Protein AF-0000000082834461 (afdb_homodimer)

Foldseek 3Di:
DFEFEQWLGAFDPVLVVLLPDDDDQPDLVLLVLQVVLFVLLCVLLQHDPVFKTKFKAWDALLLQLLLCLQQQAFAQAEAEQECQFDVSVSSQVSQVVQRYHYDYDYAYPFGEDDLVSLLVVCVVDVSHQEYEYEQADLQQQFGYPVQSSLVSCVVSNHAYEYECAQPRLAHDHNVVSRVRYAWYKYALRGQLQFHGGMIIIIGTLVSLCVRPPRNPDPSSRRSVSSVQVPDVSRGGPDDGSSSRSSSSSVSSVVSVVCDRHNQNVQLQQLQVLLQVLCLVQQWHWSYDPVRHGSFKTKTAFDPDPLTAQVLLQVQLVVLPYHFDSDHRDPGDITMTGSHHDDGNVVSNSSSVSSSVSCVVSVHRNPNPPPPPDPPDDD/DFEFEQWLGAFDPVLVVLLPDDDDQPDLVLLVLQVVLFVLLCVLLQHDPVFKTKFKAWDAQLLQLLLCLQQQAFAQAEAEQECQFDVSVSSQVSQVVQRYHYDYDYAYPFGEDDLVSLLVVCVVDVSHQEYEYEQADLQQQFGYPVQSSLVSCVVSNHAYEYECAQPRLAHDHNVVSRVRYAWYKYALRGQLQFHGGMIIIIGTLVSLCVRPPRNPDPSSRRSVSSVQVPDVSRGGPDDGSSSRSSSSSVSSVVSVVCDRHNSNVQLQQLQVLLQVLCLVQQWHWSYDPVRHHSFKTKTAFDPDPLTAQVLLQVQLVVVPYHFDSDHRDPGDITMTGSHHDDGNVVSNSSSVSSSVSCVVSVHRNPNPPPPPDPPDDD

Solvent-accessible surface area (backbone atoms only — not comparable to full-atom values): 37519 Å² total; per-residue (Å²): 120,44,39,23,28,74,53,46,19,28,50,48,69,72,27,31,56,42,26,45,54,78,57,56,68,69,34,69,70,43,21,52,50,50,50,49,41,33,52,49,53,29,54,64,37,41,40,47,76,89,51,31,46,47,41,80,40,60,11,30,51,66,45,36,49,36,18,51,44,24,17,67,39,50,77,63,32,34,27,37,32,52,35,45,37,64,62,33,50,49,50,39,47,34,34,41,36,50,46,28,41,54,40,72,40,91,51,38,58,90,46,66,76,52,59,66,59,53,49,51,53,46,69,75,35,74,70,42,48,31,36,43,43,62,31,40,36,75,58,44,10,33,51,42,67,50,70,60,46,43,51,52,35,36,77,70,73,22,38,27,38,36,43,22,38,64,26,43,54,36,56,93,57,51,47,68,79,34,84,27,51,44,31,39,24,27,35,31,13,19,53,43,28,14,46,47,26,40,10,28,34,42,28,28,49,68,55,33,62,73,24,60,88,35,31,59,29,62,80,42,19,51,34,58,52,54,56,49,58,71,42,85,88,41,51,72,91,57,81,50,25,44,32,42,53,48,11,30,43,48,17,49,53,54,42,65,73,60,33,45,69,52,45,33,48,43,19,37,44,16,31,52,47,38,56,52,40,40,42,72,51,44,41,47,63,65,49,60,77,92,53,51,35,43,46,21,50,22,26,43,54,70,95,47,94,62,61,45,63,60,61,44,36,50,43,24,39,78,69,38,35,42,45,53,69,62,60,74,50,95,58,66,34,42,51,38,24,28,44,37,70,70,44,42,67,60,31,49,53,48,40,52,40,48,51,52,24,33,47,74,51,68,47,72,56,63,69,74,74,75,74,74,71,78,77,80,83,128,119,44,40,24,26,72,53,46,21,28,48,48,71,72,29,29,55,42,27,45,52,80,58,55,68,70,34,68,69,45,22,53,50,51,50,48,42,32,51,50,52,28,54,65,38,43,40,48,78,89,52,32,46,48,43,79,41,60,11,30,52,67,46,35,49,36,16,51,45,24,17,67,40,50,77,64,31,33,27,38,32,51,34,45,38,63,62,32,49,49,50,40,47,33,33,39,36,48,46,29,40,57,39,74,42,90,52,38,58,89,46,64,76,52,60,65,58,52,49,49,53,46,70,74,33,76,70,42,50,32,36,44,43,64,30,39,36,74,59,45,10,33,52,44,67,50,70,61,46,41,51,51,36,36,77,71,73,22,38,28,38,35,44,22,39,62,26,42,53,38,56,93,59,52,47,68,79,33,84,28,50,44,31,41,24,28,35,32,12,20,54,44,28,15,48,48,25,40,10,28,35,42,29,29,48,69,55,34,63,72,23,60,89,35,33,56,30,62,81,42,20,51,34,59,54,52,56,48,57,70,42,86,89,41,51,72,90,58,82,51,25,45,30,41,52,49,10,31,44,47,18,49,52,54,41,65,71,58,32,44,69,53,46,33,49,43,20,37,45,16,30,51,45,36,56,53,39,40,43,73,52,43,42,47,62,64,48,58,76,93,52,50,34,42,46,20,50,22,27,43,53,71,94,48,93,61,63,46,66,61,61,43,35,52,44,24,40,77,68,38,34,41,46,53,71,62,59,74,50,94,59,66,34,42,51,38,22,28,44,37,69,71,44,41,68,60,31,51,52,48,41,51,38,48,50,52,25,33,46,75,52,68,46,71,55,63,70,74,75,74,74,73,69,77,82,78,86,126

Nearest PDB structures (foldseek):
  7e7g-assembly1_A-2  TM=9.766E-01  e=2.585E-41  Pseudomonas aeruginosa PAO1
  1m32-assembly3_E  TM=9.658E-01  e=1.694E-37  Salmonella enterica subsp. enterica serovar Typhimurium
  6pd2-assembly2_B  TM=9.359E-01  e=1.615E-32  Treponema denticola ATCC 35405
  2z9u-assembly1_A  TM=9.082E-01  e=2.128E-28  Mesorhizobium loti
  1vjo-assembly1_A-2  TM=8.820E-01  e=8.054E-26  Nostoc sp. PCC 7120 = FACHB-418

Organism: NCBI:txid1287738

Secondary structure (DSSP, 8-state):
-EE-SSSS----HHHHHTTSS---TTSHHHHHHHHHHHHHHHHHTT--TTTEEEEEEES-HHHHHHHHHHHHSPTT-EEEEEE-SHHHHHHHHHHHHTT-EEEEEE--TTS---HHHHHHHHHH-TTEEEEEEESEETTTTEE--HHHHHHHHHHTT-EEEEE-TTTTTTS---GGG-TTEEEEEEETTSTT---SSEEEEEEEHHHHHHTTT-SS-STT-HHHHHHHHTSTT---SS---HHHHHHHHHHHHHHHHH-HHHHHHHHHHHHHHHHHHHHHTT--BSS-GGGB-SSEEEEEPP--TT--HHHHHHHHHHTTEE--S---SSS-EEEEE--SS--HHHHHHHHHHHHHHHHHTT----------------/-EE-SSSS----HHHHHTTSS---TTSHHHHHHHHHHHHHHHHHTT--TTTEEEEEEES-HHHHHHHHHHHHSPTT-EEEEEE-SHHHHHHHHHHHHTT-EEEEEE--TTS---HHHHHHHHHH-TTEEEEEEESEETTTTEE--HHHHHHHHHHTT-EEEEE-TTTTTTS---GGG-TTEEEEEEETTSTT---SSEEEEEEEHHHHHHTTT-SS-STT-HHHHHHHHTSTT---SS---HHHHHHHHHHHHHHHHH-HHHHHHHHHHHHHHHHHHHHHTT--BSS-GGGB-SSEEEEEPP--TT--HHHHHHHHHHTTEE--S---SSS-EEEEE--SS--HHHHHHHHHHHHHHHHHTT----------------

pLDDT: mean 95.26, std 11.63, range [19.14, 98.94]

Sequence (756 aa):
MLLLIPGPVTTDARVKAAMAQDYAPWDNEFRALYRQVCADVLRVAEADADTHVALALPGCGHFAVEAAIRTLVPSGGRLLVPSTGAYAGRLQKLAAEAGRVAVPLYVGARDRVDPQAVAQALEQDPSLTHVALVYSETGSGICHDVPELARIAHALGRRVIVDAVSAFGALPLDMRALPAVDAVVLTANKCLEGLPGAAFVVGRRDSLEAARGNAGSWSLDLADIYQHTLAPNAGPRFTPPAPTLAALAVALELYHHEGREARLARYTANMRTLYDGVAGLGLRPYLPPALQGPIVVNVHAPDAPTWNLQLFVDALKQRGFVLSNFTNTELPTFRVGCIGAFGPDQMRLAVDAMGGALQDLGITGEPHVQGFPPPLIAMLLLIPGPVTTDARVKAAMAQDYAPWDNEFRALYRQVCADVLRVAEADADTHVALALPGCGHFAVEAAIRTLVPSGGRLLVPSTGAYAGRLQKLAAEAGRVAVPLYVGARDRVDPQAVAQALEQDPSLTHVALVYSETGSGICHDVPELARIAHALGRRVIVDAVSAFGALPLDMRALPAVDAVVLTANKCLEGLPGAAFVVGRRDSLEAARGNAGSWSLDLADIYQHTLAPNAGPRFTPPAPTLAALAVALELYHHEGREARLARYTANMRTLYDGVAGLGLRPYLPPALQGPIVVNVHAPDAPTWNLQLFVDALKQRGFVLSNFTNTELPTFRVGCIGAFGPDQMRLAVDAMGGALQDLGITGEPHVQGFPPPLIA

Structure (mmCIF, N/CA/C/O backbone):
data_AF-0000000082834461-model_v1
#
loop_
_entity.id
_entity.type
_entity.pdbx_description
1 polymer '2-aminoethylphosphonate--pyruvate transaminase'
#
loop_
_atom_site.group_PDB
_atom_site.id
_atom_site.type_symbol
_atom_site.label_atom_id
_atom_site.label_alt_id
_atom_site.label_comp_id
_atom_site.label_asym_id
_atom_site.label_entity_id
_atom_site.label_seq_id
_atom_site.pdbx_PDB_ins_code
_atom_site.Cartn_x
_atom_site.Cartn_y
_atom_site.Cartn_z
_atom_site.occupancy
_atom_site.B_iso_or_equiv
_atom_site.auth_seq_id
_atom_site.auth_comp_id
_atom_site.auth_asym_id
_atom_site.auth_atom_id
_atom_site.pdbx_PDB_model_num
ATOM 1 N N . MET A 1 1 ? 9.922 -3.121 -24.078 1 92.31 1 MET A N 1
ATOM 2 C CA . MET A 1 1 ? 10.242 -4.32 -23.297 1 92.31 1 MET A CA 1
ATOM 3 C C . MET A 1 1 ? 8.969 -5.02 -22.844 1 92.31 1 MET A C 1
ATOM 5 O O . MET A 1 1 ? 8 -4.367 -22.453 1 92.31 1 MET A O 1
ATOM 9 N N . LEU A 1 2 ? 8.906 -6.359 -23.031 1 97.31 2 LEU A N 1
ATOM 10 C CA . LEU A 1 2 ? 7.77 -7.145 -22.562 1 97.31 2 LEU A CA 1
ATOM 11 C C . LEU A 1 2 ? 8.109 -7.883 -21.266 1 97.31 2 LEU A C 1
ATOM 13 O O . LEU A 1 2 ? 9.156 -8.523 -21.172 1 97.31 2 LEU A O 1
ATOM 17 N N . LEU A 1 3 ? 7.266 -7.691 -20.312 1 98.19 3 LEU A N 1
ATOM 18 C CA . LEU A 1 3 ? 7.441 -8.406 -19.047 1 98.19 3 LEU A CA 1
ATOM 19 C C . LEU A 1 3 ? 6.879 -9.82 -19.141 1 98.19 3 LEU A C 1
ATOM 21 O O . LEU A 1 3 ? 5.684 -10 -19.391 1 98.19 3 LEU A O 1
ATOM 25 N N . LEU A 1 4 ? 7.734 -10.789 -18.969 1 98.06 4 LEU A N 1
ATOM 26 C CA . LEU A 1 4 ? 7.324 -12.188 -18.922 1 98.06 4 LEU A CA 1
ATOM 27 C C . LEU A 1 4 ? 7.465 -12.758 -17.516 1 98.06 4 LEU A C 1
ATOM 29 O O . LEU A 1 4 ? 8.062 -13.82 -17.328 1 98.06 4 LEU A O 1
ATOM 33 N N . ILE A 1 5 ? 6.996 -12.047 -16.547 1 96.56 5 ILE A N 1
ATOM 34 C CA . ILE A 1 5 ? 6.941 -12.453 -15.156 1 96.56 5 ILE A CA 1
ATOM 35 C C . ILE A 1 5 ? 5.484 -12.609 -14.719 1 96.56 5 ILE A C 1
ATOM 37 O O . ILE A 1 5 ? 4.578 -12.062 -15.352 1 96.56 5 ILE A O 1
ATOM 41 N N . PRO A 1 6 ? 5.172 -13.352 -13.68 1 93.69 6 PRO A N 1
ATOM 42 C CA . PRO A 1 6 ? 3.787 -13.633 -13.297 1 93.69 6 PRO A CA 1
ATOM 43 C C . PRO A 1 6 ? 3.062 -12.398 -12.766 1 93.69 6 PRO A C 1
ATOM 45 O O . PRO A 1 6 ? 1.887 -12.477 -12.398 1 93.69 6 PRO A O 1
ATOM 48 N N . GLY A 1 7 ? 3.691 -11.273 -12.656 1 93.81 7 GLY A N 1
ATOM 49 C CA . GLY A 1 7 ? 3.143 -10.016 -12.188 1 93.81 7 GLY A CA 1
ATOM 50 C C . GLY A 1 7 ? 4.145 -9.188 -11.398 1 93.81 7 GLY A C 1
ATOM 51 O O . GLY A 1 7 ? 4.863 -9.711 -10.547 1 93.81 7 GLY A O 1
ATOM 52 N N . PRO A 1 8 ? 4.227 -7.934 -11.68 1 97.31 8 PRO A N 1
ATOM 53 C CA . PRO A 1 8 ? 3.428 -7.109 -12.594 1 97.31 8 PRO A CA 1
ATOM 54 C C . PRO A 1 8 ? 3.627 -7.488 -14.055 1 97.31 8 PRO A C 1
ATOM 56 O O . PRO A 1 8 ? 4.688 -8 -14.43 1 97.31 8 PRO A O 1
ATOM 59 N N . VAL A 1 9 ? 2.584 -7.234 -14.82 1 98.44 9 VAL A N 1
ATOM 60 C CA . VAL A 1 9 ? 2.6 -7.711 -16.203 1 98.44 9 VAL A CA 1
ATOM 61 C C . VAL A 1 9 ? 2.754 -6.527 -17.156 1 98.44 9 VAL A C 1
ATOM 63 O O . VAL A 1 9 ? 2.666 -5.371 -16.734 1 98.44 9 VAL A O 1
ATOM 66 N N . THR A 1 10 ? 3.041 -6.84 -18.438 1 98.5 10 THR A N 1
ATOM 67 C CA . THR A 1 10 ? 2.924 -5.828 -19.484 1 98.5 10 THR A CA 1
ATOM 68 C C . THR A 1 10 ? 1.482 -5.34 -19.609 1 98.5 10 THR A C 1
ATOM 70 O O . THR A 1 10 ? 0.555 -6.148 -19.703 1 98.5 10 THR A O 1
ATOM 73 N N . THR A 1 11 ? 1.322 -4.055 -19.562 1 98.62 11 THR A N 1
ATOM 74 C CA . THR A 1 11 ? -0.028 -3.51 -19.625 1 98.62 11 THR A CA 1
ATOM 75 C C . THR A 1 11 ? -0.223 -2.705 -20.922 1 98.62 11 THR A C 1
ATOM 77 O O . THR A 1 11 ? 0.745 -2.4 -21.609 1 98.62 11 THR A O 1
ATOM 80 N N . ASP A 1 12 ? -1.467 -2.457 -21.266 1 98.69 12 ASP A N 1
ATOM 81 C CA . ASP A 1 12 ? -1.834 -1.625 -22.406 1 98.69 12 ASP A CA 1
ATOM 82 C C . ASP A 1 12 ? -1.331 -0.194 -22.219 1 98.69 12 ASP A C 1
ATOM 84 O O . ASP A 1 12 ? -1.284 0.316 -21.094 1 98.69 12 ASP A O 1
ATOM 88 N N . ALA A 1 13 ? -1 0.455 -23.328 1 98.19 13 ALA A N 1
ATOM 89 C CA . ALA A 1 13 ? -0.486 1.821 -23.281 1 98.19 13 ALA A CA 1
ATOM 90 C C . ALA A 1 13 ? -1.485 2.762 -22.609 1 98.19 13 ALA A C 1
ATOM 92 O O . ALA A 1 13 ? -1.094 3.707 -21.922 1 98.19 13 ALA A O 1
ATOM 93 N N . ARG A 1 14 ? -2.783 2.539 -22.844 1 98.44 14 ARG A N 1
ATOM 94 C CA . ARG A 1 14 ? -3.83 3.371 -22.25 1 98.44 14 ARG A CA 1
ATOM 95 C C . ARG A 1 14 ? -3.83 3.26 -20.734 1 98.44 14 ARG A C 1
ATOM 97 O O . ARG A 1 14 ? -4.145 4.227 -20.031 1 98.44 14 ARG A O 1
ATOM 104 N N . VAL A 1 15 ? -3.531 2.053 -20.172 1 98.81 15 VAL A N 1
ATOM 105 C CA . VAL A 1 15 ? -3.465 1.809 -18.734 1 98.81 15 VAL A CA 1
ATOM 106 C C . VAL A 1 15 ? -2.303 2.594 -18.125 1 98.81 15 VAL A C 1
ATOM 108 O O . VAL A 1 15 ? -2.473 3.293 -17.125 1 98.81 15 VAL A O 1
ATOM 111 N N . LYS A 1 16 ? -1.076 2.584 -18.75 1 97.94 16 LYS A N 1
ATOM 112 C CA . LYS A 1 16 ? 0.106 3.303 -18.281 1 97.94 16 LYS A CA 1
ATOM 113 C C . LYS A 1 16 ? -0.124 4.812 -18.312 1 97.94 16 LYS A C 1
ATOM 115 O O . LYS A 1 16 ? 0.303 5.52 -17.391 1 97.94 16 LYS A O 1
ATOM 120 N N . ALA A 1 17 ? -0.798 5.227 -19.328 1 97.69 17 ALA A N 1
ATOM 121 C CA . ALA A 1 17 ? -1.022 6.66 -19.5 1 97.69 17 ALA A CA 1
ATOM 122 C C . ALA A 1 17 ? -1.852 7.227 -18.344 1 97.69 17 ALA A C 1
ATOM 124 O O . ALA A 1 17 ? -1.666 8.375 -17.953 1 97.69 17 ALA A O 1
ATOM 125 N N . ALA A 1 18 ? -2.697 6.406 -17.766 1 97.88 18 ALA A N 1
ATOM 126 C CA . ALA A 1 18 ? -3.58 6.844 -16.688 1 97.88 18 ALA A CA 1
ATOM 127 C C . ALA A 1 18 ? -2.791 7.125 -15.414 1 97.88 18 ALA A C 1
ATOM 129 O O . ALA A 1 18 ? -3.279 7.812 -14.516 1 97.88 18 ALA A O 1
ATOM 130 N N . MET A 1 19 ? -1.578 6.598 -15.328 1 97.38 19 MET A N 1
ATOM 131 C CA . MET A 1 19 ? -0.77 6.773 -14.125 1 97.38 19 MET A CA 1
ATOM 132 C C . MET A 1 19 ? -0.125 8.156 -14.094 1 97.38 19 MET A C 1
ATOM 134 O O . MET A 1 19 ? 0.286 8.633 -13.039 1 97.38 19 MET A O 1
ATOM 138 N N . ALA A 1 20 ? 0.044 8.758 -15.289 1 95.69 20 ALA A N 1
ATOM 139 C CA . ALA A 1 20 ? 0.859 9.969 -15.398 1 95.69 20 ALA A CA 1
ATOM 140 C C . ALA A 1 20 ? 0.032 11.219 -15.109 1 95.69 20 ALA A C 1
ATOM 142 O O . ALA A 1 20 ? 0.047 12.172 -15.891 1 95.69 20 ALA A O 1
ATOM 143 N N . GLN A 1 21 ? -0.708 11.227 -14.016 1 94.44 21 GLN A N 1
ATOM 144 C CA . GLN A 1 21 ? -1.555 12.344 -13.602 1 94.44 21 GLN A CA 1
ATOM 145 C C . GLN A 1 21 ? -1.544 12.5 -12.078 1 94.44 21 GLN A C 1
ATOM 147 O O . GLN A 1 21 ? -1.292 11.539 -11.352 1 94.44 21 GLN A O 1
ATOM 152 N N . ASP A 1 22 ? -1.76 13.789 -11.641 1 95.62 22 ASP A N 1
ATOM 153 C CA . ASP A 1 22 ? -2.004 14.047 -10.219 1 95.62 22 ASP A CA 1
ATOM 154 C C . ASP A 1 22 ? -3.49 13.93 -9.891 1 95.62 22 ASP A C 1
ATOM 156 O O . ASP A 1 22 ? -4.316 14.656 -10.445 1 95.62 22 ASP A O 1
ATOM 160 N N . TYR A 1 23 ? -3.799 12.984 -9.031 1 96.38 23 TYR A N 1
ATOM 161 C CA . TYR A 1 23 ? -5.191 12.773 -8.648 1 96.38 23 TYR A CA 1
ATOM 162 C C . TYR A 1 23 ? -5.445 13.258 -7.223 1 96.38 23 TYR A C 1
ATOM 164 O O . TYR A 1 23 ? -4.602 13.078 -6.344 1 96.38 23 TYR A O 1
ATOM 172 N N . ALA A 1 24 ? -6.559 13.898 -7.004 1 95.56 24 ALA A N 1
ATOM 173 C CA . ALA A 1 24 ? -7.055 14.227 -5.672 1 95.56 24 ALA A CA 1
ATOM 174 C C . ALA A 1 24 ? -8.047 13.18 -5.18 1 95.56 24 ALA A C 1
ATOM 176 O O . ALA A 1 24 ? -9.211 13.172 -5.598 1 95.56 24 ALA A O 1
ATOM 177 N N . PRO A 1 25 ? -7.609 12.383 -4.215 1 94 25 PRO A N 1
ATOM 178 C CA . PRO A 1 25 ? -8.438 11.234 -3.83 1 94 25 PRO A CA 1
ATOM 179 C C . PRO A 1 25 ? -9.781 11.648 -3.23 1 94 25 PRO A C 1
ATOM 181 O O . PRO A 1 25 ? -10.727 10.867 -3.229 1 94 25 PRO A O 1
ATOM 184 N N . TRP A 1 26 ? -9.914 12.875 -2.779 1 91.44 26 TRP A N 1
ATOM 185 C CA . TRP A 1 26 ? -11.117 13.289 -2.066 1 91.44 26 TRP A CA 1
ATOM 186 C C . TRP A 1 26 ? -12.031 14.109 -2.973 1 91.44 26 TRP A C 1
ATOM 188 O O . TRP A 1 26 ? -13.109 14.539 -2.551 1 91.44 26 TRP A O 1
ATOM 198 N N . ASP A 1 27 ? -11.562 14.305 -4.16 1 93.44 27 ASP A N 1
ATOM 199 C CA . ASP A 1 27 ? -12.406 14.914 -5.176 1 93.44 27 ASP A CA 1
ATOM 200 C C . ASP A 1 27 ? -13.578 14.008 -5.543 1 93.44 27 ASP A C 1
ATOM 202 O O . ASP A 1 27 ? -13.422 12.781 -5.605 1 93.44 27 ASP A O 1
ATOM 206 N N . ASN A 1 28 ? -14.734 14.594 -5.828 1 94.94 28 ASN A N 1
ATOM 207 C CA . ASN A 1 28 ? -15.93 13.82 -6.113 1 94.94 28 ASN A CA 1
ATOM 208 C C . ASN A 1 28 ? -15.75 12.953 -7.363 1 94.94 28 ASN A C 1
ATOM 210 O O . ASN A 1 28 ? -16.266 11.836 -7.43 1 94.94 28 ASN A O 1
ATOM 214 N N . GLU A 1 29 ? -15.086 13.508 -8.312 1 94.56 29 GLU A N 1
ATOM 215 C CA . GLU A 1 29 ? -14.859 12.727 -9.531 1 94.56 29 GLU A CA 1
ATOM 216 C C . GLU A 1 29 ? -14.008 11.492 -9.242 1 94.56 29 GLU A C 1
ATOM 218 O O . GLU A 1 29 ? -14.281 10.414 -9.773 1 94.56 29 GLU A O 1
ATOM 223 N N . PHE A 1 30 ? -13.023 11.641 -8.445 1 96.38 30 PHE A N 1
ATOM 224 C CA . PHE A 1 30 ? -12.195 10.484 -8.133 1 96.38 30 PHE A CA 1
ATOM 225 C C . PHE A 1 30 ? -12.969 9.492 -7.262 1 96.38 30 PHE A C 1
ATOM 227 O O . PHE A 1 30 ? -12.828 8.281 -7.426 1 96.38 30 PHE A O 1
ATOM 234 N N . ARG A 1 31 ? -13.711 10.008 -6.355 1 96.31 31 ARG A N 1
ATOM 235 C CA . ARG A 1 31 ? -14.523 9.117 -5.535 1 96.31 31 ARG A CA 1
ATOM 236 C C . ARG A 1 31 ? -15.445 8.266 -6.398 1 96.31 31 ARG A C 1
ATOM 238 O O . ARG A 1 31 ? -15.633 7.082 -6.129 1 96.31 31 ARG A O 1
ATOM 245 N N . ALA A 1 32 ? -16.047 8.93 -7.395 1 96.62 32 ALA A N 1
ATOM 246 C CA . ALA A 1 32 ? -16.906 8.195 -8.32 1 96.62 32 ALA A CA 1
ATOM 247 C C . ALA A 1 32 ? -16.125 7.121 -9.07 1 96.62 32 ALA A C 1
ATOM 249 O O . ALA A 1 32 ? -16.609 6.004 -9.258 1 96.62 32 ALA A O 1
ATOM 250 N N . LEU A 1 33 ? -14.938 7.453 -9.484 1 97.56 33 LEU A N 1
ATOM 251 C CA . LEU A 1 33 ? -14.062 6.504 -10.156 1 97.56 33 LEU A CA 1
ATOM 252 C C . LEU A 1 33 ? -13.734 5.328 -9.242 1 97.56 33 LEU A C 1
ATOM 254 O O . LEU A 1 33 ? -13.781 4.172 -9.672 1 97.56 33 LEU A O 1
ATOM 258 N N . TYR A 1 34 ? -13.422 5.633 -8.039 1 98 34 TYR A N 1
ATOM 259 C CA . TYR A 1 34 ? -13.109 4.625 -7.031 1 98 34 TYR A CA 1
ATOM 260 C C . TYR A 1 34 ? -14.266 3.65 -6.859 1 98 34 TYR A C 1
ATOM 262 O O . TYR A 1 34 ? -14.062 2.434 -6.848 1 98 34 TYR A O 1
ATOM 270 N N . ARG A 1 35 ? -15.398 4.145 -6.715 1 97.19 35 ARG A N 1
ATOM 271 C CA . ARG A 1 35 ? -16.578 3.309 -6.543 1 97.19 35 ARG A CA 1
ATOM 272 C C . ARG A 1 35 ? -16.828 2.447 -7.777 1 97.19 35 ARG A C 1
ATOM 274 O O . ARG A 1 35 ? -17.25 1.29 -7.66 1 97.19 35 ARG A O 1
ATOM 281 N N . GLN A 1 36 ? -16.625 3.049 -8.906 1 97.56 36 GLN A N 1
ATOM 282 C CA . GLN A 1 36 ? -16.766 2.297 -10.148 1 97.56 36 GLN A CA 1
ATOM 283 C C . GLN A 1 36 ? -15.773 1.14 -10.211 1 97.56 36 GLN A C 1
ATOM 285 O O . GLN A 1 36 ? -16.109 0.043 -10.656 1 97.56 36 GLN A O 1
ATOM 290 N N . VAL A 1 37 ? -14.555 1.411 -9.789 1 98.69 37 VAL A N 1
ATOM 291 C CA . VAL A 1 37 ? -13.539 0.364 -9.75 1 98.69 37 VAL A CA 1
ATOM 292 C C . VAL A 1 37 ? -14.008 -0.774 -8.844 1 98.69 37 VAL A C 1
ATOM 294 O O . VAL A 1 37 ? -13.922 -1.946 -9.219 1 98.69 37 VAL A O 1
ATOM 297 N N . CYS A 1 38 ? -14.469 -0.459 -7.652 1 98.56 38 CYS A N 1
ATOM 298 C CA . CYS A 1 38 ? -14.953 -1.474 -6.723 1 98.56 38 CYS A CA 1
ATOM 299 C C . CYS A 1 38 ? -16.109 -2.256 -7.324 1 98.56 38 CYS A C 1
ATOM 301 O O . CYS A 1 38 ? -16.172 -3.48 -7.207 1 98.56 38 CYS A O 1
ATOM 303 N N . ALA A 1 39 ? -17.031 -1.572 -8 1 98.19 39 ALA A N 1
ATOM 304 C CA . ALA A 1 39 ? -18.172 -2.227 -8.648 1 98.19 39 ALA A CA 1
ATOM 305 C C . ALA A 1 39 ? -17.703 -3.174 -9.75 1 98.19 39 ALA A C 1
ATOM 307 O O . ALA A 1 39 ? -18.25 -4.266 -9.914 1 98.19 39 ALA A O 1
ATOM 308 N N . ASP A 1 40 ? -16.766 -2.725 -10.5 1 98.81 40 ASP A N 1
ATOM 309 C CA . ASP A 1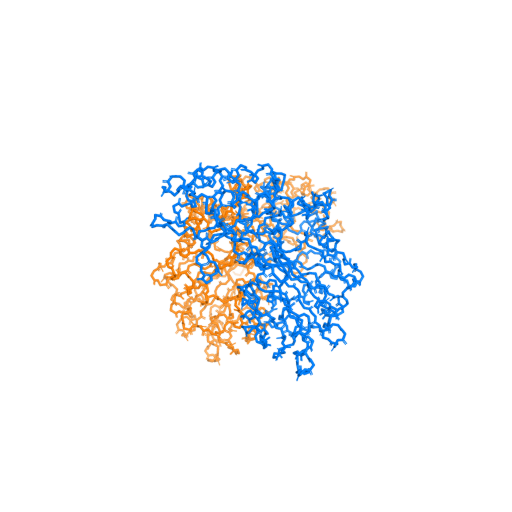 40 ? -16.234 -3.547 -11.586 1 98.81 40 ASP A CA 1
ATOM 310 C C . ASP A 1 40 ? -15.531 -4.789 -11.039 1 98.81 40 ASP A C 1
ATOM 312 O O . ASP A 1 40 ? -15.633 -5.871 -11.617 1 98.81 40 ASP A O 1
ATOM 316 N N . VAL A 1 41 ? -14.812 -4.633 -9.953 1 98.88 41 VAL A N 1
ATOM 317 C CA . VAL A 1 41 ? -14.156 -5.77 -9.312 1 98.88 41 VAL A CA 1
ATOM 318 C C . VAL A 1 41 ? -15.211 -6.785 -8.859 1 98.88 41 VAL A C 1
ATOM 320 O O . VAL A 1 41 ? -15.016 -7.992 -9.023 1 98.88 41 VAL A O 1
ATOM 323 N N . LEU A 1 42 ? -16.312 -6.348 -8.32 1 98.69 42 LEU A N 1
ATOM 324 C CA . LEU A 1 42 ? -17.406 -7.227 -7.926 1 98.69 42 LEU A CA 1
ATOM 325 C C . LEU A 1 42 ? -17.938 -7.996 -9.125 1 98.69 42 LEU A C 1
ATOM 327 O O . LEU A 1 42 ? -18.25 -9.188 -9.023 1 98.69 42 LEU A O 1
ATOM 331 N N . ARG A 1 43 ? -18.031 -7.277 -10.219 1 98.56 43 ARG A N 1
ATOM 332 C CA . ARG A 1 43 ? -18.531 -7.895 -11.445 1 98.56 43 ARG A CA 1
ATOM 333 C C . ARG A 1 43 ? -17.578 -8.984 -11.93 1 98.56 43 ARG A C 1
ATOM 335 O O . ARG A 1 43 ? -18.031 -10.055 -12.359 1 98.56 43 ARG A O 1
ATOM 342 N N . VAL A 1 44 ? -16.312 -8.711 -11.875 1 98.88 44 VAL A N 1
ATOM 343 C CA . VAL A 1 44 ? -15.328 -9.695 -12.289 1 98.88 44 VAL A CA 1
ATOM 344 C C . VAL A 1 44 ? -15.43 -10.938 -11.398 1 98.88 44 VAL A C 1
ATOM 346 O O . VAL A 1 44 ? -15.273 -12.062 -11.875 1 98.88 44 VAL A O 1
ATOM 349 N N . ALA A 1 45 ? -15.719 -10.742 -10.086 1 98.75 45 ALA A N 1
ATOM 350 C CA . ALA A 1 45 ? -15.836 -11.828 -9.125 1 98.75 45 ALA A CA 1
ATOM 351 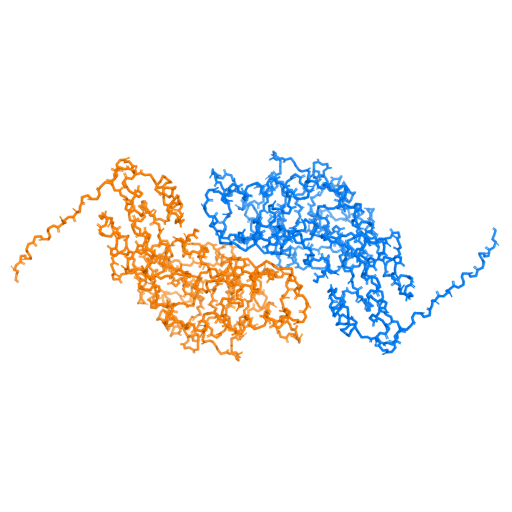C C . ALA A 1 45 ? -17.156 -12.578 -9.297 1 98.75 45 ALA A C 1
ATOM 353 O O . ALA A 1 45 ? -17.391 -13.586 -8.617 1 98.75 45 ALA A O 1
ATOM 354 N N . GLU A 1 46 ? -18.016 -12.055 -10.195 1 98.38 46 GLU A N 1
ATOM 355 C CA . GLU A 1 46 ? -19.359 -12.586 -10.359 1 98.38 46 GLU A CA 1
ATOM 356 C C . GLU A 1 46 ? -20.062 -12.711 -9.008 1 98.38 46 GLU A C 1
ATOM 358 O O . GLU A 1 46 ? -20.656 -13.75 -8.703 1 98.38 46 GLU A O 1
ATOM 363 N N . ALA A 1 47 ? -19.906 -11.641 -8.25 1 98.38 47 ALA A N 1
ATOM 364 C CA . ALA A 1 47 ? -20.516 -11.531 -6.926 1 98.38 47 ALA A CA 1
ATOM 365 C C . ALA A 1 47 ? -21.75 -10.641 -6.957 1 98.38 47 ALA A C 1
ATOM 367 O O . ALA A 1 47 ? -21.906 -9.805 -7.852 1 98.38 47 ALA A O 1
ATOM 368 N N . ASP A 1 48 ? -22.641 -10.898 -6.043 1 97.38 48 ASP A N 1
ATOM 369 C CA . ASP A 1 48 ? -23.859 -10.109 -5.902 1 97.38 48 ASP A CA 1
ATOM 370 C C . ASP A 1 48 ? -23.641 -8.898 -4.992 1 97.38 48 ASP A C 1
ATOM 372 O O . ASP A 1 48 ? -23.25 -9.055 -3.836 1 97.38 48 ASP A O 1
ATOM 376 N N . ALA A 1 49 ? -23.969 -7.734 -5.52 1 96.44 49 ALA A N 1
ATOM 377 C CA . ALA A 1 49 ? -23.719 -6.496 -4.789 1 96.44 49 ALA A CA 1
ATOM 378 C C . ALA A 1 49 ? -24.547 -6.438 -3.51 1 96.44 49 ALA A C 1
ATOM 380 O O . ALA A 1 49 ? -24.219 -5.68 -2.59 1 96.44 49 ALA A O 1
ATOM 381 N N . ASP A 1 50 ? -25.578 -7.211 -3.371 1 97.38 50 ASP A N 1
ATOM 382 C CA . ASP A 1 50 ? -26.406 -7.234 -2.174 1 97.38 50 ASP A CA 1
ATOM 383 C C . ASP A 1 50 ? -25.75 -8.047 -1.062 1 97.38 50 ASP A C 1
ATOM 385 O O . ASP A 1 50 ? -26.016 -7.824 0.121 1 97.38 50 ASP A O 1
ATOM 389 N N . THR A 1 51 ? -24.906 -8.969 -1.462 1 98.25 51 THR A N 1
ATOM 390 C CA . THR A 1 51 ? -24.375 -9.883 -0.455 1 98.25 51 THR A CA 1
ATOM 391 C C . THR A 1 51 ? -22.859 -9.734 -0.351 1 98.25 51 THR A C 1
ATOM 393 O O . THR A 1 51 ? -22.25 -10.219 0.606 1 98.25 51 THR A O 1
ATOM 396 N N . HIS A 1 52 ? -22.297 -9.117 -1.393 1 98.75 52 HIS A N 1
ATOM 397 C CA . HIS A 1 52 ? -20.844 -9 -1.431 1 98.75 52 HIS A CA 1
ATOM 398 C C . HIS A 1 52 ? -20.406 -7.543 -1.598 1 98.75 52 HIS A C 1
ATOM 400 O O . HIS A 1 52 ? -21.219 -6.699 -1.998 1 98.75 52 HIS A O 1
ATOM 406 N N . VAL A 1 53 ? -19.172 -7.273 -1.239 1 98.75 53 VAL A N 1
ATOM 407 C CA . VAL A 1 53 ? -18.578 -5.953 -1.385 1 98.75 53 VAL A CA 1
ATOM 408 C C . VAL A 1 53 ? -17.109 -6.086 -1.772 1 98.75 53 VAL A C 1
ATOM 410 O O . VAL A 1 53 ? -16.422 -7.016 -1.332 1 98.75 53 VAL A O 1
ATOM 413 N N . ALA A 1 54 ? -16.656 -5.273 -2.666 1 98.81 54 ALA A N 1
ATOM 414 C CA . ALA A 1 54 ? -15.234 -5.176 -2.99 1 98.81 54 ALA A CA 1
ATOM 415 C C . ALA A 1 54 ? -14.547 -4.133 -2.119 1 98.81 54 ALA A C 1
ATOM 417 O O . ALA A 1 54 ? -14.961 -2.971 -2.086 1 98.81 54 ALA A O 1
ATOM 418 N N . LEU A 1 55 ? -13.57 -4.539 -1.42 1 98.81 55 LEU A N 1
ATOM 419 C CA . LEU A 1 55 ? -12.828 -3.688 -0.501 1 98.81 55 LEU A CA 1
ATOM 420 C C . LEU A 1 55 ? -11.414 -3.43 -1.022 1 98.81 55 LEU A C 1
ATOM 422 O O . LEU A 1 55 ? -10.625 -4.367 -1.183 1 98.81 55 LEU A O 1
ATOM 426 N N . ALA A 1 56 ? -11.102 -2.174 -1.277 1 98.44 56 ALA A N 1
ATOM 427 C CA . ALA A 1 56 ? -9.766 -1.8 -1.731 1 98.44 56 ALA A CA 1
ATOM 428 C C . ALA A 1 56 ? -8.812 -1.629 -0.551 1 98.44 56 ALA A C 1
ATOM 430 O O . ALA A 1 56 ? -9.195 -1.087 0.489 1 98.44 56 ALA A O 1
ATOM 431 N N . LEU A 1 57 ? -7.648 -2.074 -0.669 1 97.81 57 LEU A N 1
ATOM 432 C CA . LEU A 1 57 ? -6.578 -1.968 0.316 1 97.81 57 LEU A CA 1
ATOM 433 C C . LEU A 1 57 ? -5.266 -1.569 -0.349 1 97.81 57 LEU A C 1
ATOM 435 O O . LEU A 1 57 ? -4.777 -2.271 -1.237 1 97.81 57 LEU A O 1
ATOM 439 N N . PRO A 1 58 ? -4.727 -0.346 0.017 1 96.75 58 PRO A N 1
ATOM 440 C CA . PRO A 1 58 ? -3.396 -0.061 -0.523 1 96.75 58 PRO A CA 1
ATOM 441 C C . PRO A 1 58 ? -2.365 -1.119 -0.139 1 96.75 58 PRO A C 1
ATOM 443 O O . PRO A 1 58 ? -2.436 -1.688 0.953 1 96.75 58 PRO A O 1
ATOM 446 N N . GLY A 1 59 ? -1.437 -1.337 -1.015 1 96.94 59 GLY A N 1
ATOM 447 C CA . GLY A 1 59 ? -0.433 -2.355 -0.751 1 96.94 59 GLY A CA 1
ATOM 448 C C . GLY A 1 59 ? -0.387 -3.438 -1.813 1 96.94 59 GLY A C 1
ATOM 449 O O . GLY A 1 59 ? -0.463 -3.145 -3.008 1 96.94 59 GLY A O 1
ATOM 450 N N . CYS A 1 60 ? -0.138 -4.691 -1.335 1 98.12 60 CYS A N 1
ATOM 451 C CA . CYS A 1 60 ? 0.051 -5.812 -2.244 1 98.12 60 CYS A CA 1
ATOM 452 C C . CYS A 1 60 ? -0.784 -7.012 -1.811 1 98.12 60 CYS A C 1
ATOM 454 O O . CYS A 1 60 ? -1.571 -6.918 -0.868 1 98.12 60 CYS A O 1
ATOM 456 N N . GLY A 1 61 ? -0.632 -8.07 -2.545 1 98.44 61 GLY A N 1
ATOM 457 C CA . GLY A 1 61 ? -1.421 -9.266 -2.285 1 98.44 61 GLY A CA 1
ATOM 458 C C . GLY A 1 61 ? -1.219 -9.82 -0.888 1 98.44 61 GLY A C 1
ATOM 459 O O . GLY A 1 61 ? -2.174 -10.258 -0.244 1 98.44 61 GLY A O 1
ATOM 460 N N . HIS A 1 62 ? 0.007 -9.828 -0.361 1 98.62 62 HIS A N 1
ATOM 461 C CA . HIS A 1 62 ? 0.292 -10.344 0.974 1 98.62 62 HIS A CA 1
ATOM 462 C C . HIS A 1 62 ? -0.451 -9.547 2.041 1 98.62 62 HIS A C 1
ATOM 464 O O . HIS A 1 62 ? -0.945 -10.117 3.016 1 98.62 62 HIS A O 1
ATOM 470 N N . PHE A 1 63 ? -0.537 -8.219 1.83 1 98.75 63 PHE A N 1
ATOM 471 C CA . PHE A 1 63 ? -1.291 -7.387 2.762 1 98.75 63 PHE A CA 1
ATOM 472 C C . PHE A 1 63 ? -2.764 -7.777 2.766 1 98.75 63 PHE A C 1
ATOM 474 O O . PHE A 1 63 ? -3.379 -7.895 3.828 1 98.75 63 PHE A O 1
ATOM 481 N N . ALA A 1 64 ? -3.301 -8 1.598 1 98.88 64 ALA A N 1
ATOM 482 C CA . ALA A 1 64 ? -4.719 -8.328 1.479 1 98.88 64 ALA A CA 1
ATOM 483 C C . ALA A 1 64 ? -5.008 -9.719 2.039 1 98.88 64 ALA A C 1
ATOM 485 O O . ALA A 1 64 ? -6.059 -9.953 2.635 1 98.88 64 ALA A O 1
ATOM 486 N N . VAL A 1 65 ? -4.105 -10.68 1.82 1 98.94 65 VAL A N 1
ATOM 487 C CA . VAL A 1 65 ? -4.262 -12.016 2.383 1 98.94 65 VAL A CA 1
ATOM 488 C C . VAL A 1 65 ? -4.277 -11.938 3.908 1 98.94 65 VAL A C 1
ATOM 490 O O . VAL A 1 65 ? -5.152 -12.516 4.555 1 98.94 65 VAL A O 1
ATOM 493 N N . GLU A 1 66 ? -3.342 -11.242 4.438 1 98.94 66 GLU A N 1
ATOM 494 C CA . GLU A 1 66 ? -3.318 -11.102 5.891 1 98.94 66 GLU A CA 1
ATOM 495 C C . GLU A 1 66 ? -4.578 -10.406 6.398 1 98.94 66 GLU A C 1
ATOM 497 O O . GLU A 1 66 ? -5.137 -10.797 7.426 1 98.94 66 GLU A O 1
ATOM 502 N N . ALA A 1 67 ? -4.996 -9.336 5.699 1 98.94 67 ALA A N 1
ATOM 503 C CA . ALA A 1 67 ? -6.203 -8.609 6.094 1 98.94 67 ALA A CA 1
ATOM 504 C C . ALA A 1 67 ? -7.41 -9.547 6.137 1 98.94 67 ALA A C 1
ATOM 506 O O . ALA A 1 67 ? -8.219 -9.484 7.066 1 98.94 67 ALA A O 1
ATOM 507 N N . ALA A 1 68 ? -7.52 -10.398 5.113 1 98.94 68 ALA A N 1
ATOM 508 C CA . ALA A 1 68 ? -8.633 -11.344 5.066 1 98.94 68 ALA A CA 1
ATOM 509 C C . ALA A 1 68 ? -8.586 -12.305 6.246 1 98.94 68 ALA A C 1
ATOM 511 O O . ALA A 1 68 ? -9.602 -12.547 6.902 1 98.94 68 ALA A O 1
ATOM 512 N N . ILE A 1 69 ? -7.418 -12.797 6.547 1 98.88 69 ILE A N 1
ATOM 513 C CA . ILE A 1 69 ? -7.266 -13.789 7.613 1 98.88 69 ILE A CA 1
ATOM 514 C C . ILE A 1 69 ? -7.527 -13.125 8.969 1 98.88 69 ILE A C 1
ATOM 516 O O . ILE A 1 69 ? -8.312 -13.633 9.766 1 98.88 69 ILE A O 1
ATOM 520 N N . ARG A 1 70 ? -6.914 -11.953 9.211 1 98.19 70 ARG A N 1
ATOM 521 C CA . ARG A 1 70 ? -7.031 -11.281 10.5 1 98.19 70 ARG A CA 1
ATOM 522 C C . ARG A 1 70 ? -8.469 -10.844 10.766 1 98.19 70 ARG A C 1
ATOM 524 O O . ARG A 1 70 ? -8.906 -10.805 11.914 1 98.19 70 ARG A O 1
ATOM 531 N N . THR A 1 71 ? -9.148 -10.492 9.75 1 98.88 71 THR A N 1
ATOM 532 C CA . THR A 1 71 ? -10.5 -9.984 9.914 1 98.88 71 THR A CA 1
ATOM 533 C C . THR A 1 71 ? -11.492 -11.133 10.07 1 98.88 71 THR A C 1
ATOM 535 O O . THR A 1 71 ? -12.336 -11.117 10.977 1 98.88 71 THR A O 1
ATOM 538 N N . LEU A 1 72 ? -11.359 -12.188 9.234 1 98.94 72 LEU A N 1
ATOM 539 C CA . LEU A 1 72 ? -12.453 -13.141 9.078 1 98.94 72 LEU A CA 1
ATOM 540 C C . LEU A 1 72 ? -12.234 -14.367 9.961 1 98.94 72 LEU A C 1
ATOM 542 O O . LEU A 1 72 ? -13.172 -15.125 10.227 1 98.94 72 LEU A O 1
ATOM 546 N N . VAL A 1 73 ? -11 -14.664 10.328 1 98.81 73 VAL A N 1
ATOM 547 C CA . VAL A 1 73 ? -10.688 -15.766 11.227 1 98.81 73 VAL A CA 1
ATOM 548 C C . VAL A 1 73 ? -10.484 -15.234 12.641 1 98.81 73 VAL A C 1
ATOM 550 O O . VAL A 1 73 ? -9.68 -14.328 12.859 1 98.81 73 VAL A O 1
ATOM 553 N N . PRO A 1 74 ? -11.188 -15.766 13.625 1 98.12 74 PRO A N 1
ATOM 554 C CA . PRO A 1 74 ? -11.023 -15.281 14.992 1 98.12 74 PRO A CA 1
ATOM 555 C C . PRO A 1 74 ? -9.602 -15.453 15.516 1 98.12 74 PRO A C 1
ATOM 557 O O . PRO A 1 74 ? -8.875 -16.328 15.047 1 98.12 74 PRO A O 1
ATOM 560 N N . SER A 1 75 ? -9.258 -14.578 16.484 1 96.94 75 SER A N 1
ATOM 561 C CA . SER A 1 75 ? -7.961 -14.727 17.125 1 96.94 75 SER A CA 1
ATOM 562 C C . SER A 1 75 ? -7.777 -16.141 17.672 1 96.94 75 SER A C 1
ATOM 564 O O . SER A 1 75 ? -8.68 -16.688 18.312 1 96.94 75 SER A O 1
ATOM 566 N N . GLY A 1 76 ? -6.641 -16.719 17.328 1 97.81 76 GLY A N 1
ATOM 567 C CA . GLY A 1 76 ? -6.379 -18.078 17.766 1 97.81 76 GLY A CA 1
ATOM 568 C C . GLY A 1 76 ? -7.121 -19.125 16.938 1 97.81 76 GLY A C 1
ATOM 569 O O . GLY A 1 76 ? -6.938 -20.328 17.141 1 97.81 76 GLY A O 1
ATOM 570 N N . GLY A 1 77 ? -7.914 -18.656 15.984 1 98.38 77 GLY A N 1
ATOM 571 C CA . GLY A 1 77 ? -8.672 -19.578 15.156 1 98.38 77 GLY A CA 1
ATOM 572 C C . GLY A 1 77 ? -7.793 -20.469 14.289 1 98.38 77 GLY A C 1
ATOM 573 O O . GLY A 1 77 ? -6.652 -20.109 13.984 1 98.38 77 GLY A O 1
ATOM 574 N N . ARG A 1 78 ? -8.352 -21.656 13.977 1 98.69 78 ARG A N 1
ATOM 575 C CA . ARG A 1 78 ? -7.602 -22.656 13.227 1 98.69 78 ARG A CA 1
ATOM 576 C C . ARG A 1 78 ? -8.125 -22.766 11.797 1 98.69 78 ARG A C 1
ATOM 578 O O . ARG A 1 78 ? -9.336 -22.828 11.578 1 98.69 78 ARG A O 1
ATOM 585 N N . LEU A 1 79 ? -7.219 -22.703 10.859 1 98.69 79 LEU A N 1
ATOM 586 C CA . LEU A 1 79 ? -7.617 -22.859 9.469 1 98.69 79 LEU A CA 1
ATOM 587 C C . LEU A 1 79 ? -6.73 -23.875 8.758 1 98.69 79 LEU A C 1
ATOM 589 O O . LEU A 1 79 ? -5.531 -23.953 9.031 1 98.69 79 LEU A O 1
ATOM 593 N N . LEU A 1 80 ? -7.355 -24.719 7.898 1 98.94 80 LEU A N 1
ATOM 594 C CA . LEU A 1 80 ? -6.637 -25.625 7.02 1 98.94 80 LEU A CA 1
ATOM 595 C C . LEU A 1 80 ? -6.039 -24.891 5.828 1 98.94 80 LEU A C 1
ATOM 597 O O . LEU A 1 80 ? -6.742 -24.141 5.141 1 98.94 80 LEU A O 1
ATOM 601 N N . VAL A 1 81 ? -4.762 -25 5.629 1 98.88 81 VAL A N 1
ATOM 602 C CA . VAL A 1 81 ? -4.074 -24.406 4.492 1 98.88 81 VAL A CA 1
ATOM 603 C C . VAL A 1 81 ? -3.238 -25.469 3.773 1 98.88 81 VAL A C 1
ATOM 605 O O . VAL A 1 81 ? -2.082 -25.688 4.129 1 98.88 81 VAL A O 1
ATOM 608 N N . PRO A 1 82 ? -3.785 -26.062 2.703 1 98.81 82 PRO A N 1
ATOM 609 C CA . PRO A 1 82 ? -3.008 -27.047 1.958 1 98.81 82 PRO A CA 1
ATOM 610 C C . PRO A 1 82 ? -1.653 -26.516 1.499 1 98.81 82 PRO A C 1
ATOM 612 O O . PRO A 1 82 ? -1.558 -25.375 1.049 1 98.81 82 PRO A O 1
ATOM 615 N N . SER A 1 83 ? -0.557 -27.312 1.676 1 98.5 83 SER A N 1
ATOM 616 C CA . SER A 1 83 ? 0.8 -26.938 1.281 1 98.5 83 SER A CA 1
ATOM 617 C C . SER A 1 83 ? 1.045 -27.234 -0.194 1 98.5 83 SER A C 1
ATOM 619 O O . SER A 1 83 ? 1.63 -28.266 -0.538 1 98.5 83 SER A O 1
ATOM 621 N N . THR A 1 84 ? 0.711 -26.25 -0.988 1 97.69 84 THR A N 1
ATOM 622 C CA . THR A 1 84 ? 0.685 -26.484 -2.428 1 97.69 84 THR A CA 1
ATOM 623 C C . THR A 1 84 ? 1.902 -25.859 -3.1 1 97.69 84 THR A C 1
ATOM 625 O O . THR A 1 84 ? 2.166 -26.109 -4.277 1 97.69 84 THR A O 1
ATOM 628 N N . GLY A 1 85 ? 2.621 -25.062 -2.404 1 95.88 85 GLY A N 1
ATOM 629 C CA . GLY A 1 85 ? 3.77 -24.359 -2.959 1 95.88 85 GLY A CA 1
ATOM 630 C C . GLY A 1 85 ? 4.207 -23.172 -2.129 1 95.88 85 GLY A C 1
ATOM 631 O O . GLY A 1 85 ? 3.887 -23.078 -0.942 1 95.88 85 GLY A O 1
ATOM 632 N N . ALA A 1 86 ? 4.996 -22.328 -2.711 1 94.5 86 ALA A N 1
ATOM 633 C CA . ALA A 1 86 ? 5.609 -21.188 -2.021 1 94.5 86 ALA A CA 1
ATOM 634 C C . ALA A 1 86 ? 4.547 -20.234 -1.483 1 94.5 86 ALA A C 1
ATOM 636 O O . ALA A 1 86 ? 4.68 -19.703 -0.378 1 94.5 86 ALA A O 1
ATOM 637 N N . TYR A 1 87 ? 3.514 -19.969 -2.23 1 96.75 87 TYR A N 1
ATOM 638 C CA . TYR A 1 87 ? 2.518 -18.984 -1.808 1 96.75 87 TYR A CA 1
ATOM 639 C C . TYR A 1 87 ? 1.617 -19.562 -0.72 1 96.75 87 TYR A C 1
ATOM 641 O O . TYR A 1 87 ? 1.161 -18.844 0.166 1 96.75 87 TYR A O 1
ATOM 649 N N . ALA A 1 88 ? 1.387 -20.875 -0.774 1 98.12 88 ALA A N 1
ATOM 650 C CA . ALA A 1 88 ? 0.715 -21.516 0.355 1 98.12 88 ALA A CA 1
ATOM 651 C C . ALA A 1 88 ? 1.541 -21.375 1.632 1 98.12 88 ALA A C 1
ATOM 653 O O . ALA A 1 88 ? 0.992 -21.156 2.713 1 98.12 88 ALA A O 1
ATOM 654 N N . GLY A 1 89 ? 2.854 -21.594 1.465 1 97.69 89 GLY A N 1
ATOM 655 C CA . GLY A 1 89 ? 3.732 -21.391 2.605 1 97.69 89 GLY A CA 1
ATOM 656 C C . GLY A 1 89 ? 3.67 -19.984 3.158 1 97.69 89 GLY A C 1
ATOM 657 O O . GLY A 1 89 ? 3.646 -19.781 4.375 1 97.69 89 GLY A O 1
ATOM 658 N N . ARG A 1 90 ? 3.664 -19.031 2.311 1 97.81 90 ARG A N 1
ATOM 659 C CA . ARG A 1 90 ? 3.566 -17.625 2.734 1 97.81 90 ARG A CA 1
ATOM 660 C C . ARG A 1 90 ? 2.219 -17.344 3.391 1 97.81 90 ARG A C 1
ATOM 662 O O . ARG A 1 90 ? 2.139 -16.594 4.355 1 97.81 90 ARG A O 1
ATOM 669 N N . LEU A 1 91 ? 1.197 -17.922 2.828 1 98.75 91 LEU A N 1
ATOM 670 C CA . LEU A 1 91 ? -0.131 -17.812 3.42 1 98.75 91 LEU A CA 1
ATOM 671 C C . LEU A 1 91 ? -0.141 -18.375 4.84 1 98.75 91 LEU A C 1
ATOM 673 O O . LEU A 1 91 ? -0.699 -17.75 5.75 1 98.75 91 LEU A O 1
ATOM 677 N N . GLN A 1 92 ? 0.476 -19.5 5.059 1 98.81 92 GLN A N 1
ATOM 678 C CA . GLN A 1 92 ? 0.597 -20.094 6.387 1 98.81 92 GLN A CA 1
ATOM 679 C C . GLN A 1 92 ? 1.364 -19.172 7.332 1 98.81 92 GLN A C 1
ATOM 681 O O . GLN A 1 92 ? 0.976 -19 8.484 1 98.81 92 GLN A O 1
ATOM 686 N N . LYS A 1 93 ? 2.391 -18.562 6.824 1 98.62 93 LYS A N 1
ATOM 687 C CA . LYS A 1 93 ? 3.184 -17.641 7.633 1 98.62 93 LYS A CA 1
ATOM 688 C C . LYS A 1 93 ? 2.375 -16.406 8.008 1 98.62 93 LYS A C 1
ATOM 690 O O . LYS A 1 93 ? 2.41 -15.961 9.164 1 98.62 93 LYS A O 1
ATOM 695 N N . LEU A 1 94 ? 1.698 -15.852 7.059 1 98.81 94 LEU A N 1
ATOM 696 C CA . LEU A 1 94 ? 0.855 -14.688 7.316 1 98.81 94 LEU A CA 1
ATOM 697 C C . LEU A 1 94 ? -0.174 -14.992 8.398 1 98.81 94 LEU A C 1
ATOM 699 O O . LEU A 1 94 ? -0.394 -14.18 9.297 1 98.81 94 LEU A O 1
ATOM 703 N N . ALA A 1 95 ? -0.775 -16.156 8.312 1 98.81 95 ALA A N 1
ATOM 704 C CA . ALA A 1 95 ? -1.757 -16.562 9.312 1 98.81 95 ALA A CA 1
ATOM 705 C C . ALA A 1 95 ? -1.116 -16.672 10.695 1 98.81 95 ALA A C 1
ATOM 707 O O . ALA A 1 95 ? -1.638 -16.141 11.68 1 98.81 95 ALA A O 1
ATOM 708 N N . ALA A 1 96 ? 0.016 -17.328 10.727 1 98.62 96 ALA A N 1
ATOM 709 C CA . ALA A 1 96 ? 0.694 -17.562 12 1 98.62 96 ALA A CA 1
ATOM 710 C C . ALA A 1 96 ? 1.116 -16.25 12.648 1 98.62 96 ALA A C 1
ATOM 712 O O . ALA A 1 96 ? 0.904 -16.031 13.844 1 98.62 96 ALA A O 1
ATOM 713 N N . GLU A 1 97 ? 1.69 -15.367 11.883 1 97.94 97 GLU A N 1
ATOM 714 C CA . GLU A 1 97 ? 2.154 -14.078 12.391 1 97.94 97 GLU A CA 1
ATOM 715 C C . GLU A 1 97 ? 0.982 -13.203 12.828 1 97.94 97 GLU A C 1
ATOM 717 O O . GLU A 1 97 ? 1.139 -12.328 13.68 1 97.94 97 GLU A O 1
ATOM 722 N N . ALA A 1 98 ? -0.161 -13.445 12.25 1 97.88 98 ALA A N 1
ATOM 723 C CA . ALA A 1 98 ? -1.365 -12.703 12.617 1 97.88 98 ALA A CA 1
ATOM 724 C C . ALA A 1 98 ? -2.043 -13.32 13.836 1 97.88 98 ALA A C 1
ATOM 726 O O . ALA A 1 98 ? -3.121 -12.883 14.242 1 97.88 98 ALA A O 1
ATOM 727 N N . GLY A 1 99 ? -1.472 -14.344 14.383 1 97.94 99 GLY A N 1
ATOM 728 C CA . GLY A 1 99 ? -1.986 -14.93 15.609 1 97.94 99 GLY A CA 1
ATOM 729 C C . GLY A 1 99 ? -3.047 -15.984 15.367 1 97.94 99 GLY A C 1
ATOM 730 O O . GLY A 1 99 ? -3.914 -16.219 16.203 1 97.94 99 GLY A O 1
ATOM 731 N N . ARG A 1 100 ? -3.109 -16.531 14.164 1 98.69 100 ARG A N 1
ATOM 732 C CA . ARG A 1 100 ? -3.961 -17.672 13.852 1 98.69 100 ARG A CA 1
ATOM 733 C C . ARG A 1 100 ? -3.139 -18.953 13.711 1 98.69 100 ARG A C 1
ATOM 735 O O . ARG A 1 100 ? -1.906 -18.906 13.703 1 98.69 100 ARG A O 1
ATOM 742 N N . VAL A 1 101 ? -3.893 -20.047 13.688 1 98.75 101 VAL A N 1
ATOM 743 C CA . VAL A 1 101 ? -3.203 -21.328 13.594 1 98.75 101 VAL A CA 1
ATOM 744 C C . VAL A 1 101 ? -3.443 -21.953 12.219 1 98.75 101 VAL A C 1
ATOM 746 O O . VAL A 1 101 ? -4.523 -22.484 11.953 1 98.75 101 VAL A O 1
ATOM 749 N N . ALA A 1 102 ? -2.443 -21.938 11.383 1 98.69 102 ALA A N 1
ATOM 750 C CA . ALA A 1 102 ? -2.523 -22.578 10.078 1 98.69 102 ALA A CA 1
ATOM 751 C C . ALA A 1 102 ? -2.117 -24.047 10.156 1 98.69 102 ALA A C 1
ATOM 753 O O . ALA A 1 102 ? -0.988 -24.359 10.539 1 98.69 102 ALA A O 1
ATOM 754 N N . VAL A 1 103 ? -3.018 -24.906 9.828 1 98.75 103 VAL A N 1
ATOM 755 C CA . VAL A 1 103 ? -2.756 -26.344 9.812 1 98.75 103 VAL A CA 1
ATOM 756 C C . VAL A 1 103 ? -2.5 -26.797 8.383 1 98.75 103 VAL A C 1
ATOM 758 O O . VAL A 1 103 ? -3.367 -26.672 7.512 1 98.75 103 VAL A O 1
ATOM 761 N N . PRO A 1 104 ? -1.319 -27.344 8.141 1 98.44 104 PRO A N 1
ATOM 762 C CA . PRO A 1 104 ? -1.002 -27.75 6.77 1 98.44 104 PRO A CA 1
ATOM 763 C C . PRO A 1 104 ? -1.64 -29.078 6.387 1 98.44 104 PRO A C 1
ATOM 765 O O . PRO A 1 104 ? -1.961 -29.891 7.262 1 98.44 104 PRO A O 1
ATOM 768 N N . LEU A 1 105 ? -1.962 -29.281 5.168 1 98.44 105 LEU A N 1
ATOM 769 C CA . LEU A 1 105 ? -2.236 -30.531 4.465 1 98.44 105 LEU A CA 1
ATOM 770 C C . LEU A 1 105 ? -1.225 -30.75 3.344 1 98.44 105 LEU A C 1
ATOM 772 O O . LEU A 1 105 ? -1.23 -30.031 2.342 1 98.44 105 LEU A O 1
ATOM 776 N N . TYR A 1 106 ? -0.324 -31.672 3.475 1 96.75 106 TYR A N 1
ATOM 777 C CA . TYR A 1 106 ? 0.758 -31.859 2.514 1 96.75 106 TYR A CA 1
ATOM 778 C C . TYR A 1 106 ? 0.215 -32.25 1.147 1 96.75 106 TYR A C 1
ATOM 780 O O . TYR A 1 106 ? -0.543 -33.219 1.034 1 96.75 106 TYR A O 1
ATOM 788 N N . VAL A 1 107 ? 0.619 -31.578 0.137 1 97.38 107 VAL A N 1
ATOM 789 C CA . VAL A 1 107 ? 0.219 -31.828 -1.245 1 97.38 107 VAL A CA 1
ATOM 790 C C . VAL A 1 107 ? 1.456 -31.891 -2.139 1 97.38 107 VAL A C 1
ATOM 792 O O . VAL A 1 107 ? 1.683 -32.875 -2.826 1 97.38 107 VAL A O 1
ATOM 795 N N . GLY A 1 108 ? 2.32 -30.969 -2.012 1 94.69 108 GLY A N 1
ATOM 796 C CA . GLY A 1 108 ? 3.482 -30.797 -2.869 1 94.69 108 GLY A CA 1
ATOM 797 C C . GLY A 1 108 ? 3.271 -29.781 -3.969 1 94.69 108 GLY A C 1
ATOM 798 O O . GLY A 1 108 ? 2.143 -29.344 -4.211 1 94.69 1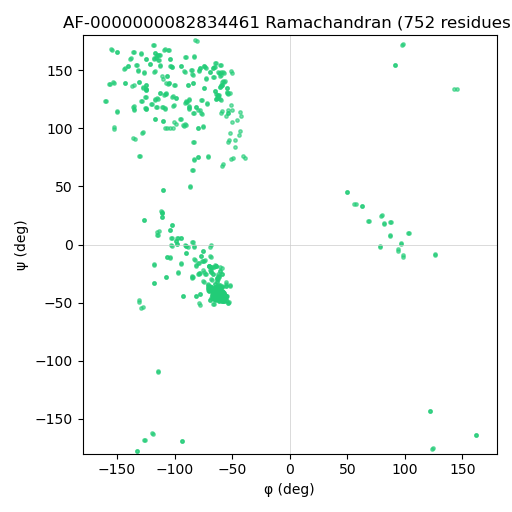08 GLY A O 1
ATOM 799 N N . ALA A 1 109 ? 4.379 -29.438 -4.719 1 94.12 109 ALA A N 1
ATOM 800 C CA . ALA A 1 109 ? 4.352 -28.359 -5.703 1 94.12 109 ALA A CA 1
ATOM 801 C C . ALA A 1 109 ? 3.945 -28.891 -7.078 1 94.12 109 ALA A C 1
ATOM 803 O O . ALA A 1 109 ? 3.631 -28.109 -7.98 1 94.12 109 ALA A O 1
ATOM 804 N N . ARG A 1 110 ? 3.816 -30.203 -7.266 1 95.31 110 ARG A N 1
ATOM 805 C CA . ARG A 1 110 ? 3.537 -30.781 -8.578 1 95.31 110 ARG A CA 1
ATOM 806 C C . ARG A 1 110 ? 2.318 -31.688 -8.523 1 95.31 110 ARG A C 1
ATOM 808 O O . ARG A 1 110 ? 2.199 -32.625 -9.32 1 95.31 110 ARG A O 1
ATOM 815 N N . ASP A 1 111 ? 1.534 -31.469 -7.527 1 96.88 111 ASP A N 1
ATOM 816 C CA . ASP A 1 111 ? 0.296 -32.219 -7.387 1 96.88 111 ASP A CA 1
ATOM 817 C C . ASP A 1 111 ? -0.887 -31.312 -7.105 1 96.88 111 ASP A C 1
ATOM 819 O O . ASP A 1 111 ? -0.731 -30.266 -6.453 1 96.88 111 ASP A O 1
ATOM 823 N N . ARG A 1 112 ? -2.01 -31.719 -7.547 1 98 112 ARG A N 1
ATOM 824 C CA . ARG A 1 112 ? -3.221 -30.969 -7.215 1 98 112 ARG A CA 1
ATOM 825 C C . ARG A 1 112 ? -3.766 -31.406 -5.855 1 98 112 ARG A C 1
ATOM 827 O O . ARG A 1 112 ? -3.617 -32.562 -5.457 1 98 112 ARG A O 1
ATOM 834 N N . VAL A 1 113 ? -4.395 -30.516 -5.18 1 98.5 113 VAL A N 1
ATOM 835 C CA . VAL A 1 113 ? -5.047 -30.828 -3.912 1 98.5 113 VAL A CA 1
ATOM 836 C C . VAL A 1 113 ? -6.148 -31.859 -4.141 1 98.5 113 VAL A C 1
ATOM 838 O O . VAL A 1 113 ? -7 -31.688 -5.016 1 98.5 113 VAL A O 1
ATOM 841 N N . ASP A 1 114 ? -6.094 -32.906 -3.422 1 97.81 114 ASP A N 1
ATOM 842 C CA . ASP A 1 114 ? -7.145 -33.938 -3.471 1 97.81 114 ASP A CA 1
ATOM 843 C C . ASP A 1 114 ? -8.359 -33.5 -2.645 1 97.81 114 ASP A C 1
ATOM 845 O O . ASP A 1 114 ? -8.266 -33.406 -1.419 1 97.81 114 ASP A O 1
ATOM 849 N N . PRO A 1 115 ? -9.453 -33.312 -3.324 1 97.69 115 PRO A N 1
ATOM 850 C CA . PRO A 1 115 ? -10.648 -32.906 -2.58 1 97.69 115 PRO A CA 1
ATOM 851 C C . PRO A 1 115 ? -10.992 -33.875 -1.437 1 97.69 115 PRO A C 1
ATOM 853 O O . PRO A 1 115 ? -11.438 -33.438 -0.375 1 97.69 115 PRO A O 1
ATOM 856 N N . GLN A 1 116 ? -10.773 -35.125 -1.626 1 97.38 116 GLN A N 1
ATOM 857 C CA . GLN A 1 116 ? -11.078 -36.094 -0.589 1 97.38 116 GLN A CA 1
ATOM 858 C C . GLN A 1 116 ? -10.148 -35.938 0.611 1 97.38 116 GLN A C 1
ATOM 860 O O . GLN A 1 116 ? -10.562 -36.156 1.755 1 97.38 116 GLN A O 1
ATOM 865 N N . ALA A 1 117 ? -8.914 -35.625 0.35 1 98.38 117 ALA A N 1
ATOM 866 C CA . ALA A 1 117 ? -7.969 -35.406 1.44 1 98.38 117 ALA A CA 1
ATOM 867 C C . ALA A 1 117 ? -8.391 -34.188 2.271 1 98.38 117 ALA A C 1
ATOM 869 O O . ALA A 1 117 ? -8.25 -34.188 3.498 1 98.38 117 ALA A O 1
ATOM 870 N N . VAL A 1 118 ? -8.906 -33.188 1.643 1 98.62 118 VAL A N 1
ATOM 871 C CA . VAL A 1 118 ? -9.406 -31.984 2.332 1 98.62 118 VAL A CA 1
ATOM 872 C C . VAL A 1 118 ? -10.609 -32.375 3.195 1 98.62 118 VAL A C 1
ATOM 874 O O . VAL A 1 118 ? -10.68 -31.984 4.367 1 98.62 118 VAL A O 1
ATOM 877 N N . ALA A 1 119 ? -11.508 -33.125 2.627 1 98.56 119 ALA A N 1
ATOM 878 C CA . ALA A 1 119 ? -12.695 -33.562 3.367 1 98.56 119 ALA A CA 1
ATOM 879 C C . ALA A 1 119 ? -12.305 -34.344 4.613 1 98.56 119 ALA A C 1
ATOM 881 O O . ALA A 1 119 ? -12.828 -34.094 5.703 1 98.56 119 ALA A O 1
ATOM 882 N N . GLN A 1 120 ? -11.406 -35.25 4.402 1 98.56 120 GLN A N 1
ATOM 883 C CA . GLN A 1 120 ? -10.969 -36.125 5.5 1 98.56 120 GLN A CA 1
ATOM 884 C C . GLN A 1 120 ? -10.32 -35.281 6.609 1 98.56 120 GLN A C 1
ATOM 886 O O . GLN A 1 120 ? -10.586 -35.531 7.793 1 98.56 120 GLN A O 1
ATOM 891 N N . ALA A 1 121 ? -9.492 -34.344 6.215 1 98.62 121 ALA A N 1
ATOM 892 C CA . ALA A 1 121 ? -8.82 -33.5 7.195 1 98.62 121 ALA A CA 1
ATOM 893 C C . ALA A 1 121 ? -9.836 -32.688 8.008 1 98.62 121 ALA A C 1
ATOM 895 O O . ALA A 1 121 ? -9.703 -32.562 9.234 1 98.62 121 ALA A O 1
ATOM 896 N N . LEU A 1 122 ? -10.844 -32.156 7.367 1 98.62 122 LEU A N 1
ATOM 897 C CA . LEU A 1 122 ? -11.852 -31.344 8.023 1 98.62 122 LEU A CA 1
ATOM 898 C C . LEU A 1 122 ? -12.75 -32.188 8.922 1 98.62 122 LEU A C 1
ATOM 900 O O . LEU A 1 122 ? -13.156 -31.75 10 1 98.62 122 LEU A O 1
ATOM 904 N N . GLU A 1 123 ? -13.047 -33.406 8.508 1 98.38 123 GLU A N 1
ATOM 905 C CA . GLU A 1 123 ? -13.867 -34.312 9.312 1 98.38 123 GLU A CA 1
ATOM 906 C C . GLU A 1 123 ? -13.133 -34.75 10.57 1 98.38 123 GLU A C 1
ATOM 908 O O . GLU A 1 123 ? -13.734 -34.875 11.633 1 98.38 123 GLU A O 1
ATOM 913 N N . GLN A 1 124 ? -11.883 -34.969 10.438 1 98.25 124 GLN A N 1
ATOM 914 C CA . GLN A 1 124 ? -11.062 -35.5 11.523 1 98.25 124 GLN A CA 1
ATOM 915 C C . GLN A 1 124 ? -10.805 -34.406 12.586 1 98.25 124 GLN A C 1
ATOM 917 O O . GLN A 1 124 ? -10.562 -34.75 13.75 1 98.25 124 GLN A O 1
ATOM 922 N N . ASP A 1 125 ? -10.891 -33.156 12.227 1 98.38 125 ASP A N 1
ATOM 923 C CA . ASP A 1 125 ? -10.586 -32.062 13.156 1 98.38 125 ASP A CA 1
ATOM 924 C C . ASP A 1 125 ? -11.656 -30.969 13.094 1 98.38 125 ASP A C 1
ATOM 926 O O . ASP A 1 125 ? -11.484 -29.969 12.398 1 98.38 125 ASP A O 1
ATOM 930 N N . PRO A 1 126 ? -12.625 -31.078 13.883 1 97.12 126 PRO A N 1
ATOM 931 C CA . PRO A 1 126 ? -13.734 -30.125 13.844 1 97.12 126 PRO A CA 1
ATOM 932 C C . PRO A 1 126 ? -13.336 -28.719 14.305 1 97.12 126 PRO A C 1
ATOM 934 O O . PRO A 1 126 ? -14.102 -27.766 14.148 1 97.12 126 PRO A O 1
ATOM 937 N N . SER A 1 127 ? -12.148 -28.594 14.875 1 98.12 127 SER A N 1
ATOM 938 C CA . SER A 1 127 ? -11.703 -27.281 15.312 1 98.12 127 SER A CA 1
ATOM 939 C C . SER A 1 127 ? -11.266 -26.422 14.125 1 98.12 127 SER A C 1
ATOM 941 O O . SER A 1 127 ? -11.109 -25.203 14.258 1 98.12 127 SER A O 1
ATOM 943 N N . LEU A 1 128 ? -11.078 -27.031 12.992 1 98.69 128 LEU A N 1
ATOM 944 C CA . LEU A 1 128 ? -10.812 -26.297 11.758 1 98.69 128 LEU A CA 1
ATOM 945 C C . LEU A 1 128 ? -12.094 -25.656 11.227 1 98.69 128 LEU A C 1
ATOM 947 O O . LEU A 1 128 ? -12.898 -26.312 10.57 1 98.69 128 LEU A O 1
ATOM 951 N N . THR A 1 129 ? -12.211 -24.375 11.469 1 98.38 129 THR A N 1
ATOM 952 C CA . THR A 1 129 ? -13.438 -23.688 11.102 1 98.38 129 THR A CA 1
ATOM 953 C C . THR A 1 129 ? -13.305 -23.047 9.727 1 98.38 129 THR A C 1
ATOM 955 O O . THR A 1 129 ? -14.305 -22.641 9.125 1 98.38 129 THR A O 1
ATOM 958 N N . HIS A 1 130 ? -12.094 -22.906 9.258 1 98.88 130 HIS A N 1
ATOM 959 C CA . HIS A 1 130 ? -11.812 -22.219 8.008 1 98.88 130 HIS A CA 1
ATOM 960 C C . HIS A 1 130 ? -10.852 -23.031 7.141 1 98.88 130 HIS A C 1
ATOM 962 O O . HIS A 1 130 ? -10.125 -23.891 7.645 1 98.88 130 HIS A O 1
ATOM 968 N N . VAL A 1 131 ? -10.922 -22.812 5.836 1 98.88 131 VAL A N 1
ATOM 969 C CA . VAL A 1 131 ? -9.969 -23.297 4.836 1 98.88 131 VAL A CA 1
ATOM 970 C C . VAL A 1 131 ? -9.453 -22.125 4.008 1 98.88 131 VAL A C 1
ATOM 972 O O . VAL A 1 131 ? -10.242 -21.281 3.551 1 98.88 131 VAL A O 1
ATOM 975 N N . ALA A 1 132 ? -8.164 -21.969 3.912 1 98.94 132 ALA A N 1
ATOM 976 C CA . ALA A 1 132 ? -7.574 -20.984 3.01 1 98.94 132 ALA A CA 1
ATOM 977 C C . ALA A 1 132 ? -6.902 -21.672 1.821 1 98.94 132 ALA A C 1
ATOM 979 O O . ALA A 1 132 ? -6.113 -22.609 1.997 1 98.94 132 ALA A O 1
ATOM 980 N N . LEU A 1 133 ? -7.215 -21.234 0.619 1 98.88 133 LEU A N 1
ATOM 981 C CA . LEU A 1 133 ? -6.805 -21.922 -0.601 1 98.88 133 LEU A CA 1
ATOM 982 C C . LEU A 1 133 ? -6.051 -20.969 -1.532 1 98.88 133 LEU A C 1
ATOM 984 O O . LEU A 1 133 ? -6.465 -19.828 -1.731 1 98.88 133 LEU A O 1
ATOM 988 N N . VAL A 1 134 ? -4.945 -21.422 -2.041 1 98.81 134 VAL A N 1
ATOM 989 C CA . VAL A 1 134 ? -4.262 -20.75 -3.137 1 98.81 134 VAL A CA 1
ATOM 990 C C . VAL A 1 134 ? -4.777 -21.266 -4.473 1 98.81 134 VAL A C 1
ATOM 992 O O . VAL A 1 134 ? -4.715 -22.469 -4.742 1 98.81 134 VAL A O 1
ATOM 995 N N . TYR A 1 135 ? -5.266 -20.375 -5.293 1 98.88 135 TYR A N 1
ATOM 996 C CA . TYR A 1 135 ? -5.891 -20.781 -6.547 1 98.88 135 TYR A CA 1
ATOM 997 C C . TYR A 1 135 ? -4.836 -21.141 -7.59 1 98.88 135 TYR A C 1
ATOM 999 O O . TYR A 1 135 ? -4.965 -22.141 -8.297 1 98.88 135 TYR A O 1
ATOM 1007 N N . SER A 1 136 ? -3.834 -20.375 -7.664 1 98.5 136 SER A N 1
ATOM 1008 C CA . SER A 1 136 ? -2.744 -20.516 -8.617 1 98.5 136 SER A CA 1
ATOM 1009 C C . SER A 1 136 ? -1.389 -20.328 -7.949 1 98.5 136 SER A C 1
ATOM 1011 O O . SER A 1 136 ? -1.134 -19.281 -7.344 1 98.5 136 SER A O 1
ATOM 1013 N N . GLU A 1 137 ? -0.543 -21.328 -7.973 1 97.38 137 GLU A N 1
ATOM 1014 C CA . GLU A 1 137 ? 0.84 -21.25 -7.516 1 97.38 137 GLU A CA 1
ATOM 1015 C C . GLU A 1 137 ? 1.777 -20.859 -8.656 1 97.38 137 GLU A C 1
ATOM 1017 O O . GLU A 1 137 ? 2.191 -21.719 -9.445 1 97.38 137 GLU A O 1
ATOM 1022 N N . THR A 1 138 ? 2.209 -19.625 -8.656 1 96.19 138 THR A N 1
ATOM 1023 C CA . THR A 1 138 ? 3.021 -19.156 -9.773 1 96.19 138 THR A CA 1
ATOM 1024 C C . THR A 1 138 ? 4.449 -19.672 -9.664 1 96.19 138 THR A C 1
ATOM 1026 O O . THR A 1 138 ? 5.223 -19.594 -10.617 1 96.19 138 THR A O 1
ATOM 1029 N N . GLY A 1 139 ? 4.805 -20.266 -8.523 1 94.19 139 GLY A N 1
ATOM 1030 C CA . GLY A 1 139 ? 6.109 -20.891 -8.391 1 94.19 139 GLY A CA 1
ATOM 1031 C C . GLY A 1 139 ? 6.258 -22.141 -9.219 1 94.19 139 GLY A C 1
ATOM 1032 O O . GLY A 1 139 ? 7.336 -22.406 -9.766 1 94.19 139 GLY A O 1
ATOM 1033 N N . SER A 1 140 ? 5.176 -22.906 -9.328 1 95.56 140 SER A N 1
ATOM 1034 C CA . SER A 1 140 ? 5.219 -24.141 -10.102 1 95.56 140 SER A CA 1
ATOM 1035 C C . SER A 1 140 ? 4.453 -24 -11.414 1 95.56 140 SER A C 1
ATOM 1037 O O . SER A 1 140 ? 4.77 -24.672 -12.398 1 95.56 140 SER A O 1
ATOM 1039 N N . GLY A 1 141 ? 3.492 -23.156 -11.414 1 96.94 141 GLY A N 1
ATOM 1040 C CA . GLY A 1 141 ? 2.607 -23.016 -12.555 1 96.94 141 GLY A CA 1
ATOM 1041 C C . GLY A 1 141 ? 1.319 -23.797 -12.422 1 96.94 141 GLY A C 1
ATOM 1042 O O . GLY A 1 141 ? 0.473 -23.781 -13.312 1 96.94 141 GLY A O 1
ATOM 1043 N N . ILE A 1 142 ? 1.137 -24.484 -11.32 1 97.81 142 ILE A N 1
ATOM 1044 C CA . ILE A 1 142 ? -0.022 -25.359 -11.141 1 97.81 142 ILE A CA 1
ATOM 1045 C C . ILE A 1 142 ? -1.213 -24.531 -10.656 1 97.81 142 ILE A C 1
ATOM 1047 O O . ILE A 1 142 ? -1.041 -23.531 -9.953 1 97.81 142 ILE A O 1
ATOM 1051 N N . CYS A 1 143 ? -2.424 -24.859 -11.039 1 98.31 143 CYS A N 1
ATOM 1052 C CA . CYS A 1 143 ? -3.682 -24.312 -10.539 1 98.31 143 CYS A CA 1
ATOM 1053 C C . CYS A 1 143 ? -4.52 -25.406 -9.883 1 98.31 143 CYS A C 1
ATOM 1055 O O . CYS A 1 143 ? -4.406 -26.578 -10.227 1 98.31 143 CYS A O 1
ATOM 1057 N N . HIS A 1 144 ? -5.273 -25.031 -8.914 1 98.62 144 HIS A N 1
ATOM 1058 C CA . HIS A 1 144 ? -6.105 -25.969 -8.172 1 98.62 144 HIS A CA 1
ATOM 1059 C C . HIS A 1 144 ? -7.586 -25.719 -8.422 1 98.62 144 HIS A C 1
ATOM 1061 O O . HIS A 1 144 ? -7.969 -24.609 -8.828 1 98.62 144 HIS A O 1
ATOM 1067 N N . ASP A 1 145 ? -8.383 -26.766 -8.266 1 98.12 145 ASP A N 1
ATOM 1068 C CA . ASP A 1 145 ? -9.828 -26.641 -8.438 1 98.12 145 ASP A CA 1
ATOM 1069 C C . ASP A 1 145 ? -10.477 -26.031 -7.199 1 98.12 145 ASP A C 1
ATOM 1071 O O . ASP A 1 145 ? -11.227 -26.703 -6.492 1 98.12 145 ASP A O 1
ATOM 1075 N N . VAL A 1 146 ? -10.328 -24.766 -7.012 1 98.44 146 VAL A N 1
ATOM 1076 C CA . VAL A 1 146 ? -10.719 -24.031 -5.805 1 98.44 146 VAL A CA 1
ATOM 1077 C C . VAL A 1 146 ? -12.234 -24.062 -5.648 1 98.44 146 VAL A C 1
ATOM 1079 O O . VAL A 1 146 ? -12.75 -24.281 -4.547 1 98.44 146 VAL A O 1
ATOM 1082 N N . PRO A 1 147 ? -13.055 -23.922 -6.754 1 98.44 147 PRO A N 1
ATOM 1083 C CA . PRO A 1 147 ? -14.508 -24.031 -6.582 1 98.44 147 PRO A CA 1
ATOM 1084 C C . PRO A 1 147 ? -14.93 -25.375 -6 1 98.44 147 PRO A C 1
ATOM 1086 O O . PRO A 1 147 ? -15.773 -25.438 -5.098 1 98.44 147 PRO A O 1
ATOM 1089 N N . GLU A 1 148 ? -14.289 -26.422 -6.48 1 98.31 148 GLU A N 1
ATOM 1090 C CA . GLU A 1 148 ? -14.625 -27.75 -5.957 1 98.31 148 GLU A CA 1
ATOM 1091 C C . GLU A 1 148 ? -14.227 -27.875 -4.488 1 98.31 148 GLU A C 1
ATOM 1093 O O . GLU A 1 148 ? -14.992 -28.391 -3.676 1 98.31 148 GLU A O 1
ATOM 1098 N N . LEU A 1 149 ? -13.062 -27.438 -4.156 1 98.75 149 LEU A N 1
ATOM 1099 C CA . LEU A 1 149 ? -12.594 -27.484 -2.777 1 98.75 149 LEU A CA 1
ATOM 1100 C C . LEU A 1 149 ? -13.492 -26.656 -1.866 1 98.75 149 LEU A C 1
ATOM 1102 O O . LEU A 1 149 ? -13.766 -27.047 -0.729 1 98.75 149 LEU A O 1
ATOM 1106 N N . ALA A 1 150 ? -13.953 -25.484 -2.338 1 98.75 150 ALA A N 1
ATOM 1107 C CA . ALA A 1 150 ? -14.859 -24.625 -1.575 1 98.75 150 ALA A CA 1
ATOM 1108 C C . ALA A 1 150 ? -16.188 -25.312 -1.332 1 98.75 150 ALA A C 1
ATOM 1110 O O . ALA A 1 150 ? -16.797 -25.172 -0.261 1 98.75 150 ALA A O 1
ATOM 1111 N N . ARG A 1 151 ? -16.688 -26.078 -2.314 1 98.38 151 ARG A N 1
ATOM 1112 C CA . ARG A 1 151 ? -17.938 -26.828 -2.158 1 98.38 151 ARG A CA 1
ATOM 1113 C C . ARG A 1 151 ? -17.797 -27.906 -1.098 1 98.38 151 ARG A C 1
ATOM 1115 O O . ARG A 1 151 ? -18.734 -28.141 -0.318 1 98.38 151 ARG A O 1
ATOM 1122 N N . ILE A 1 152 ? -16.641 -28.531 -1.099 1 98.19 152 ILE A N 1
ATOM 1123 C CA . ILE A 1 152 ? -16.375 -29.562 -0.098 1 98.19 152 ILE A CA 1
ATOM 1124 C C . ILE A 1 152 ? -16.375 -28.938 1.295 1 98.19 152 ILE A C 1
ATOM 1126 O O . ILE A 1 152 ? -16.984 -29.469 2.225 1 98.19 152 ILE A O 1
ATOM 1130 N N . ALA A 1 153 ? -15.68 -27.812 1.442 1 98.5 153 ALA A N 1
ATOM 1131 C CA . ALA A 1 153 ? -15.664 -27.094 2.717 1 98.5 153 ALA A CA 1
ATOM 1132 C C . ALA A 1 153 ? -17.078 -26.703 3.141 1 98.5 153 ALA A C 1
ATOM 1134 O O . ALA A 1 153 ? -17.438 -26.828 4.312 1 98.5 153 ALA A O 1
ATOM 1135 N N . HIS A 1 154 ? -17.859 -26.266 2.188 1 98.56 154 HIS A N 1
ATOM 1136 C CA . HIS A 1 154 ? -19.234 -25.859 2.449 1 98.56 154 HIS A CA 1
ATOM 1137 C C . HIS A 1 154 ? -20.062 -27 3.008 1 98.56 154 HIS A C 1
ATOM 1139 O O . HIS A 1 154 ? -20.797 -26.828 3.975 1 98.56 154 HIS A O 1
ATOM 1145 N N . ALA A 1 155 ? -19.922 -28.109 2.348 1 98.19 155 ALA A N 1
ATOM 1146 C CA . ALA A 1 155 ? -20.672 -29.297 2.746 1 98.19 155 ALA A CA 1
ATOM 1147 C C . ALA A 1 155 ? -20.359 -29.688 4.188 1 98.19 155 ALA A C 1
ATOM 1149 O O . ALA A 1 155 ? -21.203 -30.281 4.871 1 98.19 155 ALA A O 1
ATOM 1150 N N . LEU A 1 156 ? -19.234 -29.328 4.656 1 98.56 156 LEU A N 1
ATOM 1151 C CA . LEU A 1 156 ? -18.797 -29.688 6 1 98.56 156 LEU A CA 1
ATOM 1152 C C . LEU A 1 156 ? -18.938 -28.516 6.961 1 98.56 156 LEU A C 1
ATOM 1154 O O . LEU A 1 156 ? -18.453 -28.562 8.094 1 98.56 156 LEU A O 1
ATOM 1158 N N . GLY A 1 157 ? -19.516 -27.406 6.527 1 98.44 157 GLY A N 1
ATOM 1159 C CA . GLY A 1 157 ? -19.859 -26.266 7.367 1 98.44 157 GLY A CA 1
ATOM 1160 C C . GLY A 1 157 ? -18.672 -25.375 7.668 1 98.44 157 GLY A C 1
ATOM 1161 O O . GLY A 1 157 ? -18.625 -24.719 8.719 1 98.44 157 GLY A O 1
ATOM 1162 N N . ARG A 1 158 ? -17.641 -25.375 6.809 1 98.81 158 ARG A N 1
ATOM 1163 C CA . ARG A 1 158 ? -16.453 -24.547 7.016 1 98.81 158 ARG A CA 1
ATOM 1164 C C . ARG A 1 158 ? -16.469 -23.328 6.109 1 98.81 158 ARG A C 1
ATOM 1166 O O . ARG A 1 158 ? -17.109 -23.344 5.059 1 98.81 158 ARG A O 1
ATOM 1173 N N . ARG A 1 159 ? -15.82 -22.281 6.512 1 98.88 159 ARG A N 1
ATOM 1174 C CA . ARG A 1 159 ? -15.703 -21.047 5.727 1 98.88 159 ARG A CA 1
ATOM 1175 C C . ARG A 1 159 ? -14.406 -21.047 4.914 1 98.88 159 ARG A C 1
ATOM 1177 O O . ARG A 1 159 ? -13.438 -21.719 5.281 1 98.88 159 ARG A O 1
ATOM 1184 N N . VAL A 1 160 ? -14.406 -20.328 3.803 1 98.94 160 VAL A N 1
ATOM 1185 C CA . VAL A 1 160 ? -13.281 -20.422 2.873 1 98.94 160 VAL A CA 1
ATOM 1186 C C . VAL A 1 160 ? -12.742 -19.031 2.559 1 98.94 160 VAL A C 1
ATOM 1188 O O . VAL A 1 160 ? -13.516 -18.094 2.375 1 98.94 160 VAL A O 1
ATOM 1191 N N . ILE A 1 161 ? -11.477 -18.859 2.568 1 98.94 161 ILE A N 1
ATOM 1192 C CA . ILE A 1 161 ? -10.742 -17.719 2.049 1 98.94 161 ILE A CA 1
ATOM 1193 C C . ILE A 1 161 ? -9.914 -18.125 0.84 1 98.94 161 ILE A C 1
ATOM 1195 O O . ILE A 1 161 ? -9.172 -19.109 0.898 1 98.94 161 ILE A O 1
ATOM 1199 N N . VAL A 1 162 ? -9.992 -17.406 -0.251 1 98.94 162 VAL A N 1
ATOM 1200 C CA . VAL A 1 162 ? -9.32 -17.781 -1.489 1 98.94 162 VAL A CA 1
ATOM 1201 C C . VAL A 1 162 ? -8.266 -16.734 -1.845 1 98.94 162 VAL A C 1
ATOM 1203 O O . VAL A 1 162 ? -8.594 -15.562 -2.018 1 98.94 162 VAL A O 1
ATOM 1206 N N . ASP A 1 163 ? -7.035 -17.156 -1.89 1 98.94 163 ASP A N 1
ATOM 1207 C CA . ASP A 1 163 ? -6 -16.359 -2.535 1 98.94 163 ASP A CA 1
ATOM 1208 C C . ASP A 1 163 ? -6.047 -16.531 -4.055 1 98.94 163 ASP A C 1
ATOM 1210 O O . ASP A 1 163 ? -5.508 -17.5 -4.594 1 98.94 163 ASP A O 1
ATOM 1214 N N . ALA A 1 164 ? -6.645 -15.57 -4.727 1 98.94 164 ALA A N 1
ATOM 1215 C CA . ALA A 1 164 ? -6.785 -15.594 -6.18 1 98.94 164 ALA A CA 1
ATOM 1216 C C . ALA A 1 164 ? -5.93 -14.508 -6.828 1 98.94 164 ALA A C 1
ATOM 1218 O O . ALA A 1 164 ? -6.25 -14.023 -7.918 1 98.94 164 ALA A O 1
ATOM 1219 N N . VAL A 1 165 ? -4.859 -14.133 -6.246 1 98.81 165 VAL A N 1
ATOM 1220 C CA . VAL A 1 165 ? -4.016 -13.023 -6.668 1 98.81 165 VAL A CA 1
ATOM 1221 C C . VAL A 1 165 ? -3.576 -13.227 -8.117 1 98.81 165 VAL A C 1
ATOM 1223 O O . VAL A 1 165 ? -3.662 -12.305 -8.93 1 98.81 165 VAL A O 1
ATOM 1226 N N . SER A 1 166 ? -3.152 -14.43 -8.477 1 98.5 166 SER A N 1
ATOM 1227 C CA . SER A 1 166 ? -2.668 -14.68 -9.828 1 98.5 166 SER A CA 1
ATOM 1228 C C . SER A 1 166 ? -3.703 -15.43 -10.656 1 98.5 166 SER A C 1
ATOM 1230 O O . SER A 1 166 ? -3.385 -15.969 -11.719 1 98.5 166 SER A O 1
ATOM 1232 N N . ALA A 1 167 ? -4.961 -15.539 -10.172 1 98.75 167 ALA A N 1
ATOM 1233 C CA . ALA A 1 167 ? -6.016 -16.281 -10.859 1 98.75 167 ALA A CA 1
ATOM 1234 C C . ALA A 1 167 ? -7.172 -15.367 -11.242 1 98.75 167 ALA A C 1
ATOM 1236 O O . ALA A 1 167 ? -7.844 -15.594 -12.25 1 98.75 167 ALA A O 1
ATOM 1237 N N . PHE A 1 168 ? -7.434 -14.352 -10.43 1 98.88 168 PHE A N 1
ATOM 1238 C CA . PHE A 1 168 ? -8.609 -13.492 -10.531 1 98.88 168 PHE A CA 1
ATOM 1239 C C . PHE A 1 168 ? -8.617 -12.75 -11.867 1 98.88 168 PHE A C 1
ATOM 1241 O O . PHE A 1 168 ? -7.648 -12.07 -12.211 1 98.88 168 PHE A O 1
ATOM 1248 N N . GLY A 1 169 ? -9.672 -12.836 -12.547 1 98.62 169 GLY A N 1
ATOM 1249 C CA . GLY A 1 169 ? -9.812 -12.172 -13.828 1 98.62 169 GLY A CA 1
ATOM 1250 C C . GLY A 1 169 ? -9.555 -13.094 -15.008 1 98.62 169 GLY A C 1
ATOM 1251 O O . GLY A 1 169 ? -9.82 -12.734 -16.156 1 98.62 169 GLY A O 1
ATOM 1252 N N . ALA A 1 170 ? -9.047 -14.328 -14.734 1 98.75 170 ALA A N 1
ATOM 1253 C CA . ALA A 1 170 ? -8.805 -15.273 -15.82 1 98.75 170 ALA A CA 1
ATOM 1254 C C . ALA A 1 170 ? -9.438 -16.625 -15.523 1 98.75 170 ALA A C 1
ATOM 1256 O O . ALA A 1 170 ? -10.227 -17.141 -16.312 1 98.75 170 ALA A O 1
ATOM 1257 N N . LEU A 1 171 ? -9.148 -17.266 -14.375 1 98.62 171 LEU A N 1
ATOM 1258 C CA . LEU A 1 171 ? -9.68 -18.578 -14.023 1 98.62 171 LEU A CA 1
ATOM 1259 C C . LEU A 1 171 ? -11.117 -18.469 -13.531 1 98.62 171 LEU A C 1
ATOM 1261 O O . LEU A 1 171 ? -11.523 -17.438 -12.992 1 98.62 171 LEU A O 1
ATOM 1265 N N . PRO A 1 172 ? -11.875 -19.5 -13.719 1 97.88 172 PRO A N 1
ATOM 1266 C CA . PRO A 1 172 ? -13.289 -19.453 -13.312 1 97.88 172 PRO A CA 1
ATOM 1267 C C . PRO A 1 172 ? -13.461 -19.297 -11.805 1 97.88 172 PRO A C 1
ATOM 1269 O O . PRO A 1 172 ? -12.914 -20.078 -11.031 1 97.88 172 PRO A O 1
ATOM 1272 N N . LEU A 1 173 ? -14.172 -18.312 -11.398 1 97.56 173 LEU A N 1
ATOM 1273 C CA . LEU A 1 173 ? -14.523 -18.031 -10.016 1 97.56 173 LEU A CA 1
ATOM 1274 C C . LEU A 1 173 ? -15.844 -17.266 -9.93 1 97.56 173 LEU A C 1
ATOM 1276 O O . LEU A 1 173 ? -15.891 -16.062 -10.203 1 97.56 173 LEU A O 1
ATOM 1280 N N . ASP A 1 174 ? -16.891 -17.906 -9.656 1 98.31 174 ASP A N 1
ATOM 1281 C CA . ASP A 1 174 ? -18.234 -17.344 -9.469 1 98.31 174 ASP A CA 1
ATOM 1282 C C . ASP A 1 174 ? -18.625 -17.344 -8 1 98.31 174 ASP A C 1
ATOM 1284 O O . ASP A 1 174 ? -19.125 -18.359 -7.492 1 98.31 174 ASP A O 1
ATOM 1288 N N . MET A 1 175 ? -18.5 -16.219 -7.359 1 98.38 175 MET A N 1
ATOM 1289 C CA . MET A 1 175 ? -18.703 -16.156 -5.914 1 98.38 175 MET A CA 1
ATOM 1290 C C . MET A 1 175 ? -20.172 -16.406 -5.562 1 98.38 175 MET A C 1
ATOM 1292 O O . MET A 1 175 ? -20.484 -16.828 -4.449 1 98.38 175 MET A O 1
ATOM 1296 N N . ARG A 1 176 ? -21.125 -16.156 -6.52 1 98.12 176 ARG A N 1
ATOM 1297 C CA . ARG A 1 176 ? -22.531 -16.406 -6.266 1 98.12 176 ARG A CA 1
ATOM 1298 C C . ARG A 1 176 ? -22.781 -17.906 -6.027 1 98.12 176 ARG A C 1
ATOM 1300 O O . ARG A 1 176 ? -23.688 -18.266 -5.277 1 98.12 176 ARG A O 1
ATOM 1307 N N . ALA A 1 177 ? -21.938 -18.688 -6.633 1 98 177 ALA A N 1
ATOM 1308 C CA . ALA A 1 177 ? -22.125 -20.125 -6.586 1 98 177 ALA A CA 1
ATOM 1309 C C . ALA A 1 177 ? -21.312 -20.75 -5.449 1 98 177 ALA A C 1
ATOM 1311 O O . ALA A 1 177 ? -21.297 -21.969 -5.281 1 98 177 ALA A O 1
ATOM 1312 N N . LEU A 1 178 ? -20.656 -19.953 -4.609 1 98.56 178 LEU A N 1
ATOM 1313 C CA . LEU A 1 178 ? -19.766 -20.453 -3.564 1 98.56 178 LEU A CA 1
ATOM 1314 C C . LEU A 1 178 ? -20.094 -19.812 -2.221 1 98.56 178 LEU A C 1
ATOM 1316 O O . LEU A 1 178 ? -19.328 -18.969 -1.723 1 98.56 178 LEU A O 1
ATOM 1320 N N . PRO A 1 179 ? -21.125 -20.234 -1.594 1 97.75 179 PRO A N 1
ATOM 1321 C CA . PRO A 1 179 ? -21.625 -19.578 -0.389 1 97.75 179 PRO A CA 1
ATOM 1322 C C . PRO A 1 179 ? -20.656 -19.672 0.786 1 97.75 179 PRO A C 1
ATOM 1324 O O . PRO A 1 179 ? -20.719 -18.875 1.722 1 97.75 179 PRO A O 1
ATOM 1327 N N . ALA A 1 180 ? -19.734 -20.641 0.692 1 98.25 180 ALA A N 1
ATOM 1328 C CA . ALA A 1 180 ? -18.797 -20.797 1.8 1 98.25 180 ALA A CA 1
ATOM 1329 C C . ALA A 1 180 ? -17.656 -19.797 1.698 1 98.25 180 ALA A C 1
ATOM 1331 O O . ALA A 1 180 ? -16.922 -19.594 2.666 1 98.25 180 ALA A O 1
ATOM 1332 N N . VAL A 1 181 ? -17.438 -19.219 0.538 1 98.88 181 VAL A N 1
ATOM 1333 C CA . VAL A 1 181 ? -16.312 -18.312 0.334 1 98.88 181 VAL A CA 1
ATOM 1334 C C . VAL A 1 181 ? -16.609 -16.953 0.966 1 98.88 181 VAL A C 1
ATOM 1336 O O . VAL A 1 181 ? -17.453 -16.203 0.47 1 98.88 181 VAL A O 1
ATOM 1339 N N . ASP A 1 182 ? -15.844 -16.656 2.018 1 98.88 182 ASP A N 1
ATOM 1340 C CA . ASP A 1 182 ? -16 -15.391 2.74 1 98.88 182 ASP A CA 1
ATOM 1341 C C . ASP A 1 182 ? -15.211 -14.273 2.076 1 98.88 182 ASP A C 1
ATOM 1343 O O . ASP A 1 182 ? -15.562 -13.094 2.205 1 98.88 182 ASP A O 1
ATOM 1347 N N . ALA A 1 183 ? -14.148 -14.656 1.391 1 98.88 183 ALA A N 1
ATOM 1348 C CA . ALA A 1 183 ? -13.273 -13.633 0.824 1 98.88 183 ALA A CA 1
ATOM 1349 C C . ALA A 1 183 ? -12.477 -14.18 -0.356 1 98.88 183 ALA A C 1
ATOM 1351 O O . ALA A 1 183 ? -12.023 -15.328 -0.327 1 98.88 183 ALA A O 1
ATOM 1352 N N . VAL A 1 184 ? -12.359 -13.43 -1.356 1 98.94 184 VAL A N 1
ATOM 1353 C CA . VAL A 1 184 ? -11.445 -13.633 -2.475 1 98.94 184 VAL A CA 1
ATOM 1354 C C . VAL A 1 184 ? -10.445 -12.484 -2.541 1 98.94 184 VAL A C 1
ATOM 1356 O O . VAL A 1 184 ? -10.836 -11.312 -2.6 1 98.94 184 VAL A O 1
ATOM 1359 N N . VAL A 1 185 ? -9.188 -12.836 -2.518 1 98.94 185 VAL A N 1
ATOM 1360 C CA . VAL A 1 185 ? -8.117 -11.836 -2.525 1 98.94 185 VAL A CA 1
ATOM 1361 C C . VAL A 1 185 ? -7.555 -11.695 -3.938 1 98.94 185 VAL A C 1
ATOM 1363 O O . VAL A 1 185 ? -7.332 -12.688 -4.629 1 98.94 185 VAL A O 1
ATOM 1366 N N . LEU A 1 186 ? -7.316 -10.484 -4.355 1 98.88 186 LEU A N 1
ATOM 1367 C CA . LEU A 1 186 ? -6.77 -10.219 -5.68 1 98.88 186 LEU A CA 1
ATOM 1368 C C . LEU A 1 186 ? -5.934 -8.938 -5.68 1 98.88 186 LEU A C 1
ATOM 1370 O O . LEU A 1 186 ? -5.98 -8.164 -4.723 1 98.88 186 LEU A O 1
ATOM 1374 N N . THR A 1 187 ? -5.145 -8.75 -6.73 1 98.69 187 THR A N 1
ATOM 1375 C CA . THR A 1 187 ? -4.41 -7.516 -6.965 1 98.69 187 THR A CA 1
ATOM 1376 C C . THR A 1 187 ? -4.652 -7.004 -8.383 1 98.69 187 THR A C 1
ATOM 1378 O O . THR A 1 187 ? -5.145 -7.742 -9.234 1 98.69 187 THR A O 1
ATOM 1381 N N . ALA A 1 188 ? -4.324 -5.77 -8.586 1 98.62 188 ALA A N 1
ATOM 1382 C CA . ALA A 1 188 ? -4.547 -5.121 -9.875 1 98.62 188 ALA A CA 1
ATOM 1383 C C . ALA A 1 188 ? -3.559 -5.629 -10.922 1 98.62 188 ALA A C 1
ATOM 1385 O O . ALA A 1 188 ? -3.871 -5.66 -12.109 1 98.62 188 ALA A O 1
ATOM 1386 N N . ASN A 1 189 ? -2.387 -6.117 -10.539 1 98.62 189 ASN A N 1
ATOM 1387 C CA . ASN A 1 189 ? -1.227 -6.125 -11.422 1 98.62 189 ASN A CA 1
ATOM 1388 C C . ASN A 1 189 ? -0.977 -7.508 -12.016 1 98.62 189 ASN A C 1
ATOM 1390 O O . ASN A 1 189 ? 0.144 -7.82 -12.422 1 98.62 189 ASN A O 1
ATOM 1394 N N . LYS A 1 190 ? -1.909 -8.406 -11.984 1 98.56 190 LYS A N 1
ATOM 1395 C CA . LYS A 1 190 ? -1.798 -9.734 -12.57 1 98.56 190 LYS A CA 1
ATOM 1396 C C . LYS A 1 190 ? -2.779 -9.914 -13.727 1 98.56 190 LYS A C 1
ATOM 1398 O O . LYS A 1 190 ? -2.695 -9.203 -14.734 1 98.56 190 LYS A O 1
ATOM 1403 N N . CYS A 1 191 ? -3.828 -10.727 -13.547 1 98.81 191 CYS A N 1
ATOM 1404 C CA . CYS A 1 191 ? -4.707 -11.078 -14.648 1 98.81 191 CYS A CA 1
ATOM 1405 C C . CYS A 1 191 ? -5.621 -9.914 -15.016 1 98.81 191 CYS A C 1
ATOM 1407 O O . CYS A 1 191 ? -6.219 -9.906 -16.094 1 98.81 191 CYS A O 1
ATOM 1409 N N . LEU A 1 192 ? -5.719 -8.891 -14.172 1 98.88 192 LEU A N 1
ATOM 1410 C CA . LEU A 1 192 ? -6.512 -7.711 -14.516 1 98.88 192 LEU A CA 1
ATOM 1411 C C . LEU A 1 192 ? -5.719 -6.758 -15.398 1 98.88 192 LEU A C 1
ATOM 1413 O O . LEU A 1 192 ? -6.281 -5.816 -15.961 1 98.88 192 LEU A O 1
ATOM 1417 N N . GLU A 1 193 ? -4.426 -7 -15.469 1 98.88 193 GLU A N 1
ATOM 1418 C CA . GLU A 1 193 ? -3.512 -6.258 -16.328 1 98.88 193 GLU A CA 1
ATOM 1419 C C . GLU A 1 193 ? -3.457 -4.781 -15.945 1 98.88 193 GLU A C 1
ATOM 1421 O O . GLU A 1 193 ? -3.41 -3.906 -16.812 1 98.88 193 GLU A O 1
ATOM 1426 N N . GLY A 1 194 ? -3.607 -4.488 -14.656 1 98.69 194 GLY A N 1
ATOM 1427 C CA . GLY A 1 194 ? -3.293 -3.188 -14.086 1 98.69 194 GLY A CA 1
ATOM 1428 C C . GLY A 1 194 ? -1.886 -3.107 -13.523 1 98.69 194 GLY A C 1
ATOM 1429 O O . GLY A 1 194 ? -1.046 -3.961 -13.82 1 98.69 194 GLY A O 1
ATOM 1430 N N . LEU A 1 195 ? -1.596 -2.084 -12.812 1 98.31 195 LEU A N 1
ATOM 1431 C CA . LEU A 1 195 ? -0.262 -1.866 -12.266 1 98.31 195 LEU A CA 1
ATOM 1432 C C . LEU A 1 195 ? -0.231 -2.188 -10.773 1 98.31 195 LEU A C 1
ATOM 1434 O O . LEU A 1 195 ? -1.275 -2.221 -10.117 1 98.31 195 LEU A O 1
ATOM 1438 N N . PRO A 1 196 ? 0.959 -2.443 -10.203 1 98.38 196 PRO A N 1
ATOM 1439 C CA . PRO A 1 196 ? 1.051 -2.848 -8.797 1 98.38 196 PRO A CA 1
ATOM 1440 C C . PRO A 1 196 ? 0.819 -1.688 -7.828 1 98.38 196 PRO A C 1
ATOM 1442 O O . PRO A 1 196 ? 1.104 -0.536 -8.164 1 98.38 196 PRO A O 1
ATOM 1445 N N . GLY A 1 197 ? 0.336 -2.027 -6.613 1 98 197 GLY A N 1
ATOM 1446 C CA . GLY A 1 197 ? 0.13 -1.044 -5.559 1 98 197 GLY A CA 1
ATOM 1447 C C . GLY A 1 197 ? -1.28 -1.056 -5 1 98 197 GLY A C 1
ATOM 1448 O O . GLY A 1 197 ? -1.554 -0.421 -3.98 1 98 197 GLY A O 1
ATOM 1449 N N . ALA A 1 198 ? -2.16 -1.804 -5.648 1 98.12 198 ALA A N 1
ATOM 1450 C CA . ALA A 1 198 ? -3.551 -1.892 -5.211 1 98.12 198 ALA A CA 1
ATOM 1451 C C . ALA A 1 198 ? -3.992 -3.346 -5.074 1 98.12 198 ALA A C 1
ATOM 1453 O O . ALA A 1 198 ? -3.893 -4.125 -6.027 1 98.12 198 ALA A O 1
ATOM 1454 N N . ALA A 1 199 ? -4.441 -3.672 -3.934 1 98.69 199 ALA A N 1
ATOM 1455 C CA . ALA A 1 199 ? -5.02 -4.984 -3.662 1 98.69 199 ALA A CA 1
ATOM 1456 C C . ALA A 1 199 ? -6.492 -4.871 -3.289 1 98.69 199 ALA A C 1
ATOM 1458 O O . ALA A 1 199 ? -6.98 -3.777 -2.992 1 98.69 199 ALA A O 1
ATOM 1459 N N . PHE A 1 200 ? -7.223 -5.945 -3.387 1 98.81 200 PHE A N 1
ATOM 1460 C CA . PHE A 1 200 ? -8.641 -5.984 -3.061 1 98.81 200 PHE A CA 1
ATOM 1461 C C . PHE A 1 200 ? -9 -7.285 -2.355 1 98.81 200 PHE A C 1
ATOM 1463 O O . PHE A 1 200 ? -8.328 -8.297 -2.529 1 98.81 200 PHE A O 1
ATOM 1470 N N . VAL A 1 201 ? -10.023 -7.18 -1.588 1 98.94 201 VAL A N 1
ATOM 1471 C CA . VAL A 1 201 ? -10.734 -8.352 -1.088 1 98.94 201 VAL A CA 1
ATOM 1472 C C . VAL A 1 201 ? -12.219 -8.242 -1.441 1 98.94 201 VAL A C 1
ATOM 1474 O O . VAL A 1 201 ? -12.867 -7.238 -1.128 1 98.94 201 VAL A O 1
ATOM 1477 N N . VAL A 1 202 ? -12.688 -9.148 -2.213 1 98.94 202 VAL A N 1
ATOM 1478 C CA . VAL A 1 202 ? -14.141 -9.281 -2.342 1 98.94 202 VAL A CA 1
ATOM 1479 C C . VAL A 1 202 ? -14.688 -10.133 -1.196 1 98.94 202 VAL A C 1
ATOM 1481 O O . VAL A 1 202 ? -14.367 -11.32 -1.087 1 98.94 202 VAL A O 1
ATOM 1484 N N . GLY A 1 203 ? -15.453 -9.547 -0.324 1 98.88 203 GLY A N 1
ATOM 1485 C CA . GLY A 1 203 ? -15.898 -10.211 0.885 1 98.88 203 GLY A CA 1
ATOM 1486 C C . GLY A 1 203 ? -17.406 -10.289 1.001 1 98.88 203 GLY A C 1
ATOM 1487 O O . GLY A 1 203 ? -18.125 -9.484 0.395 1 98.88 203 GLY A O 1
ATOM 1488 N N . ARG A 1 204 ? -17.891 -11.242 1.729 1 98.75 204 ARG A N 1
ATOM 1489 C CA . ARG A 1 204 ? -19.297 -11.305 2.084 1 98.75 204 ARG A CA 1
ATOM 1490 C C . ARG A 1 204 ? -19.641 -10.273 3.158 1 98.75 204 ARG A C 1
ATOM 1492 O O . ARG A 1 204 ? -18.953 -10.188 4.18 1 98.75 204 ARG A O 1
ATOM 1499 N N . ARG A 1 205 ? -20.734 -9.602 2.934 1 98.5 205 ARG A N 1
ATOM 1500 C CA . ARG A 1 205 ? -21.141 -8.523 3.834 1 98.5 205 ARG A CA 1
ATOM 1501 C C . ARG A 1 205 ? -21.438 -9.062 5.227 1 98.5 205 ARG A C 1
ATOM 1503 O O . ARG A 1 205 ? -20.984 -8.5 6.227 1 98.5 205 ARG A O 1
ATOM 1510 N N . ASP A 1 206 ? -22.172 -10.133 5.336 1 98.62 206 ASP A N 1
ATOM 1511 C CA . ASP A 1 206 ? -22.578 -10.688 6.629 1 98.62 206 ASP A CA 1
ATOM 1512 C C . ASP A 1 206 ? -21.359 -11.211 7.395 1 98.62 206 ASP A C 1
ATOM 1514 O O . ASP A 1 206 ? -21.281 -11.055 8.617 1 98.62 206 ASP A O 1
ATOM 1518 N N . SER A 1 207 ? -20.391 -11.852 6.695 1 98.81 207 SER A N 1
ATOM 1519 C CA . SER A 1 207 ? -19.172 -12.328 7.328 1 98.81 207 SER A CA 1
ATOM 1520 C C . SER A 1 207 ? -18.344 -11.164 7.879 1 98.81 207 SER A C 1
ATOM 1522 O O . SER A 1 207 ? -17.781 -11.258 8.969 1 98.81 207 SER A O 1
ATOM 1524 N N . LEU A 1 208 ? -18.25 -10.086 7.125 1 98.81 208 LEU A N 1
ATOM 1525 C CA . LEU A 1 208 ? -17.5 -8.906 7.555 1 98.81 208 LEU A CA 1
ATOM 1526 C C . LEU A 1 208 ? -18.141 -8.281 8.789 1 98.81 208 LEU A C 1
ATOM 1528 O O . LEU A 1 208 ? -17.453 -7.898 9.734 1 98.81 208 LEU A O 1
ATOM 1532 N N . GLU A 1 209 ? -19.438 -8.164 8.789 1 98.5 209 GLU A N 1
ATOM 1533 C CA . GLU A 1 209 ? -20.156 -7.609 9.93 1 98.5 209 GLU A CA 1
ATOM 1534 C C . GLU A 1 209 ? -19.938 -8.453 11.188 1 98.5 209 GLU A C 1
ATOM 1536 O O . GLU A 1 209 ? -19.719 -7.914 12.273 1 98.5 209 GLU A O 1
ATOM 1541 N N . ALA A 1 210 ? -19.984 -9.719 11.023 1 98.38 210 ALA A N 1
ATOM 1542 C CA . ALA A 1 210 ? -19.844 -10.641 12.148 1 98.38 210 ALA A CA 1
ATOM 1543 C C . ALA A 1 210 ? -18.422 -10.633 12.695 1 98.38 210 ALA A C 1
ATOM 1545 O O . ALA A 1 210 ? -18.172 -11.031 13.836 1 98.38 210 ALA A O 1
ATOM 1546 N N . ALA A 1 211 ? -17.5 -10.141 11.883 1 98.38 211 ALA A N 1
ATOM 1547 C CA . ALA A 1 211 ? -16.078 -10.266 12.219 1 98.38 211 ALA A CA 1
ATOM 1548 C C . ALA A 1 211 ? -15.562 -8.984 12.867 1 98.38 211 ALA A C 1
ATOM 1550 O O . ALA A 1 211 ? -14.367 -8.867 13.141 1 98.38 211 ALA A O 1
ATOM 1551 N N . ARG A 1 212 ? -16.422 -8.023 13.148 1 97.75 212 ARG A N 1
ATOM 1552 C CA . ARG A 1 212 ? -16 -6.754 13.742 1 97.75 212 ARG A CA 1
ATOM 1553 C C . ARG A 1 212 ? -15.219 -6.984 15.031 1 97.75 212 ARG A C 1
ATOM 1555 O O . ARG A 1 212 ? -15.625 -7.785 15.875 1 97.75 212 ARG A O 1
ATOM 1562 N N . GLY A 1 213 ? -14.055 -6.316 15.117 1 95.94 213 GLY A N 1
ATOM 1563 C CA . GLY A 1 213 ? -13.266 -6.395 16.344 1 95.94 213 GLY A CA 1
ATOM 1564 C C . GLY A 1 213 ? -12.211 -7.477 16.297 1 95.94 213 GLY A C 1
ATOM 1565 O O . GLY A 1 213 ? -11.344 -7.539 17.172 1 95.94 213 GLY A O 1
ATOM 1566 N N . ASN A 1 214 ? -12.156 -8.281 15.227 1 97.31 214 ASN A N 1
ATOM 1567 C CA . ASN A 1 214 ? -11.281 -9.445 15.133 1 97.31 214 ASN A CA 1
ATOM 1568 C C . ASN A 1 214 ? -9.883 -9.055 14.664 1 97.31 214 ASN A C 1
ATOM 1570 O O . ASN A 1 214 ? -8.898 -9.719 15 1 97.31 214 ASN A O 1
ATOM 1574 N N . ALA A 1 215 ? -9.688 -8.031 13.898 1 98.19 215 ALA A N 1
ATOM 1575 C CA . ALA A 1 215 ? -8.555 -7.84 13 1 98.19 215 ALA A CA 1
ATOM 1576 C C . ALA A 1 215 ? -7.27 -7.582 13.789 1 98.19 215 ALA A C 1
ATOM 1578 O O . ALA A 1 215 ? -6.199 -8.07 13.414 1 98.19 215 ALA A O 1
ATOM 1579 N N . GLY A 1 216 ? -7.398 -6.762 14.93 1 98.12 216 GLY A N 1
ATOM 1580 C CA . GLY A 1 216 ? -6.207 -6.367 15.664 1 98.12 216 GLY A CA 1
ATOM 1581 C C . GLY A 1 216 ? -5.316 -5.414 14.891 1 98.12 216 GLY A C 1
ATOM 1582 O O . GLY A 1 216 ? -4.109 -5.359 15.117 1 98.12 216 GLY A O 1
ATOM 1583 N N . SER A 1 217 ? -5.742 -4.797 14.008 1 98.69 217 SER A N 1
ATOM 1584 C CA . SER A 1 217 ? -5.094 -3.828 13.133 1 98.69 217 SER A CA 1
ATOM 1585 C C . SER A 1 217 ? -6.117 -2.924 12.453 1 98.69 217 SER A C 1
ATOM 1587 O O . SER A 1 217 ? -7.062 -3.408 11.828 1 98.69 217 SER A O 1
ATOM 1589 N N . TRP A 1 218 ? -5.965 -1.613 12.633 1 98.62 218 TRP A N 1
ATOM 1590 C CA . TRP A 1 218 ? -6.852 -0.721 11.898 1 98.62 218 TRP A CA 1
ATOM 1591 C C . TRP A 1 218 ? -6.5 -0.711 10.414 1 98.62 218 TRP A C 1
ATOM 1593 O O . TRP A 1 218 ? -7.387 -0.682 9.555 1 98.62 218 TRP A O 1
ATOM 1603 N N . SER A 1 219 ? -5.227 -0.778 10.055 1 98.62 219 SER A N 1
ATOM 1604 C CA . SER A 1 219 ? -4.734 -0.732 8.688 1 98.62 219 SER A CA 1
ATOM 1605 C C . SER A 1 219 ? -5.266 -1.907 7.867 1 98.62 219 SER A C 1
ATOM 1607 O O . SER A 1 219 ? -5.645 -1.742 6.707 1 98.62 219 SER A O 1
ATOM 1609 N N . LEU A 1 220 ? -5.32 -3.057 8.516 1 98.75 220 LEU A N 1
ATOM 1610 C CA . LEU A 1 220 ? -5.652 -4.277 7.785 1 98.75 220 LEU A CA 1
ATOM 1611 C C . LEU A 1 220 ? -7.027 -4.793 8.188 1 98.75 220 LEU A C 1
ATOM 1613 O O . LEU A 1 220 ? -7.309 -5.984 8.062 1 98.75 220 LEU A O 1
ATOM 1617 N N . ASP A 1 221 ? -7.906 -3.959 8.695 1 98.81 221 ASP A N 1
ATOM 1618 C CA . ASP A 1 221 ? -9.242 -4.328 9.164 1 98.81 221 ASP A CA 1
ATOM 1619 C C . ASP A 1 221 ? -10.273 -4.188 8.047 1 98.81 221 ASP A C 1
ATOM 1621 O O . ASP A 1 221 ? -10.805 -3.1 7.824 1 98.81 221 ASP A O 1
ATOM 1625 N N . LEU A 1 222 ? -10.641 -5.305 7.48 1 98.88 222 LEU A N 1
ATOM 1626 C CA . LEU A 1 222 ? -11.594 -5.285 6.375 1 98.88 222 LEU A CA 1
ATOM 1627 C C . LEU A 1 222 ? -12.992 -4.918 6.863 1 98.88 222 LEU A C 1
ATOM 1629 O O . LEU A 1 222 ? -13.766 -4.305 6.129 1 98.88 222 LEU A O 1
ATOM 1633 N N . ALA A 1 223 ? -13.336 -5.344 8.062 1 98.81 223 ALA A N 1
ATOM 1634 C CA . ALA A 1 223 ? -14.641 -4.984 8.609 1 98.81 223 ALA A CA 1
ATOM 1635 C C . ALA A 1 223 ? -14.781 -3.473 8.75 1 98.81 223 ALA A C 1
ATOM 1637 O O . ALA A 1 223 ? -15.859 -2.918 8.5 1 98.81 223 ALA A O 1
ATOM 1638 N N . ASP A 1 224 ? -13.711 -2.842 9.164 1 98.5 224 ASP A N 1
ATOM 1639 C CA . ASP A 1 224 ? -13.734 -1.385 9.258 1 98.5 224 ASP A CA 1
ATOM 1640 C C . ASP A 1 224 ? -13.836 -0.742 7.879 1 98.5 224 ASP A C 1
ATOM 1642 O O . ASP A 1 224 ? -14.531 0.263 7.707 1 98.5 224 ASP A O 1
ATOM 1646 N N . ILE A 1 225 ? -13.07 -1.229 6.879 1 98.44 225 ILE A N 1
ATOM 1647 C CA . ILE A 1 225 ? -13.203 -0.729 5.512 1 98.44 225 ILE A CA 1
ATOM 1648 C C . ILE A 1 225 ? -14.656 -0.867 5.051 1 98.44 225 ILE A C 1
ATOM 1650 O O . ILE A 1 225 ? -15.219 0.064 4.469 1 98.44 225 ILE A O 1
ATOM 1654 N N . TYR A 1 226 ? -15.273 -2.023 5.324 1 98.56 226 TYR A N 1
ATOM 1655 C CA . TYR A 1 226 ? -16.672 -2.264 4.949 1 98.56 226 TYR A CA 1
ATOM 1656 C C . TYR A 1 226 ? -17.594 -1.228 5.582 1 98.56 226 TYR A C 1
ATOM 1658 O O . TYR A 1 226 ? -18.438 -0.639 4.902 1 98.56 226 TYR A O 1
ATOM 1666 N N . GLN A 1 227 ? -17.406 -0.995 6.852 1 98 227 GLN A N 1
ATOM 1667 C CA . GLN A 1 227 ? -18.203 0.004 7.539 1 98 227 GLN A CA 1
ATOM 1668 C C . GLN A 1 227 ? -18.078 1.373 6.879 1 98 227 GLN A C 1
ATOM 1670 O O . GLN A 1 227 ? -19.062 2.105 6.746 1 98 227 GLN A O 1
ATOM 1675 N N . HIS A 1 228 ? -16.844 1.684 6.508 1 96.62 228 HIS A N 1
ATOM 1676 C CA . HIS A 1 228 ? -16.578 2.955 5.848 1 96.62 228 HIS A CA 1
ATOM 1677 C C . HIS A 1 228 ? -17.344 3.062 4.531 1 96.62 228 HIS A C 1
ATOM 1679 O O . HIS A 1 228 ? -17.797 4.148 4.16 1 96.62 228 HIS A O 1
ATOM 1685 N N . THR A 1 229 ? -17.516 1.975 3.836 1 96.12 229 THR A N 1
ATOM 1686 C CA . THR A 1 229 ? -18.172 1.981 2.539 1 96.12 229 THR A CA 1
ATOM 1687 C C . THR A 1 229 ? -19.656 2.309 2.693 1 96.12 229 THR A C 1
ATOM 1689 O O . THR A 1 229 ? -20.328 2.662 1.721 1 96.12 229 THR A O 1
ATOM 1692 N N . LEU A 1 230 ? -20.219 2.154 3.863 1 95.88 230 LEU A N 1
ATOM 1693 C CA . LEU A 1 230 ? -21.641 2.348 4.09 1 95.88 230 LEU A CA 1
ATOM 1694 C C . LEU A 1 230 ? -21.984 3.83 4.207 1 95.88 230 LEU A C 1
ATOM 1696 O O . LEU A 1 230 ? -23.156 4.211 4.137 1 95.88 230 LEU A O 1
ATOM 1700 N N . ALA A 1 231 ? -20.938 4.707 4.422 1 91.94 231 ALA A N 1
ATOM 1701 C CA . ALA A 1 231 ? -21.172 6.148 4.504 1 91.94 231 ALA A CA 1
ATOM 1702 C C . ALA A 1 231 ? -21.578 6.719 3.148 1 91.94 231 ALA A C 1
ATOM 1704 O O . ALA A 1 231 ? -21.141 6.215 2.105 1 91.94 231 ALA A O 1
ATOM 1705 N N . PRO A 1 232 ? -22.438 7.797 3.219 1 87.31 232 PRO A N 1
ATOM 1706 C CA . PRO A 1 232 ? -22.766 8.445 1.949 1 87.31 232 PRO A CA 1
ATOM 1707 C C . PRO A 1 232 ? -21.531 8.992 1.23 1 87.31 232 PRO A C 1
ATOM 1709 O O . PRO A 1 232 ? -20.625 9.531 1.874 1 87.31 232 PRO A O 1
ATOM 1712 N N . ASN A 1 233 ? -21.438 8.82 -0.034 1 84.56 233 ASN A N 1
ATOM 1713 C CA . ASN A 1 233 ? -20.344 9.289 -0.868 1 84.56 233 ASN A CA 1
ATOM 1714 C C . ASN A 1 233 ? -19 8.766 -0.375 1 84.56 233 ASN A C 1
ATOM 1716 O O . ASN A 1 233 ? -17.984 9.469 -0.433 1 84.56 233 ASN A O 1
ATOM 1720 N N . ALA A 1 234 ? -19.062 7.523 0.132 1 90.44 234 ALA A N 1
ATOM 1721 C CA . ALA A 1 234 ? -17.844 6.91 0.667 1 90.44 234 ALA A CA 1
ATOM 1722 C C . ALA A 1 234 ? -16.766 6.82 -0.401 1 90.44 234 ALA A C 1
ATOM 1724 O O . ALA A 1 234 ? -17.062 6.609 -1.58 1 90.44 234 ALA A O 1
ATOM 1725 N N . GLY A 1 235 ? -15.562 7.102 -0.13 1 93.06 235 GLY A N 1
ATOM 1726 C CA . GLY A 1 235 ? -14.336 6.883 -0.871 1 93.06 235 GLY A CA 1
ATOM 1727 C C . GLY A 1 235 ? -13.344 6.008 -0.129 1 93.06 235 GLY A C 1
ATOM 1728 O O . GLY A 1 235 ? -13.727 5.207 0.727 1 93.06 235 GLY A O 1
ATOM 1729 N N . PRO A 1 236 ? -12.164 6.062 -0.537 1 94.94 236 PRO A N 1
ATOM 1730 C CA . PRO A 1 236 ? -11.156 5.293 0.2 1 94.94 236 PRO A CA 1
ATOM 1731 C C . PRO A 1 236 ? -11.039 5.723 1.66 1 94.94 236 PRO A C 1
ATOM 1733 O O . PRO A 1 236 ? -11.195 6.906 1.975 1 94.94 236 PRO A O 1
ATOM 1736 N N . ARG A 1 237 ? -10.773 4.758 2.492 1 93.81 237 ARG A N 1
ATOM 1737 C CA . ARG A 1 237 ? -10.68 5 3.928 1 93.81 237 ARG A CA 1
ATOM 1738 C C . ARG A 1 237 ? -9.469 5.859 4.266 1 93.81 237 ARG A C 1
ATOM 1740 O O . ARG A 1 237 ? -9.539 6.723 5.145 1 93.81 237 ARG A O 1
ATOM 1747 N N . PHE A 1 238 ? -8.305 5.566 3.695 1 96.38 238 PHE A N 1
ATOM 1748 C CA . PHE A 1 238 ? -7.043 6.293 3.799 1 96.38 238 PHE A CA 1
ATOM 1749 C C . PHE A 1 238 ? -6.59 6.781 2.43 1 96.38 238 PHE A C 1
ATOM 1751 O O . PHE A 1 238 ? -7.262 6.543 1.423 1 96.38 238 PHE A O 1
ATOM 1758 N N . THR A 1 239 ? -5.527 7.613 2.424 1 96.5 239 THR A N 1
ATOM 1759 C CA . THR A 1 239 ? -5 8.039 1.135 1 96.5 239 THR A CA 1
ATOM 1760 C C . THR A 1 239 ? -4.691 6.84 0.248 1 96.5 239 THR A C 1
ATOM 1762 O O . THR A 1 239 ? -3.85 6.008 0.591 1 96.5 239 THR A O 1
ATOM 1765 N N . PRO A 1 240 ? -5.422 6.691 -0.819 1 97.75 240 PRO A N 1
ATOM 1766 C CA . PRO A 1 240 ? -5.207 5.559 -1.722 1 97.75 240 PRO A CA 1
ATOM 1767 C C . PRO A 1 240 ? -4.086 5.812 -2.727 1 97.75 240 PRO A C 1
ATOM 1769 O O . PRO A 1 240 ? -3.619 6.945 -2.867 1 97.75 240 PRO A O 1
ATOM 1772 N N . PRO A 1 241 ? -3.572 4.723 -3.32 1 98.31 241 PRO A N 1
ATOM 1773 C CA . PRO A 1 241 ? -2.744 4.91 -4.516 1 98.31 241 PRO A CA 1
ATOM 1774 C C . PRO A 1 241 ? -3.555 5.344 -5.734 1 98.31 241 PRO A C 1
ATOM 1776 O O . PRO A 1 241 ? -3.76 4.555 -6.656 1 98.31 241 PRO A O 1
ATOM 1779 N N . ALA A 1 242 ? -3.932 6.562 -5.773 1 98.19 242 ALA A N 1
ATOM 1780 C CA . ALA A 1 242 ? -4.938 7.098 -6.688 1 98.19 242 ALA A CA 1
ATOM 1781 C C . ALA A 1 242 ? -4.543 6.852 -8.141 1 98.19 242 ALA A C 1
ATOM 1783 O O . ALA A 1 242 ? -5.363 6.402 -8.945 1 98.19 242 ALA A O 1
ATOM 1784 N N . PRO A 1 243 ? -3.25 7.121 -8.547 1 98.06 243 PRO A N 1
ATOM 1785 C CA . PRO A 1 243 ? -2.904 6.828 -9.945 1 98.06 243 PRO A CA 1
ATOM 1786 C C . PRO A 1 243 ? -3.064 5.352 -10.297 1 98.06 243 PRO A C 1
ATOM 1788 O O . PRO A 1 243 ? -3.514 5.02 -11.391 1 98.06 243 PRO A O 1
ATOM 1791 N N . THR A 1 244 ? -2.691 4.473 -9.383 1 98.44 244 THR A N 1
ATOM 1792 C CA . THR A 1 244 ? -2.814 3.033 -9.609 1 98.44 244 THR A CA 1
ATOM 1793 C C . THR A 1 244 ? -4.277 2.639 -9.805 1 98.44 244 THR A C 1
ATOM 1795 O O . THR A 1 244 ? -4.594 1.819 -10.664 1 98.44 244 THR A O 1
ATOM 1798 N N . LEU A 1 245 ? -5.152 3.217 -8.992 1 98.75 245 LEU A N 1
ATOM 1799 C CA . LEU A 1 245 ? -6.578 2.932 -9.109 1 98.75 245 LEU A CA 1
ATOM 1800 C C . LEU A 1 245 ? -7.137 3.471 -10.422 1 98.75 245 LEU A C 1
ATOM 1802 O O . LEU A 1 245 ? -7.996 2.838 -11.039 1 98.75 245 LEU A O 1
ATOM 1806 N N . ALA A 1 246 ? -6.664 4.668 -10.797 1 98.62 246 ALA A N 1
ATOM 1807 C CA . ALA A 1 246 ? -7.078 5.223 -12.086 1 98.62 246 ALA A CA 1
ATOM 1808 C C . ALA A 1 246 ? -6.656 4.312 -13.234 1 98.62 246 ALA A C 1
ATOM 1810 O O . ALA A 1 246 ? -7.426 4.098 -14.172 1 98.62 246 ALA A O 1
ATOM 1811 N N . ALA A 1 247 ? -5.473 3.816 -13.164 1 98.75 247 ALA A N 1
ATOM 1812 C CA . ALA A 1 247 ? -4.984 2.873 -14.164 1 98.75 247 ALA A CA 1
ATOM 1813 C C . ALA A 1 247 ? -5.824 1.599 -14.172 1 98.75 247 ALA A C 1
ATOM 1815 O O . ALA A 1 247 ? -6.113 1.041 -15.234 1 98.75 247 ALA A O 1
ATOM 1816 N N . LEU A 1 248 ? -6.172 1.122 -13.023 1 98.88 248 LEU A N 1
ATOM 1817 C CA . LEU A 1 248 ? -6.984 -0.086 -12.922 1 98.88 248 LEU A CA 1
ATOM 1818 C C . LEU A 1 248 ? -8.359 0.13 -13.547 1 98.88 248 LEU A C 1
ATOM 1820 O O . LEU A 1 248 ? -8.93 -0.79 -14.141 1 98.88 248 LEU A O 1
ATOM 1824 N N . ALA A 1 249 ? -8.914 1.354 -13.367 1 98.88 249 ALA A N 1
ATOM 1825 C CA . ALA A 1 249 ? -10.188 1.663 -14.008 1 98.88 249 ALA A CA 1
ATOM 1826 C C . ALA A 1 249 ? -10.125 1.427 -15.516 1 98.88 249 ALA A C 1
ATOM 1828 O O . ALA A 1 249 ? -11.031 0.827 -16.094 1 98.88 249 ALA A O 1
ATOM 1829 N N . VAL A 1 250 ? -9.039 1.88 -16.109 1 98.88 250 VAL A N 1
ATOM 1830 C CA . VAL A 1 250 ? -8.852 1.688 -17.547 1 98.88 250 VAL A CA 1
ATOM 1831 C C . VAL A 1 250 ? -8.672 0.202 -17.844 1 98.88 250 VAL A C 1
ATOM 1833 O O . VAL A 1 250 ? -9.258 -0.319 -18.797 1 98.88 250 VAL A O 1
ATOM 1836 N N . ALA A 1 251 ? -7.902 -0.486 -17.047 1 98.94 251 ALA A N 1
ATOM 1837 C CA . ALA A 1 251 ? -7.66 -1.914 -17.234 1 98.94 251 ALA A CA 1
ATOM 1838 C C . ALA A 1 251 ? -8.961 -2.705 -17.156 1 98.94 251 ALA A C 1
ATOM 1840 O O . ALA A 1 251 ? -9.164 -3.658 -17.906 1 98.94 251 ALA A O 1
ATOM 1841 N N . LEU A 1 252 ? -9.812 -2.342 -16.234 1 98.94 252 LEU A N 1
ATOM 1842 C CA . LEU A 1 252 ? -11.086 -3.033 -16.047 1 98.94 252 LEU A CA 1
ATOM 1843 C C . LEU A 1 252 ? -12.016 -2.787 -17.234 1 98.94 252 LEU A C 1
ATOM 1845 O O . LEU A 1 252 ? -12.789 -3.67 -17.609 1 98.94 252 LEU A O 1
ATOM 1849 N N . GLU A 1 253 ? -11.961 -1.569 -17.766 1 98.81 253 GLU A N 1
ATOM 1850 C CA . GLU A 1 253 ? -12.719 -1.312 -18.984 1 98.81 253 GLU A CA 1
ATOM 1851 C C . GLU A 1 253 ? -12.266 -2.236 -20.125 1 98.81 253 GLU A C 1
ATOM 1853 O O . GLU A 1 253 ? -13.102 -2.834 -20.812 1 98.81 253 GLU A O 1
ATOM 1858 N N . LEU A 1 254 ? -10.984 -2.322 -20.297 1 98.81 254 LEU A N 1
ATOM 1859 C CA . LEU A 1 254 ? -10.43 -3.211 -21.312 1 98.81 254 LEU A CA 1
ATOM 1860 C C . LEU A 1 254 ? -10.789 -4.664 -21.031 1 98.81 254 LEU A C 1
ATOM 1862 O O . LEU A 1 254 ? -11.086 -5.43 -21.938 1 98.81 254 LEU A O 1
ATOM 1866 N N . TYR A 1 255 ? -10.812 -5.059 -19.797 1 98.81 255 TYR A N 1
ATOM 1867 C CA . TYR A 1 255 ? -11.188 -6.402 -19.375 1 98.81 255 TYR A CA 1
ATOM 1868 C C . TYR A 1 255 ? -12.617 -6.723 -19.781 1 98.81 255 TYR A C 1
ATOM 1870 O O . TYR A 1 255 ? -12.891 -7.801 -20.312 1 98.81 255 TYR A O 1
ATOM 1878 N N . HIS A 1 256 ? -13.484 -5.828 -19.5 1 98.5 256 HIS A N 1
ATOM 1879 C CA . HIS A 1 256 ? -14.891 -6.07 -19.766 1 98.5 256 HIS A CA 1
ATOM 1880 C C . HIS A 1 256 ? -15.164 -6.145 -21.266 1 98.5 256 HIS A C 1
ATOM 1882 O O . HIS A 1 256 ? -16.062 -6.855 -21.703 1 98.5 256 HIS A O 1
ATOM 1888 N N . HIS A 1 257 ? -14.359 -5.406 -22.031 1 98.44 257 HIS A N 1
ATOM 1889 C CA . HIS A 1 257 ? -14.461 -5.52 -23.484 1 98.44 257 HIS A CA 1
ATOM 1890 C C . HIS A 1 257 ? -14.016 -6.895 -23.969 1 98.44 257 HIS A C 1
ATOM 1892 O O . HIS A 1 257 ? -14.617 -7.465 -24.875 1 98.44 257 HIS A O 1
ATOM 1898 N N . GLU A 1 258 ? -12.992 -7.422 -23.359 1 98.44 258 GLU A N 1
ATOM 1899 C CA . GLU A 1 258 ? -12.438 -8.719 -23.734 1 98.44 258 GLU A CA 1
ATOM 1900 C C . GLU A 1 258 ? -13.289 -9.859 -23.188 1 98.44 258 GLU A C 1
ATOM 1902 O O . GLU A 1 258 ? -13.711 -10.75 -23.922 1 98.44 258 GLU A O 1
ATOM 1907 N N . GLY A 1 259 ? -13.555 -9.797 -21.844 1 98.12 259 GLY A N 1
ATOM 1908 C CA . GLY A 1 259 ? -14.273 -10.844 -21.141 1 98.12 259 GLY A CA 1
ATOM 1909 C C . GLY A 1 259 ? -13.352 -11.898 -20.547 1 98.12 259 GLY A C 1
ATOM 1910 O O . GLY A 1 259 ? -12.281 -12.172 -21.094 1 98.12 259 GLY A O 1
ATOM 1911 N N . ARG A 1 260 ? -13.82 -12.539 -19.516 1 98.25 260 ARG A N 1
ATOM 1912 C CA . ARG A 1 260 ? -13.016 -13.508 -18.781 1 98.25 260 ARG A CA 1
ATOM 1913 C C . ARG A 1 260 ? -12.648 -14.703 -19.641 1 98.25 260 ARG A C 1
ATOM 1915 O O . ARG A 1 260 ? -11.5 -15.141 -19.656 1 98.25 260 ARG A O 1
ATOM 1922 N N . GLU A 1 261 ? -13.594 -15.258 -20.344 1 98.38 261 GLU A N 1
ATOM 1923 C CA . GLU A 1 261 ? -13.375 -16.453 -21.156 1 98.38 261 GLU A CA 1
ATOM 1924 C C . GLU A 1 261 ? -12.367 -16.203 -22.266 1 98.38 261 GLU A C 1
ATOM 1926 O O . GLU A 1 261 ? -11.484 -17.031 -22.531 1 98.38 261 GLU A O 1
ATOM 1931 N N . ALA A 1 262 ? -12.516 -15.07 -22.938 1 98.75 262 ALA A N 1
ATOM 1932 C CA . ALA A 1 262 ? -11.578 -14.703 -24 1 98.75 262 ALA A CA 1
ATOM 1933 C C . ALA A 1 262 ? -10.18 -14.469 -23.438 1 98.75 262 ALA A C 1
ATOM 1935 O O . ALA A 1 262 ? -9.188 -14.812 -24.078 1 98.75 262 ALA A O 1
ATOM 1936 N N . ARG A 1 263 ? -10.094 -13.844 -22.328 1 98.75 263 ARG A N 1
ATOM 1937 C CA . ARG A 1 263 ? -8.797 -13.633 -21.688 1 98.75 263 ARG A CA 1
ATOM 1938 C C . ARG A 1 263 ? -8.133 -14.961 -21.344 1 98.75 263 ARG A C 1
ATOM 1940 O O . ARG A 1 263 ? -6.938 -15.141 -21.578 1 98.75 263 ARG A O 1
ATOM 1947 N N . LEU A 1 264 ? -8.922 -15.844 -20.719 1 98.88 264 LEU A N 1
ATOM 1948 C CA . LEU A 1 264 ? -8.383 -17.172 -20.406 1 98.88 264 LEU A CA 1
ATOM 1949 C C . LEU A 1 264 ? -7.91 -17.875 -21.672 1 98.88 264 LEU A C 1
ATOM 1951 O O . LEU A 1 264 ? -6.867 -18.531 -21.672 1 98.88 264 LEU A O 1
ATOM 1955 N N . ALA A 1 265 ? -8.648 -17.75 -22.719 1 98.81 265 ALA A N 1
ATOM 1956 C CA . ALA A 1 265 ? -8.266 -18.359 -24 1 98.81 265 ALA A CA 1
ATOM 1957 C C . ALA A 1 265 ? -6.938 -17.797 -24.5 1 98.81 265 ALA A C 1
ATOM 1959 O O . ALA A 1 265 ? -6.086 -18.531 -25 1 98.81 265 ALA A O 1
ATOM 1960 N N . ARG A 1 266 ? -6.793 -16.453 -24.438 1 98.81 266 ARG A N 1
ATOM 1961 C CA . ARG A 1 266 ? -5.551 -15.805 -24.844 1 98.81 266 ARG A CA 1
ATOM 1962 C C . ARG A 1 266 ? -4.371 -16.297 -24.016 1 98.81 266 ARG A C 1
ATOM 1964 O O . ARG A 1 266 ? -3.326 -16.656 -24.562 1 98.81 266 ARG A O 1
ATOM 1971 N N . TYR A 1 267 ? -4.562 -16.344 -22.672 1 98.88 267 TYR A N 1
ATOM 1972 C CA . TYR A 1 267 ? -3.498 -16.812 -21.781 1 98.88 267 TYR A CA 1
ATOM 1973 C C . TYR A 1 267 ? -3.174 -18.281 -22.047 1 98.88 267 TYR A C 1
ATOM 1975 O O . TYR A 1 267 ? -2.01 -18.688 -21.984 1 98.88 267 TYR A O 1
ATOM 1983 N N . THR A 1 268 ? -4.18 -19.062 -22.266 1 98.88 268 THR A N 1
ATOM 1984 C CA . THR A 1 268 ? -3.98 -20.469 -22.578 1 98.88 268 THR A CA 1
ATOM 1985 C C . THR A 1 268 ? -3.199 -20.625 -23.891 1 98.88 268 THR A C 1
ATOM 1987 O O . THR A 1 268 ? -2.309 -21.469 -23.984 1 98.88 268 THR A O 1
ATOM 1990 N N . ALA A 1 269 ? -3.535 -19.891 -24.875 1 98.88 269 ALA A N 1
ATOM 1991 C CA . ALA A 1 269 ? -2.803 -19.906 -26.141 1 98.88 269 ALA A CA 1
ATOM 1992 C C . ALA A 1 269 ? -1.349 -19.5 -25.938 1 98.88 269 ALA A C 1
ATOM 1994 O O . ALA A 1 269 ? -0.441 -20.078 -26.531 1 98.88 269 ALA A O 1
ATOM 1995 N N . ASN A 1 270 ? -1.171 -18.391 -25.125 1 98.88 270 ASN A N 1
ATOM 1996 C CA . ASN A 1 270 ? 0.186 -17.984 -24.766 1 98.88 270 ASN A CA 1
ATOM 1997 C C . ASN A 1 270 ? 0.967 -19.141 -24.156 1 98.88 270 ASN A C 1
ATOM 1999 O O . ASN A 1 270 ? 2.094 -19.422 -24.562 1 98.88 270 ASN A O 1
ATOM 2003 N N . MET A 1 271 ? 0.349 -19.781 -23.172 1 98.88 271 MET A N 1
ATOM 2004 C CA . MET A 1 271 ? 0.959 -20.875 -22.438 1 98.88 271 MET A CA 1
ATOM 2005 C C . MET A 1 271 ? 1.305 -22.031 -23.359 1 98.88 271 MET A C 1
ATOM 2007 O O . MET A 1 271 ? 2.414 -22.578 -23.312 1 98.88 271 MET A O 1
ATOM 2011 N N . ARG A 1 272 ? 0.441 -22.422 -24.25 1 98.75 272 ARG A N 1
ATOM 2012 C CA . ARG A 1 272 ? 0.672 -23.531 -25.172 1 98.75 272 ARG A CA 1
ATOM 2013 C C . ARG A 1 272 ? 1.836 -23.234 -26.109 1 98.75 272 ARG A C 1
ATOM 2015 O O . ARG A 1 272 ? 2.693 -24.078 -26.344 1 98.75 272 ARG A O 1
ATOM 2022 N N . THR A 1 273 ? 1.822 -22 -26.625 1 98.81 273 THR A N 1
ATOM 2023 C CA . THR A 1 273 ? 2.902 -21.578 -27.5 1 98.81 273 THR A CA 1
ATOM 2024 C C . THR A 1 273 ? 4.246 -21.656 -26.797 1 98.81 273 THR A C 1
ATOM 2026 O O . THR A 1 273 ? 5.223 -22.156 -27.344 1 98.81 273 THR A O 1
ATOM 2029 N N . LEU A 1 274 ? 4.281 -21.172 -25.594 1 98.75 274 LEU A N 1
ATOM 2030 C CA . LEU A 1 274 ? 5.508 -21.203 -24.797 1 98.75 274 LEU A CA 1
ATOM 2031 C C . LEU A 1 274 ? 5.914 -22.641 -24.469 1 98.75 274 LEU A C 1
ATOM 2033 O O . LEU A 1 274 ? 7.082 -23 -24.609 1 98.75 274 LEU A O 1
ATOM 2037 N N . TYR A 1 275 ? 4.965 -23.391 -23.953 1 98.69 275 TYR A N 1
ATOM 2038 C CA . TYR A 1 275 ? 5.211 -24.781 -23.547 1 98.69 275 TYR A CA 1
ATOM 2039 C C . TYR A 1 275 ? 5.805 -25.594 -24.688 1 98.69 275 TYR A C 1
ATOM 2041 O O . TYR A 1 275 ? 6.836 -26.25 -24.516 1 98.69 275 TYR A O 1
ATOM 2049 N N . ASP A 1 276 ? 5.203 -25.5 -25.844 1 98.31 276 ASP A N 1
ATOM 2050 C CA . ASP A 1 276 ? 5.688 -26.203 -27.031 1 98.31 276 ASP A CA 1
ATOM 2051 C C . ASP A 1 276 ? 7.027 -25.641 -27.5 1 98.31 276 ASP A C 1
ATOM 2053 O O . ASP A 1 276 ? 7.91 -26.391 -27.906 1 98.31 276 ASP A O 1
ATOM 2057 N N . GLY A 1 277 ? 7.145 -24.344 -27.453 1 98.25 277 GLY A N 1
ATOM 2058 C CA . GLY A 1 277 ? 8.367 -23.688 -27.875 1 98.25 277 GLY A CA 1
ATOM 2059 C C . GLY A 1 277 ? 9.57 -24.078 -27.031 1 98.25 277 GLY A C 1
ATOM 2060 O O . GLY A 1 277 ? 10.648 -24.344 -27.562 1 98.25 277 GLY A O 1
ATOM 2061 N N . VAL A 1 278 ? 9.398 -24.078 -25.75 1 97.12 278 VAL A N 1
ATOM 2062 C CA . VAL A 1 278 ? 10.469 -24.453 -24.828 1 97.12 278 VAL A CA 1
ATOM 2063 C C . VAL A 1 278 ? 10.867 -25.906 -25.078 1 97.12 278 VAL A C 1
ATOM 2065 O O . VAL A 1 278 ? 12.047 -26.25 -25.047 1 97.12 278 VAL A O 1
ATOM 2068 N N . ALA A 1 279 ? 9.875 -26.734 -25.281 1 96.75 279 ALA A N 1
ATOM 2069 C CA . ALA A 1 279 ? 10.164 -28.141 -25.625 1 96.75 279 ALA A CA 1
ATOM 2070 C C . ALA A 1 279 ? 10.945 -28.234 -26.922 1 96.75 279 ALA A C 1
ATOM 2072 O O . ALA A 1 279 ? 11.875 -29.031 -27.047 1 96.75 279 ALA A O 1
ATOM 2073 N N . GLY A 1 280 ? 10.547 -27.438 -27.844 1 96.75 280 GLY A N 1
ATOM 2074 C CA . GLY A 1 280 ? 11.227 -27.391 -29.125 1 96.75 280 GLY A CA 1
ATOM 2075 C C . GLY A 1 280 ? 12.68 -26.969 -29.031 1 96.75 280 GLY A C 1
ATOM 2076 O O . GLY A 1 280 ? 13.5 -27.328 -29.859 1 96.75 280 GLY A O 1
ATOM 2077 N N . LEU A 1 281 ? 13 -26.203 -28.047 1 97.12 281 LEU A N 1
ATOM 2078 C CA . LEU A 1 281 ? 14.359 -25.719 -27.797 1 97.12 281 LEU A CA 1
ATOM 2079 C C . LEU A 1 281 ? 15.172 -26.766 -27.031 1 97.12 281 LEU A C 1
ATOM 2081 O O . LEU A 1 281 ? 16.328 -26.516 -26.703 1 97.12 281 LEU A O 1
ATOM 2085 N N . GLY A 1 282 ? 14.477 -27.906 -26.703 1 95.69 282 GLY A N 1
ATOM 2086 C CA . GLY A 1 282 ? 15.148 -28.953 -25.938 1 95.69 282 GLY A CA 1
ATOM 2087 C C . GLY A 1 282 ? 15.062 -28.75 -24.438 1 95.69 282 GLY A C 1
ATOM 2088 O O . GLY A 1 282 ? 15.75 -29.438 -23.688 1 95.69 282 GLY A O 1
ATOM 2089 N N . LEU A 1 283 ? 14.312 -27.828 -24.016 1 97.19 283 LEU A N 1
ATOM 2090 C CA . LEU A 1 283 ? 14.094 -27.578 -22.594 1 97.19 283 LEU A CA 1
ATOM 2091 C C . LEU A 1 283 ? 12.891 -28.359 -22.078 1 97.19 283 LEU A C 1
ATOM 2093 O O . LEU A 1 283 ? 12.086 -28.859 -22.875 1 97.19 283 LEU A O 1
ATOM 2097 N N . ARG A 1 284 ? 12.844 -28.5 -20.828 1 97 284 ARG A N 1
ATOM 2098 C CA . ARG A 1 284 ? 11.781 -29.312 -20.234 1 97 284 ARG A CA 1
ATOM 2099 C C . ARG A 1 284 ? 10.93 -28.5 -19.281 1 97 284 ARG A C 1
ATOM 2101 O O . ARG A 1 284 ? 11.43 -28 -18.266 1 97 284 ARG A O 1
ATOM 2108 N N . PRO A 1 285 ? 9.672 -28.375 -19.484 1 97.19 285 PRO A N 1
ATOM 2109 C CA . PRO A 1 285 ? 8.789 -27.75 -18.5 1 97.19 285 PRO A CA 1
ATOM 2110 C C . PRO A 1 285 ? 8.789 -28.484 -17.156 1 97.19 285 PRO A C 1
ATOM 2112 O O . PRO A 1 285 ? 9 -29.688 -17.125 1 97.19 285 PRO A O 1
ATOM 2115 N N . TYR A 1 286 ? 8.609 -27.734 -16.109 1 97.06 286 TYR A N 1
ATOM 2116 C CA . TYR A 1 286 ? 8.625 -28.234 -14.75 1 97.06 286 TYR A CA 1
ATOM 2117 C C . TYR A 1 286 ? 7.449 -29.172 -14.492 1 97.06 286 TYR A C 1
ATOM 2119 O O . TYR A 1 286 ? 7.594 -30.203 -13.828 1 97.06 286 TYR A O 1
ATOM 2127 N N . LEU A 1 287 ? 6.273 -28.844 -15.031 1 97.44 287 LEU A N 1
ATOM 2128 C CA . LEU A 1 287 ? 5.055 -29.641 -14.867 1 97.44 287 LEU A CA 1
ATOM 2129 C C . LEU A 1 287 ? 4.703 -30.375 -16.156 1 97.44 287 LEU A C 1
ATOM 2131 O O . LEU A 1 287 ? 4.941 -29.875 -17.25 1 97.44 287 LEU A O 1
ATOM 2135 N N . PRO A 1 288 ? 4.141 -31.609 -16.047 1 97.38 288 PRO A N 1
ATOM 2136 C CA . PRO A 1 288 ? 3.559 -32.219 -17.25 1 97.38 288 PRO A CA 1
ATOM 2137 C C . PRO A 1 288 ? 2.363 -31.422 -17.781 1 97.38 288 PRO A C 1
ATOM 2139 O O . PRO A 1 288 ? 1.728 -30.672 -17.031 1 97.38 288 PRO A O 1
ATOM 2142 N N . PRO A 1 289 ? 2.059 -31.547 -19 1 97.25 289 PRO A N 1
ATOM 2143 C CA . PRO A 1 289 ? 1.001 -30.766 -19.641 1 97.25 289 PRO A CA 1
ATOM 2144 C C . PRO A 1 289 ? -0.323 -30.828 -18.891 1 97.25 289 PRO A C 1
ATOM 2146 O O . PRO A 1 289 ? -1.028 -29.812 -18.781 1 97.25 289 PRO A O 1
ATOM 2149 N N . ALA A 1 290 ? -0.635 -31.969 -18.312 1 96.75 290 ALA A N 1
ATOM 2150 C CA . ALA A 1 290 ? -1.928 -32.188 -17.672 1 96.75 290 ALA A CA 1
ATOM 2151 C C . ALA A 1 290 ? -2.062 -31.328 -16.422 1 96.75 290 ALA A C 1
ATOM 2153 O O . ALA A 1 290 ? -3.178 -31.031 -15.977 1 96.75 290 ALA A O 1
ATOM 2154 N N . LEU A 1 291 ? -0.975 -30.875 -15.812 1 98 291 LEU A N 1
ATOM 2155 C CA . LEU A 1 291 ? -0.992 -30.141 -14.555 1 98 291 LEU A CA 1
ATOM 2156 C C . LEU A 1 291 ? -0.682 -28.656 -14.797 1 98 291 LEU A C 1
ATOM 2158 O O . LEU A 1 291 ? -0.855 -27.828 -13.898 1 98 291 LEU A O 1
ATOM 2162 N N . GLN A 1 292 ? -0.245 -28.375 -16.016 1 98.31 292 GLN A N 1
ATOM 2163 C CA . GLN A 1 292 ? 0.218 -27.031 -16.328 1 98.31 292 GLN A CA 1
ATOM 2164 C C . GLN A 1 292 ? -0.948 -26.047 -16.391 1 98.31 292 GLN A C 1
ATOM 2166 O O . GLN A 1 292 ? -1.898 -26.266 -17.156 1 98.31 292 GLN A O 1
ATOM 2171 N N . GLY A 1 293 ? -0.958 -24.969 -15.539 1 98.56 293 GLY A N 1
ATOM 2172 C CA . GLY A 1 293 ? -1.936 -23.891 -15.625 1 98.56 293 GLY A CA 1
ATOM 2173 C C . GLY A 1 293 ? -1.607 -22.875 -16.688 1 98.56 293 GLY A C 1
ATOM 2174 O O . GLY A 1 293 ? -0.523 -22.906 -17.281 1 98.56 293 GLY A O 1
ATOM 2175 N N . PRO A 1 294 ? -2.451 -21.938 -16.906 1 98.75 294 PRO A N 1
ATOM 2176 C CA . PRO A 1 294 ? -2.316 -21 -18.016 1 98.75 294 PRO A CA 1
ATOM 2177 C C . PRO A 1 294 ? -1.518 -19.75 -17.656 1 98.75 294 PRO A C 1
ATOM 2179 O O . PRO A 1 294 ? -1.271 -18.891 -18.516 1 98.75 294 PRO A O 1
ATOM 2182 N N . ILE A 1 295 ? -1.047 -19.609 -16.406 1 98.69 295 ILE A N 1
ATOM 2183 C CA . ILE A 1 295 ? -0.578 -18.328 -15.883 1 98.69 295 ILE A CA 1
ATOM 2184 C C . ILE A 1 295 ? 0.926 -18.203 -16.109 1 98.69 295 ILE A C 1
ATOM 2186 O O . ILE A 1 295 ? 1.411 -17.141 -16.5 1 98.69 295 ILE A O 1
ATOM 2190 N N . VAL A 1 296 ? 1.648 -19.219 -15.852 1 98.12 296 VAL A N 1
ATOM 2191 C CA . VAL A 1 296 ? 3.107 -19.203 -15.867 1 98.12 296 VAL A CA 1
ATOM 2192 C C . VAL A 1 296 ? 3.641 -20.594 -16.188 1 98.12 296 VAL A C 1
ATOM 2194 O O . VAL A 1 296 ? 3.08 -21.594 -15.734 1 98.12 296 VAL A O 1
ATOM 2197 N N . VAL A 1 297 ? 4.656 -20.688 -16.984 1 98.12 297 VAL A N 1
ATOM 2198 C CA . VAL A 1 297 ? 5.352 -21.953 -17.234 1 98.12 297 VAL A CA 1
ATOM 2199 C C . VAL A 1 297 ? 6.727 -21.922 -16.562 1 98.12 297 VAL A C 1
ATOM 2201 O O . VAL A 1 297 ? 7.547 -21.047 -16.844 1 98.12 297 VAL A O 1
ATOM 2204 N N . ASN A 1 298 ? 6.871 -22.797 -15.656 1 97.25 298 ASN A N 1
ATOM 2205 C CA . ASN A 1 298 ? 8.188 -23.016 -15.07 1 97.25 298 ASN A CA 1
ATOM 2206 C C . ASN A 1 298 ? 8.984 -24.047 -15.859 1 97.25 298 ASN A C 1
ATOM 2208 O O . ASN A 1 298 ? 8.43 -25.047 -16.312 1 97.25 298 ASN A O 1
ATOM 2212 N N . VAL A 1 299 ? 10.266 -23.766 -16.078 1 97.81 299 VAL A N 1
ATOM 2213 C CA . VAL A 1 299 ? 11.109 -24.594 -16.922 1 97.81 299 VAL A CA 1
ATOM 2214 C C . VAL A 1 299 ? 12.352 -25.031 -16.156 1 97.81 299 VAL A C 1
ATOM 2216 O O . VAL A 1 299 ? 13 -24.203 -15.492 1 97.81 299 VAL A O 1
ATOM 2219 N N . HIS A 1 300 ? 12.711 -26.312 -16.234 1 97.25 300 HIS A N 1
ATOM 2220 C CA . HIS A 1 300 ? 13.945 -26.781 -15.617 1 97.25 300 HIS A CA 1
ATOM 2221 C C . HIS A 1 300 ? 15.164 -26.078 -16.219 1 97.25 300 HIS A C 1
ATOM 2223 O O . HIS A 1 300 ? 15.234 -25.891 -17.438 1 97.25 300 HIS A O 1
ATOM 2229 N N . ALA A 1 301 ? 16.031 -25.688 -15.328 1 96.12 301 ALA A N 1
ATOM 2230 C CA . ALA A 1 301 ? 17.297 -25.172 -15.836 1 96.12 301 ALA A CA 1
ATOM 2231 C C . ALA A 1 301 ? 18 -26.203 -16.719 1 96.12 301 ALA A C 1
ATOM 2233 O O . ALA A 1 301 ? 17.969 -27.406 -16.422 1 96.12 301 ALA A O 1
ATOM 2234 N N . PRO A 1 302 ? 18.594 -25.719 -17.828 1 95.06 302 PRO A N 1
ATOM 2235 C CA . PRO A 1 302 ? 19.359 -26.656 -18.641 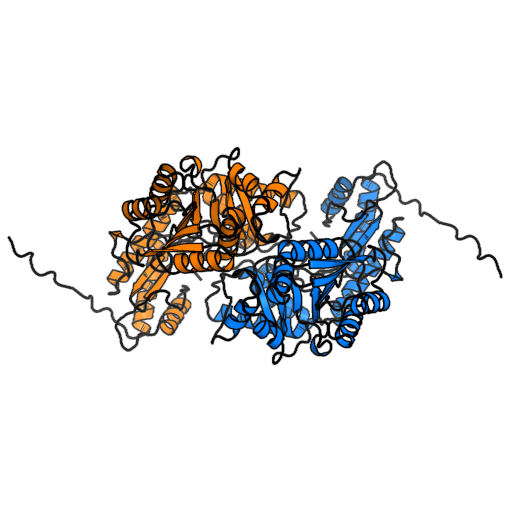1 95.06 302 PRO A CA 1
ATOM 2236 C C . PRO A 1 302 ? 20.484 -27.328 -17.859 1 95.06 302 PRO A C 1
ATOM 2238 O O . PRO A 1 302 ? 21.125 -26.703 -17.031 1 95.06 302 PRO A O 1
ATOM 2241 N N . ASP A 1 303 ? 20.609 -28.609 -18.172 1 91.69 303 ASP A N 1
ATOM 2242 C CA . ASP A 1 303 ? 21.75 -29.312 -17.625 1 91.69 303 ASP A CA 1
ATOM 2243 C C . ASP A 1 303 ? 23 -29.094 -18.469 1 91.69 303 ASP A C 1
ATOM 2245 O O . ASP A 1 303 ? 23.391 -29.969 -19.25 1 91.69 303 ASP A O 1
ATOM 2249 N N . ALA A 1 304 ? 23.531 -27.984 -18.391 1 93.81 304 ALA A N 1
ATOM 2250 C CA . ALA A 1 304 ? 24.719 -27.562 -19.141 1 93.81 304 ALA A CA 1
ATOM 2251 C C . ALA A 1 304 ? 25.688 -26.797 -18.234 1 93.81 304 ALA A C 1
ATOM 2253 O O . ALA A 1 304 ? 25.266 -25.969 -17.422 1 93.81 304 ALA A O 1
ATOM 2254 N N . PRO A 1 305 ? 26.984 -27.094 -18.344 1 93.25 305 PRO A N 1
ATOM 2255 C CA . PRO A 1 305 ? 27.969 -26.438 -17.5 1 93.25 305 PRO A CA 1
ATOM 2256 C C . PRO A 1 305 ? 27.984 -24.906 -17.656 1 93.25 305 PRO A C 1
ATOM 2258 O O . PRO A 1 305 ? 28.391 -24.188 -16.75 1 93.25 305 PRO A O 1
ATOM 2261 N N . THR A 1 306 ? 27.484 -24.469 -18.703 1 94.75 306 THR A N 1
ATOM 2262 C CA . THR A 1 306 ? 27.578 -23.047 -18.984 1 94.75 306 THR A CA 1
ATOM 2263 C C . THR A 1 306 ? 26.281 -22.328 -18.578 1 94.75 306 THR A C 1
ATOM 2265 O O . THR A 1 306 ? 26.172 -21.109 -18.703 1 94.75 306 THR A O 1
ATOM 2268 N N . TRP A 1 307 ? 25.391 -23.109 -18.062 1 95.75 307 TRP A N 1
ATOM 2269 C CA . TRP A 1 307 ? 24.125 -22.5 -17.656 1 95.75 307 TRP A CA 1
ATOM 2270 C C . TRP A 1 307 ? 24.344 -21.516 -16.516 1 95.75 307 TRP A C 1
ATOM 2272 O O . TRP A 1 307 ? 25.016 -21.828 -15.531 1 95.75 307 TRP A O 1
ATOM 2282 N N . ASN A 1 308 ? 23.781 -20.391 -16.672 1 96.38 308 ASN A N 1
ATOM 2283 C CA . ASN A 1 308 ? 23.703 -19.344 -15.656 1 96.38 308 ASN A CA 1
ATOM 2284 C C . ASN A 1 308 ? 22.438 -18.5 -15.828 1 96.38 308 ASN A C 1
ATOM 2286 O O . ASN A 1 308 ? 22.281 -17.812 -16.828 1 96.38 308 ASN A O 1
ATOM 2290 N N . LEU A 1 309 ? 21.562 -18.594 -14.859 1 96.62 309 LEU A N 1
ATOM 2291 C CA . LEU A 1 309 ? 20.266 -17.969 -14.977 1 96.62 309 LEU A CA 1
ATOM 2292 C C . LEU A 1 309 ? 20.406 -16.469 -15.234 1 96.62 309 LEU A C 1
ATOM 2294 O O . LEU A 1 309 ? 19.688 -15.906 -16.078 1 96.62 309 LEU A O 1
ATOM 2298 N N . GLN A 1 310 ? 21.266 -15.789 -14.492 1 96.06 310 GLN A N 1
ATOM 2299 C CA . GLN A 1 310 ? 21.422 -14.352 -14.656 1 96.06 310 GLN A CA 1
ATOM 2300 C C . GLN A 1 310 ? 21.875 -14 -16.062 1 96.06 310 GLN A C 1
ATOM 2302 O O . GLN A 1 310 ? 21.391 -13.039 -16.656 1 96.06 310 GLN A O 1
ATOM 2307 N N . LEU A 1 311 ? 22.828 -14.758 -16.609 1 97.38 311 LEU A N 1
ATOM 2308 C CA . LEU A 1 311 ? 23.297 -14.508 -17.969 1 97.38 311 LEU A CA 1
ATOM 2309 C C . LEU A 1 311 ? 22.172 -14.727 -18.969 1 97.38 311 LEU A C 1
ATOM 2311 O O . LEU A 1 311 ? 22.047 -13.984 -19.953 1 97.38 311 LEU A O 1
ATOM 2315 N N . PHE A 1 312 ? 21.391 -15.805 -18.781 1 97.81 312 PHE A N 1
ATOM 2316 C CA . PHE A 1 312 ? 20.234 -16.078 -19.625 1 97.81 312 PHE A CA 1
ATOM 2317 C C . PHE A 1 312 ? 19.25 -14.914 -19.578 1 97.81 312 PHE A C 1
ATOM 2319 O O . PHE A 1 312 ? 18.797 -14.445 -20.625 1 97.81 312 PHE A O 1
ATOM 2326 N N . VAL A 1 313 ? 18.922 -14.414 -18.391 1 97.69 313 VAL A N 1
ATOM 2327 C CA . VAL A 1 313 ? 18 -13.305 -18.156 1 97.69 313 VAL A CA 1
ATOM 2328 C C . VAL A 1 313 ? 18.531 -12.047 -18.828 1 97.69 313 VAL A C 1
ATOM 2330 O O . VAL A 1 313 ? 17.781 -11.312 -19.484 1 97.69 313 VAL A O 1
ATOM 2333 N N . ASP A 1 314 ? 19.828 -11.773 -18.734 1 97.81 314 ASP A N 1
ATOM 2334 C CA . ASP A 1 314 ? 20.453 -10.602 -19.359 1 97.81 314 ASP A CA 1
ATOM 2335 C C . ASP A 1 314 ? 20.359 -10.68 -20.875 1 97.81 314 ASP A C 1
ATOM 2337 O O . ASP A 1 314 ? 20.094 -9.672 -21.547 1 97.81 314 ASP A O 1
ATOM 2341 N N . ALA A 1 315 ? 20.625 -11.852 -21.375 1 98.12 315 ALA A N 1
ATOM 2342 C CA . ALA A 1 315 ? 20.547 -12.047 -22.828 1 98.12 315 ALA A CA 1
ATOM 2343 C C . ALA A 1 315 ? 19.125 -11.812 -23.328 1 98.12 315 ALA A C 1
ATOM 2345 O O . ALA A 1 315 ? 18.922 -11.25 -24.406 1 98.12 315 ALA A O 1
ATOM 2346 N N . LEU A 1 316 ? 18.125 -12.297 -22.641 1 98.25 316 LEU A N 1
ATOM 2347 C CA . LEU A 1 316 ? 16.734 -12.102 -23 1 98.25 316 LEU A CA 1
ATOM 2348 C C . LEU A 1 316 ? 16.359 -10.633 -22.938 1 98.25 316 LEU A C 1
ATOM 2350 O O . LEU A 1 316 ? 15.617 -10.133 -23.781 1 98.25 316 LEU A O 1
ATOM 2354 N N . LYS A 1 317 ? 16.828 -10.016 -21.891 1 97.81 317 LYS A N 1
ATOM 2355 C CA . LYS A 1 317 ? 16.547 -8.594 -21.719 1 97.81 317 LYS A CA 1
ATOM 2356 C C . LYS A 1 317 ? 17.078 -7.789 -22.906 1 97.81 317 LYS A C 1
ATOM 2358 O O . LYS A 1 317 ? 16.406 -6.863 -23.375 1 97.81 317 LYS A O 1
ATOM 2363 N N . GLN A 1 318 ? 18.25 -8.086 -23.391 1 97.69 318 GLN A N 1
ATOM 2364 C CA . GLN A 1 318 ? 18.828 -7.426 -24.547 1 97.69 318 GLN A CA 1
ATOM 2365 C C . GLN A 1 318 ? 17.953 -7.621 -25.781 1 97.69 318 GLN A C 1
ATOM 2367 O O . GLN A 1 318 ? 18.031 -6.848 -26.75 1 97.69 318 GLN A O 1
ATOM 2372 N N . ARG A 1 319 ? 17.141 -8.672 -25.734 1 98.12 319 ARG A N 1
ATOM 2373 C CA . ARG A 1 319 ? 16.281 -9 -26.859 1 98.12 319 ARG A CA 1
ATOM 2374 C C . ARG A 1 319 ? 14.859 -8.492 -26.625 1 98.12 319 ARG A C 1
ATOM 2376 O O . ARG A 1 319 ? 13.938 -8.828 -27.375 1 98.12 319 ARG A O 1
ATOM 2383 N N . GLY A 1 320 ? 14.609 -7.785 -25.5 1 97.69 320 GLY A N 1
ATOM 2384 C CA . GLY A 1 320 ? 13.352 -7.086 -25.297 1 97.69 320 GLY A CA 1
ATOM 2385 C C . GLY A 1 320 ? 12.414 -7.812 -24.344 1 97.69 320 GLY A C 1
ATOM 2386 O O . GLY A 1 320 ? 11.242 -7.445 -24.234 1 97.69 320 GLY A O 1
ATOM 2387 N N . PHE A 1 321 ? 12.914 -8.875 -23.656 1 98.44 321 PHE A N 1
ATOM 2388 C CA . PHE A 1 321 ? 12.062 -9.648 -22.766 1 98.44 321 PHE A CA 1
ATOM 2389 C C . PHE A 1 321 ? 12.656 -9.711 -21.359 1 98.44 321 PHE A C 1
ATOM 2391 O O . PHE A 1 321 ? 13.859 -9.898 -21.203 1 98.44 321 PHE A O 1
ATOM 2398 N N . VAL A 1 322 ? 11.805 -9.547 -20.328 1 97.81 322 VAL A N 1
ATOM 2399 C CA . VAL A 1 322 ? 12.273 -9.539 -18.938 1 97.81 322 VAL A CA 1
ATOM 2400 C C . VAL A 1 322 ? 11.703 -10.742 -18.188 1 97.81 322 VAL A C 1
ATOM 2402 O O . VAL A 1 322 ? 10.492 -10.953 -18.172 1 97.81 322 VAL A O 1
ATOM 2405 N N . LEU A 1 323 ? 12.555 -11.516 -17.594 1 96.31 323 LEU A N 1
ATOM 2406 C CA . LEU A 1 323 ? 12.203 -12.617 -16.703 1 96.31 323 LEU A CA 1
ATOM 2407 C C . LEU A 1 323 ? 12.727 -12.367 -15.297 1 96.31 323 LEU A C 1
ATOM 2409 O O . LEU A 1 323 ? 13.586 -11.508 -15.094 1 96.31 323 LEU A O 1
ATOM 2413 N N . SER A 1 324 ? 12.203 -13.117 -14.391 1 92 324 SER A N 1
ATOM 2414 C CA . SER A 1 324 ? 12.773 -13.094 -13.047 1 92 324 SER A CA 1
ATOM 2415 C C . SER A 1 324 ? 14.117 -13.812 -13.008 1 92 324 SER A C 1
ATOM 2417 O O . SER A 1 324 ? 14.328 -14.781 -13.742 1 92 324 SER A O 1
ATOM 2419 N N . ASN A 1 325 ? 14.953 -13.438 -12.133 1 93 325 ASN A N 1
ATOM 2420 C CA . ASN A 1 325 ? 16.297 -14.023 -12.062 1 93 325 ASN A CA 1
ATOM 2421 C C . ASN A 1 325 ? 16.453 -14.883 -10.812 1 93 325 ASN A C 1
ATOM 2423 O O . ASN A 1 325 ? 17.531 -14.906 -10.203 1 93 325 ASN A O 1
ATOM 2427 N N . PHE A 1 326 ? 15.336 -15.422 -10.336 1 89.31 326 PHE A N 1
ATOM 2428 C CA . PHE A 1 326 ? 15.398 -16.312 -9.188 1 89.31 326 PHE A CA 1
ATOM 2429 C C . PHE A 1 326 ? 14.484 -17.516 -9.375 1 89.31 326 PHE A C 1
ATOM 2431 O O . PHE A 1 326 ? 13.633 -17.516 -10.266 1 89.31 326 PHE A O 1
ATOM 2438 N N . THR A 1 327 ? 14.781 -18.547 -8.602 1 86.62 327 THR A N 1
ATOM 2439 C CA . THR A 1 327 ? 14 -19.781 -8.633 1 86.62 327 TH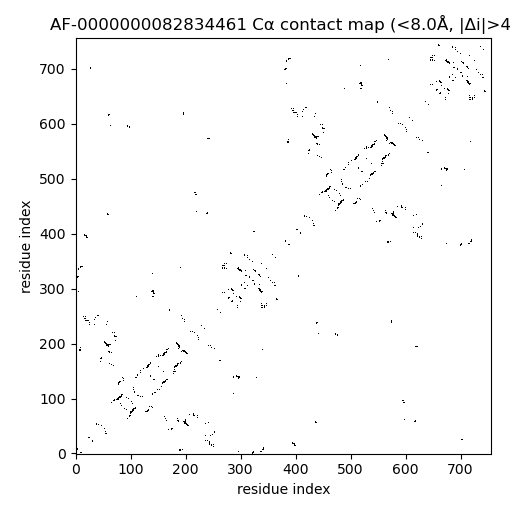R A CA 1
ATOM 2440 C C . THR A 1 327 ? 13.203 -19.953 -7.344 1 86.62 327 THR A C 1
ATOM 2442 O O . THR A 1 327 ? 13.664 -19.562 -6.266 1 86.62 327 THR A O 1
ATOM 2445 N N . ASN A 1 328 ? 11.969 -20.484 -7.457 1 85 328 ASN A N 1
ATOM 2446 C CA . ASN A 1 328 ? 11.125 -20.75 -6.301 1 85 328 ASN A CA 1
ATOM 2447 C C . ASN A 1 328 ? 10.898 -22.25 -6.102 1 85 328 ASN A C 1
ATOM 2449 O O . ASN A 1 328 ? 9.984 -22.656 -5.379 1 85 328 ASN A O 1
ATOM 2453 N N . THR A 1 329 ? 11.656 -23.031 -6.824 1 87.31 329 THR A N 1
ATOM 2454 C CA . THR A 1 329 ? 11.508 -24.484 -6.75 1 87.31 329 THR A CA 1
ATOM 2455 C C . THR A 1 329 ? 12.758 -25.125 -6.141 1 87.31 329 THR A C 1
ATOM 2457 O O . THR A 1 329 ? 13.797 -24.469 -6.008 1 87.31 329 THR A O 1
ATOM 2460 N N . GLU A 1 330 ? 12.523 -26.375 -5.727 1 85.06 330 GLU A N 1
ATOM 2461 C CA . GLU A 1 330 ? 13.648 -27.109 -5.141 1 85.06 330 GLU A CA 1
ATOM 2462 C C . GLU A 1 330 ? 14.789 -27.266 -6.141 1 85.06 330 GLU A C 1
ATOM 2464 O O . GLU A 1 330 ? 15.953 -27.062 -5.789 1 85.06 330 GLU A O 1
ATOM 2469 N N . LEU A 1 331 ? 14.43 -27.656 -7.316 1 86.88 331 LEU A N 1
ATOM 2470 C CA . LEU A 1 331 ? 15.406 -27.703 -8.398 1 86.88 331 LEU A CA 1
ATOM 2471 C C . LEU A 1 331 ? 15.422 -26.391 -9.172 1 86.88 331 LEU A C 1
ATOM 2473 O O . LEU A 1 331 ? 14.391 -25.719 -9.289 1 86.88 331 LEU A O 1
ATOM 2477 N N . PRO A 1 332 ? 16.594 -26.094 -9.68 1 93.19 332 PRO A N 1
ATOM 2478 C CA . PRO A 1 332 ? 16.688 -24.828 -10.391 1 93.19 332 PRO A CA 1
ATOM 2479 C C . PRO A 1 332 ? 15.75 -24.75 -11.594 1 93.19 332 PRO A C 1
ATOM 2481 O O . PRO A 1 332 ? 15.688 -25.688 -12.391 1 93.19 332 PRO A O 1
ATOM 2484 N N . THR A 1 333 ? 14.969 -23.828 -11.672 1 96.31 333 THR A N 1
ATOM 2485 C CA . THR A 1 333 ? 14.047 -23.531 -12.766 1 96.31 333 THR A CA 1
ATOM 2486 C C . THR A 1 333 ? 14.07 -22.031 -13.086 1 96.31 333 THR A C 1
ATOM 2488 O O . THR A 1 333 ? 14.703 -21.25 -12.383 1 96.31 333 THR A O 1
ATOM 2491 N N . PHE A 1 334 ? 13.547 -21.656 -14.164 1 96.69 334 PHE A N 1
ATOM 2492 C CA . PHE A 1 334 ? 13.172 -20.281 -14.422 1 96.69 334 PHE A CA 1
ATOM 2493 C C . PHE A 1 334 ? 11.711 -20.188 -14.859 1 96.69 334 PHE A C 1
ATOM 2495 O O . PHE A 1 334 ? 11.188 -21.125 -15.477 1 96.69 334 PHE A O 1
ATOM 2502 N N . ARG A 1 335 ? 11.086 -19.156 -14.523 1 96.69 335 ARG A N 1
ATOM 2503 C CA . ARG A 1 335 ? 9.656 -18.969 -14.758 1 96.69 335 ARG A CA 1
ATOM 2504 C C . ARG A 1 335 ? 9.414 -18 -15.922 1 96.69 335 ARG A C 1
ATOM 2506 O O . ARG A 1 335 ? 10.109 -17 -16.047 1 96.69 335 ARG A O 1
ATOM 2513 N N . VAL A 1 336 ? 8.477 -18.344 -16.688 1 98.25 336 VAL A N 1
ATOM 2514 C CA . VAL A 1 336 ? 8.078 -17.484 -17.797 1 98.25 336 VAL A CA 1
ATOM 2515 C C . VAL A 1 336 ? 6.582 -17.188 -17.703 1 98.25 336 VAL A C 1
ATOM 2517 O O . VAL A 1 336 ? 5.754 -18.094 -17.812 1 98.25 336 VAL A O 1
ATOM 2520 N N . GLY A 1 337 ? 6.262 -15.906 -17.516 1 98.25 337 GLY A N 1
ATOM 2521 C CA . GLY A 1 337 ? 4.871 -15.492 -17.406 1 98.25 337 GLY A CA 1
ATOM 2522 C C . GLY A 1 337 ? 4.133 -15.539 -18.734 1 98.25 337 GLY A C 1
ATOM 2523 O O . GLY A 1 337 ? 4.691 -15.203 -19.766 1 98.25 337 GLY A O 1
ATOM 2524 N N . CYS A 1 338 ? 2.871 -15.93 -18.688 1 98.69 338 CYS A N 1
ATOM 2525 C CA . CYS A 1 338 ? 2.059 -16.078 -19.891 1 98.69 338 CYS A CA 1
ATOM 2526 C C . CYS A 1 338 ? 0.912 -15.078 -19.906 1 98.69 338 CYS A C 1
ATOM 2528 O O . CYS A 1 338 ? 0.016 -15.172 -20.75 1 98.69 338 CYS A O 1
ATOM 2530 N N . ILE A 1 339 ? 0.925 -14.172 -18.969 1 98.75 339 ILE A N 1
ATOM 2531 C CA . ILE A 1 339 ? -0.203 -13.258 -18.828 1 98.75 339 ILE A CA 1
ATOM 2532 C C . ILE A 1 339 ? 0.259 -11.82 -19.062 1 98.75 339 ILE A C 1
ATOM 2534 O O . ILE A 1 339 ? 1.433 -11.5 -18.875 1 98.75 339 ILE A O 1
ATOM 2538 N N . GLY A 1 340 ? -0.697 -10.906 -19.375 1 98.62 340 GLY A N 1
ATOM 2539 C CA . GLY A 1 340 ? -0.426 -9.523 -19.734 1 98.62 340 GLY A CA 1
ATOM 2540 C C . GLY A 1 340 ? -0.989 -9.133 -21.078 1 98.62 340 GLY A C 1
ATOM 2541 O O . GLY A 1 340 ? -1.666 -9.93 -21.734 1 98.62 340 GLY A O 1
ATOM 2542 N N . ALA A 1 341 ? -0.705 -7.941 -21.484 1 98.56 341 ALA A N 1
ATOM 2543 C CA . ALA A 1 341 ? -1.267 -7.379 -22.719 1 98.56 341 ALA A CA 1
ATOM 2544 C C . ALA A 1 341 ? -0.451 -7.797 -23.938 1 98.56 341 ALA A C 1
ATOM 2546 O O . ALA A 1 341 ? 0.115 -6.953 -24.625 1 98.56 341 ALA A O 1
ATOM 2547 N N . PHE A 1 342 ? -0.404 -9.062 -24.234 1 98.38 342 PHE A N 1
ATOM 2548 C CA . PHE A 1 342 ? 0.209 -9.641 -25.422 1 98.38 342 PHE A CA 1
ATOM 2549 C C . PHE A 1 342 ? -0.423 -10.984 -25.766 1 98.38 342 PHE A C 1
ATOM 2551 O O . PHE A 1 342 ? -1.23 -11.508 -24.984 1 98.38 342 PHE A O 1
ATOM 2558 N N . GLY A 1 343 ? -0.142 -11.516 -26.969 1 98.44 343 GLY A N 1
ATOM 2559 C CA . GLY A 1 343 ? -0.729 -12.773 -27.422 1 98.44 343 GLY A CA 1
ATOM 2560 C C . GLY A 1 343 ? 0.306 -13.789 -27.844 1 98.44 343 GLY A C 1
ATOM 2561 O O . GLY A 1 343 ? 1.49 -13.656 -27.531 1 98.44 343 GLY A O 1
ATOM 2562 N N . PRO A 1 344 ? -0.16 -14.82 -28.469 1 98.5 344 PRO A N 1
ATOM 2563 C CA . PRO A 1 344 ? 0.722 -15.93 -28.844 1 98.5 344 PRO A CA 1
ATOM 2564 C C . PRO A 1 344 ? 1.823 -15.508 -29.812 1 98.5 344 PRO A C 1
ATOM 2566 O O . PRO A 1 344 ? 2.908 -16.094 -29.812 1 98.5 344 PRO A O 1
ATOM 2569 N N . ASP A 1 345 ? 1.612 -14.469 -30.578 1 98.5 345 ASP A N 1
ATOM 2570 C CA . ASP A 1 345 ? 2.65 -14 -31.484 1 98.5 345 ASP A CA 1
ATOM 2571 C C . ASP A 1 345 ? 3.859 -13.477 -30.719 1 98.5 345 ASP A C 1
ATOM 2573 O O . ASP A 1 345 ? 5.004 -13.797 -31.047 1 98.5 345 ASP A O 1
ATOM 2577 N N . GLN A 1 346 ? 3.525 -12.656 -29.734 1 98.44 346 GLN A N 1
ATOM 2578 C CA . GLN A 1 346 ? 4.605 -12.164 -28.891 1 98.44 346 GLN A CA 1
ATOM 2579 C C . GLN A 1 346 ? 5.277 -13.305 -28.141 1 98.44 346 GLN A C 1
ATOM 2581 O O . GLN A 1 346 ? 6.488 -13.273 -27.891 1 98.44 346 GLN A O 1
ATOM 2586 N N . MET A 1 347 ? 4.527 -14.32 -27.797 1 98.44 347 MET A N 1
ATOM 2587 C CA . MET A 1 347 ? 5.09 -15.477 -27.109 1 98.44 347 MET A CA 1
ATOM 2588 C C . MET A 1 347 ? 6.047 -16.25 -28.016 1 98.44 347 MET A C 1
ATOM 2590 O O . MET A 1 347 ? 7.074 -16.75 -27.547 1 98.44 347 MET A O 1
ATOM 2594 N N . ARG A 1 348 ? 5.727 -16.344 -29.281 1 98.62 348 ARG A N 1
ATOM 2595 C CA . ARG A 1 348 ? 6.621 -16.984 -30.25 1 98.62 348 ARG A CA 1
ATOM 2596 C C . ARG A 1 348 ? 7.941 -16.234 -30.344 1 98.62 348 ARG A C 1
ATOM 2598 O O . ARG A 1 348 ? 9.008 -16.844 -30.422 1 98.62 348 ARG A O 1
ATOM 2605 N N . LEU A 1 349 ? 7.801 -14.891 -30.375 1 98.62 349 LEU A N 1
ATOM 2606 C CA . LEU A 1 349 ? 9 -14.062 -30.406 1 98.62 349 LEU A CA 1
ATOM 2607 C C . LEU A 1 349 ? 9.844 -14.281 -29.156 1 98.62 349 LEU A C 1
ATOM 2609 O O . LEU A 1 349 ? 11.078 -14.273 -29.219 1 98.62 349 LEU A O 1
ATOM 2613 N N . ALA A 1 350 ? 9.172 -14.492 -28.047 1 98.69 350 ALA A N 1
ATOM 2614 C CA . ALA A 1 350 ? 9.875 -14.766 -26.797 1 98.69 350 ALA A CA 1
ATOM 2615 C C . ALA A 1 350 ? 10.625 -16.094 -26.859 1 98.69 350 ALA A C 1
ATOM 2617 O O . ALA A 1 350 ? 11.758 -16.203 -26.391 1 98.69 350 ALA A O 1
ATOM 2618 N N . VAL A 1 351 ? 9.984 -17.094 -27.422 1 98.56 351 VAL A N 1
ATOM 2619 C CA . VAL A 1 351 ? 10.602 -18.406 -27.578 1 98.56 351 VAL A CA 1
ATOM 2620 C C . VAL A 1 351 ? 11.836 -18.297 -28.469 1 98.56 351 VAL A C 1
ATOM 2622 O O . VAL A 1 351 ? 12.883 -18.875 -28.156 1 98.56 351 VAL A O 1
ATOM 2625 N N . ASP A 1 352 ? 11.688 -17.562 -29.531 1 98.44 352 ASP A N 1
ATOM 2626 C CA . ASP A 1 352 ? 12.828 -17.312 -30.406 1 98.44 352 ASP A CA 1
ATOM 2627 C C . ASP A 1 352 ? 13.969 -16.641 -29.656 1 98.44 352 ASP A C 1
ATOM 2629 O O . ASP A 1 352 ? 15.133 -17 -29.828 1 98.44 352 ASP A O 1
ATOM 2633 N N . ALA A 1 353 ? 13.594 -15.625 -28.906 1 98.62 353 ALA A N 1
ATOM 2634 C CA . ALA A 1 353 ? 14.586 -14.914 -28.094 1 98.62 353 ALA A CA 1
ATOM 2635 C C . ALA A 1 353 ? 15.273 -15.852 -27.109 1 98.62 353 ALA A C 1
ATOM 2637 O O . ALA A 1 353 ? 16.469 -15.727 -26.859 1 98.62 353 ALA A O 1
ATOM 2638 N N . MET A 1 354 ? 14.57 -16.797 -26.547 1 98.38 354 MET A N 1
ATOM 2639 C CA . MET A 1 354 ? 15.141 -17.781 -25.641 1 98.38 354 MET A CA 1
ATOM 2640 C C . MET A 1 354 ? 16.156 -18.672 -26.359 1 98.38 354 MET A C 1
ATOM 2642 O O . MET A 1 354 ? 17.219 -18.969 -25.828 1 98.38 354 MET A O 1
ATOM 2646 N N . GLY A 1 355 ? 15.75 -19.094 -27.531 1 98.06 355 GLY A N 1
ATOM 2647 C CA . GLY A 1 355 ? 16.703 -19.859 -28.344 1 98.06 355 GLY A CA 1
ATOM 2648 C C . GLY A 1 355 ? 18 -19.109 -28.578 1 98.06 355 GLY A C 1
ATOM 2649 O O . GLY A 1 355 ? 19.078 -19.688 -28.438 1 98.06 355 GLY A O 1
ATOM 2650 N N . GLY A 1 356 ? 17.891 -17.828 -28.969 1 97.94 356 GLY A N 1
ATOM 2651 C CA . GLY A 1 356 ? 19.062 -17 -29.156 1 97.94 356 GLY A CA 1
ATOM 2652 C C . GLY A 1 356 ? 19.891 -16.844 -27.891 1 97.94 356 GLY A C 1
ATOM 2653 O O . GLY A 1 356 ? 21.125 -16.891 -27.953 1 97.94 356 GLY A O 1
ATOM 2654 N N . ALA A 1 357 ? 19.234 -16.641 -26.781 1 98.12 357 ALA A N 1
ATOM 2655 C CA . ALA A 1 357 ? 19.922 -16.484 -25.5 1 98.12 357 ALA A CA 1
ATOM 2656 C C . ALA A 1 357 ? 20.688 -17.766 -25.141 1 98.12 357 ALA A C 1
ATOM 2658 O O . ALA A 1 357 ? 21.797 -17.703 -24.625 1 98.12 357 ALA A O 1
ATOM 2659 N N . LEU A 1 358 ? 20.047 -18.906 -25.391 1 97.62 358 LEU A N 1
ATOM 2660 C CA . LEU A 1 358 ? 20.703 -20.188 -25.141 1 97.62 358 LEU A CA 1
ATOM 2661 C C . LEU A 1 358 ? 21.953 -20.344 -26.016 1 97.62 358 LEU A C 1
ATOM 2663 O O . LEU A 1 358 ? 22.984 -20.797 -25.547 1 97.62 358 LEU A O 1
ATOM 2667 N N . GLN A 1 359 ? 21.828 -19.922 -27.188 1 96.5 359 GLN A N 1
ATOM 2668 C CA . GLN A 1 359 ? 22.984 -19.969 -28.094 1 96.5 359 GLN A CA 1
ATOM 2669 C C . GLN A 1 359 ? 24.109 -19.078 -27.594 1 96.5 359 GLN A C 1
ATOM 2671 O O . GLN A 1 359 ? 25.281 -19.453 -27.656 1 96.5 359 GLN A O 1
ATOM 2676 N N . ASP A 1 360 ? 23.766 -17.906 -27.141 1 96.75 360 ASP A N 1
ATOM 2677 C CA . ASP A 1 360 ? 24.75 -17 -26.578 1 96.75 360 ASP A CA 1
ATOM 2678 C C . ASP A 1 360 ? 25.531 -17.656 -25.438 1 96.75 360 ASP A C 1
ATOM 2680 O O . ASP A 1 360 ? 26.703 -17.344 -25.219 1 96.75 360 ASP A O 1
ATOM 2684 N N . LEU A 1 361 ? 24.859 -18.531 -24.719 1 96.31 361 LEU A N 1
ATOM 2685 C CA . LEU A 1 361 ? 25.453 -19.172 -23.562 1 96.31 361 LEU A CA 1
ATOM 2686 C C . LEU A 1 361 ? 26.156 -20.469 -23.969 1 96.31 361 LEU A C 1
ATOM 2688 O O . LEU A 1 361 ? 26.688 -21.188 -23.109 1 96.31 361 LEU A O 1
ATOM 2692 N N . GLY A 1 362 ? 26.078 -20.781 -25.219 1 94.62 362 GLY A N 1
ATOM 2693 C CA . GLY A 1 362 ? 26.719 -21.969 -25.734 1 94.62 362 GLY A CA 1
ATOM 2694 C C . GLY A 1 362 ? 25.906 -23.234 -25.516 1 94.62 362 GLY A C 1
ATOM 2695 O O . GLY A 1 362 ? 26.453 -24.328 -25.422 1 94.62 362 GLY A O 1
ATOM 2696 N N . ILE A 1 363 ? 24.719 -23.031 -25.266 1 92.31 363 ILE A N 1
ATOM 2697 C CA . ILE A 1 363 ? 23.828 -24.172 -25.047 1 92.31 363 ILE A CA 1
ATOM 2698 C C . ILE A 1 363 ? 23.047 -24.469 -26.312 1 92.31 363 ILE A C 1
ATOM 2700 O O . ILE A 1 363 ? 22.297 -23.609 -26.797 1 92.31 363 ILE A O 1
ATOM 2704 N N . THR A 1 364 ? 23.422 -25.5 -27.047 1 78 364 THR A N 1
ATOM 2705 C CA . THR A 1 364 ? 22.766 -25.859 -28.297 1 78 364 THR A CA 1
ATOM 2706 C C . THR A 1 364 ? 21.812 -27.031 -28.094 1 78 364 THR A C 1
ATOM 2708 O O . THR A 1 364 ? 22.078 -27.906 -27.281 1 78 364 THR A O 1
ATOM 2711 N N . GLY A 1 365 ? 20.625 -26.875 -27.984 1 62.31 365 GLY A N 1
ATOM 2712 C CA . GLY A 1 365 ? 19.578 -27.844 -27.781 1 62.31 365 GLY A CA 1
ATOM 2713 C C . GLY A 1 365 ? 19.781 -29.125 -28.562 1 62.31 365 GLY A C 1
ATOM 2714 O O . GLY A 1 365 ? 19.812 -29.109 -29.797 1 62.31 365 GLY A O 1
ATOM 2715 N N . GLU A 1 366 ? 20.688 -30.078 -28.25 1 52.78 366 GLU A N 1
ATOM 2716 C CA . GLU A 1 366 ? 20.438 -31.344 -28.922 1 52.78 366 GLU A CA 1
ATOM 2717 C C . GLU A 1 366 ? 19.047 -31.875 -28.562 1 52.78 366 GLU A C 1
ATOM 2719 O O . GLU A 1 366 ? 18.641 -31.844 -27.406 1 52.78 366 GLU A O 1
ATOM 2724 N N . PRO A 1 367 ? 18.203 -31.938 -29.531 1 47.53 367 PRO A N 1
ATOM 2725 C CA . PRO A 1 367 ? 16.875 -32.469 -29.234 1 47.53 367 PRO A CA 1
ATOM 2726 C C . PRO A 1 367 ? 16.938 -33.719 -28.359 1 47.53 367 PRO A C 1
ATOM 2728 O O . PRO A 1 367 ? 17.781 -34.594 -28.578 1 47.53 367 PRO A O 1
ATOM 2731 N N . HIS A 1 368 ? 16.844 -33.656 -27.156 1 41.84 368 HIS A N 1
ATOM 2732 C CA . HIS A 1 368 ? 16.75 -34.906 -26.406 1 41.84 368 HIS A CA 1
ATOM 2733 C C . HIS A 1 368 ? 15.68 -35.844 -27 1 41.84 368 HIS A C 1
ATOM 2735 O O . HIS A 1 368 ? 14.484 -35.594 -26.828 1 41.84 368 HIS A O 1
ATOM 2741 N N . VAL A 1 369 ? 15.898 -36.5 -28.125 1 38.5 369 VAL A N 1
ATOM 2742 C CA . VAL A 1 369 ? 15.055 -37.594 -28.641 1 38.5 369 VAL A CA 1
ATOM 2743 C C . VAL A 1 369 ? 15 -38.719 -27.625 1 38.5 369 VAL A C 1
ATOM 2745 O O . VAL A 1 369 ? 16 -39.406 -27.391 1 38.5 369 VAL A O 1
ATOM 2748 N N . GLN A 1 370 ? 14.445 -38.656 -26.484 1 35.62 370 GLN A N 1
ATOM 2749 C CA . GLN A 1 370 ? 14.125 -39.906 -25.828 1 35.62 370 GLN A CA 1
ATOM 2750 C C . GLN A 1 370 ? 13.305 -40.812 -26.766 1 35.62 370 GLN A C 1
ATOM 2752 O O . GLN A 1 370 ? 12.188 -40.469 -27.141 1 35.62 370 GLN A O 1
ATOM 2757 N N . GLY A 1 371 ? 13.906 -41.594 -27.5 1 33.28 371 GLY A N 1
ATOM 2758 C CA . GLY A 1 371 ? 13.305 -42.75 -28.125 1 33.28 371 GLY A CA 1
ATOM 2759 C C . GLY A 1 371 ? 12.484 -43.594 -27.172 1 33.28 371 GLY A C 1
ATOM 2760 O O . GLY A 1 371 ? 13.008 -44.062 -26.156 1 33.28 371 GLY A O 1
ATOM 2761 N N . PHE A 1 372 ? 11.172 -43.312 -27.031 1 33.5 372 PHE A N 1
ATOM 2762 C CA . PHE A 1 372 ? 10.305 -44.25 -26.328 1 33.5 372 PHE A CA 1
ATOM 2763 C C . PHE A 1 372 ? 10.492 -45.656 -26.875 1 33.5 372 PHE A C 1
ATOM 2765 O O . PHE A 1 372 ? 10.422 -45.875 -28.094 1 33.5 372 PHE A O 1
ATOM 2772 N N . PRO A 1 373 ? 11.156 -46.5 -26.141 1 37.75 373 PRO A N 1
ATOM 2773 C CA . PRO A 1 373 ? 11.094 -47.844 -26.688 1 37.75 373 PRO A CA 1
ATOM 2774 C C . PRO A 1 373 ? 9.664 -48.312 -27 1 37.75 373 PRO A C 1
ATOM 2776 O O . PRO A 1 373 ? 8.711 -47.75 -26.438 1 37.75 373 PRO A O 1
ATOM 2779 N N . PRO A 1 374 ? 9.281 -49.188 -28 1 34.81 374 PRO A N 1
ATOM 2780 C CA . PRO A 1 374 ? 7.922 -49.688 -28.203 1 34.81 374 PRO A CA 1
ATOM 2781 C C . PRO A 1 374 ? 7.316 -50.281 -26.922 1 34.81 374 PRO A C 1
ATOM 2783 O O . PRO A 1 374 ? 8.047 -50.719 -26.047 1 34.81 374 PRO A O 1
ATOM 2786 N N . PRO A 1 375 ? 6.059 -49.812 -26.609 1 32.5 375 PRO A N 1
ATOM 2787 C CA . PRO A 1 375 ? 5.32 -50.438 -25.516 1 32.5 375 PRO A CA 1
ATOM 2788 C C . PRO A 1 375 ? 5.418 -51.969 -25.531 1 32.5 375 PRO A C 1
ATOM 2790 O O . PRO A 1 375 ? 5.426 -52.594 -26.594 1 32.5 375 PRO A O 1
ATOM 2793 N N . LEU A 1 376 ? 6.016 -52.5 -24.578 1 34.62 376 LEU A N 1
ATOM 2794 C CA . LEU A 1 376 ? 5.891 -53.938 -24.453 1 34.62 376 LEU A CA 1
ATOM 2795 C C . LEU A 1 376 ? 4.43 -54.375 -24.516 1 34.62 376 LEU A C 1
ATOM 2797 O O . LEU A 1 376 ? 3.572 -53.75 -23.875 1 34.62 376 LEU A O 1
ATOM 2801 N N . ILE A 1 377 ? 3.891 -55.156 -25.484 1 26.23 377 ILE A N 1
ATOM 2802 C CA . ILE A 1 377 ? 2.607 -55.844 -25.578 1 26.23 377 ILE A CA 1
ATOM 2803 C C . ILE A 1 377 ? 2.412 -56.75 -24.375 1 26.23 377 ILE A C 1
ATOM 2805 O O . ILE A 1 377 ? 3.229 -57.656 -24.109 1 26.23 377 ILE A O 1
ATOM 2809 N N . ALA A 1 378 ? 1.511 -56.469 -23.453 1 19.14 378 ALA A N 1
ATOM 2810 C CA . ALA A 1 378 ? 0.543 -57.438 -22.953 1 19.14 378 ALA A CA 1
ATOM 2811 C C . ALA A 1 378 ? -0.684 -57.5 -23.859 1 19.14 378 ALA A C 1
ATOM 2813 O O . ALA A 1 378 ? -1.156 -56.5 -24.359 1 19.14 378 ALA A O 1
ATOM 2814 N N . MET B 1 1 ? -4.539 21.266 -13.914 1 92.31 1 MET B N 1
ATOM 2815 C CA . MET B 1 1 ? -5.129 21.484 -12.594 1 92.31 1 MET B CA 1
ATOM 2816 C C . MET B 1 1 ? -4.059 21.422 -11.508 1 92.31 1 MET B C 1
ATOM 2818 O O . MET B 1 1 ? -3.143 20.594 -11.578 1 92.31 1 MET B O 1
ATOM 2822 N N . LEU B 1 2 ? -4.105 22.375 -10.562 1 97.25 2 LEU B N 1
ATOM 2823 C CA . LEU B 1 2 ? -3.186 22.375 -9.43 1 97.25 2 LEU B CA 1
ATOM 2824 C C . LEU B 1 2 ? -3.871 21.859 -8.172 1 97.25 2 LEU B C 1
ATOM 2826 O O . LEU B 1 2 ? -4.977 22.297 -7.836 1 97.25 2 LEU B O 1
ATOM 2830 N N . LEU B 1 3 ? -3.236 20.891 -7.586 1 98.19 3 LEU B N 1
ATOM 2831 C CA . LEU B 1 3 ? -3.754 20.359 -6.332 1 98.19 3 LEU B CA 1
ATOM 2832 C C . LEU B 1 3 ? -3.34 21.234 -5.156 1 98.19 3 LEU B C 1
ATOM 2834 O O . LEU B 1 3 ? -2.146 21.422 -4.898 1 98.19 3 LEU B O 1
ATOM 2838 N N . LEU B 1 4 ? -4.309 21.781 -4.477 1 98.06 4 LEU B N 1
ATOM 2839 C CA . LEU B 1 4 ? -4.07 22.562 -3.268 1 98.06 4 LEU B CA 1
ATOM 2840 C C . LEU B 1 4 ? -4.57 21.828 -2.031 1 98.06 4 LEU B C 1
ATOM 2842 O O . LEU B 1 4 ? -5.309 22.391 -1.222 1 98.06 4 LEU B O 1
ATOM 2846 N N . ILE B 1 5 ? -4.242 20.578 -1.92 1 96.56 5 ILE B N 1
ATOM 2847 C CA . ILE B 1 5 ? -4.539 19.734 -0.774 1 96.56 5 ILE B CA 1
ATOM 2848 C C . ILE B 1 5 ? -3.236 19.328 -0.082 1 96.56 5 ILE B C 1
ATOM 2850 O O . ILE B 1 5 ? -2.16 19.406 -0.679 1 96.56 5 ILE B O 1
ATOM 2854 N N . PRO B 1 6 ? -3.25 18.938 1.18 1 93.62 6 PRO B N 1
ATOM 2855 C CA . PRO B 1 6 ? -2.021 18.656 1.929 1 93.62 6 PRO B CA 1
ATOM 2856 C C . PRO B 1 6 ? -1.299 17.406 1.433 1 93.62 6 PRO B C 1
ATOM 2858 O O . PRO B 1 6 ? -0.252 17.047 1.972 1 93.62 6 PRO B O 1
ATOM 2861 N N . GLY B 1 7 ? -1.789 16.719 0.463 1 93.81 7 GLY B N 1
ATOM 2862 C CA . GLY B 1 7 ? -1.223 15.516 -0.127 1 93.81 7 GLY B CA 1
ATOM 2863 C C . GLY B 1 7 ? -2.273 14.5 -0.533 1 93.81 7 GLY B C 1
ATOM 2864 O O . GLY B 1 7 ? -3.209 14.234 0.222 1 93.81 7 GLY B O 1
ATOM 2865 N N . PRO B 1 8 ? -2.166 13.953 -1.706 1 97.31 8 PRO B N 1
ATOM 2866 C CA . PRO B 1 8 ? -1.104 14.086 -2.707 1 97.31 8 PRO B CA 1
ATOM 2867 C C . PRO B 1 8 ? -1.021 15.484 -3.307 1 97.31 8 PRO B C 1
ATOM 2869 O O . PRO B 1 8 ? -2.025 16.203 -3.352 1 97.31 8 PRO B O 1
ATOM 2872 N N . VAL B 1 9 ? 0.188 15.82 -3.721 1 98.44 9 VAL B N 1
ATOM 2873 C CA . VAL B 1 9 ? 0.415 17.188 -4.16 1 98.44 9 VAL B CA 1
ATOM 2874 C C . VAL B 1 9 ? 0.596 17.219 -5.676 1 98.44 9 VAL B C 1
ATOM 2876 O O . VAL B 1 9 ? 0.72 16.172 -6.316 1 98.44 9 VAL B O 1
ATOM 2879 N N . THR B 1 10 ? 0.564 18.453 -6.246 1 98.5 10 THR B N 1
ATOM 2880 C CA . THR B 1 10 ? 1.01 18.641 -7.621 1 98.5 10 THR B CA 1
ATOM 2881 C C . THR B 1 10 ? 2.488 18.281 -7.762 1 98.5 10 THR B C 1
ATOM 2883 O O . THR B 1 10 ? 3.322 18.766 -6.988 1 98.5 10 THR B O 1
ATOM 2886 N N . THR B 1 11 ? 2.766 17.453 -8.711 1 98.62 11 THR B N 1
ATOM 2887 C CA . THR B 1 11 ? 4.152 17.031 -8.883 1 98.62 11 THR B CA 1
ATOM 2888 C C . THR B 1 11 ? 4.699 17.516 -10.219 1 98.62 11 THR B C 1
ATOM 2890 O O . THR B 1 11 ? 3.943 17.984 -11.078 1 98.62 11 THR B O 1
ATOM 2893 N N . ASP B 1 12 ? 6.012 17.516 -10.352 1 98.69 12 ASP B N 1
ATOM 2894 C CA . ASP B 1 12 ? 6.699 17.859 -11.586 1 98.69 12 ASP B CA 1
ATOM 2895 C C . ASP B 1 12 ? 6.328 16.891 -12.711 1 98.69 12 ASP B C 1
ATOM 2897 O O . ASP B 1 12 ? 6.102 15.711 -12.469 1 98.69 12 ASP B O 1
ATOM 2901 N N . ALA B 1 13 ? 6.309 17.406 -13.938 1 98.19 13 ALA B N 1
ATOM 2902 C CA . ALA B 1 13 ? 5.949 16.578 -15.094 1 98.19 13 ALA B CA 1
ATOM 2903 C C . ALA B 1 13 ? 6.883 15.383 -15.227 1 98.19 13 ALA B C 1
ATOM 2905 O O . ALA B 1 13 ? 6.457 14.305 -15.648 1 98.19 13 ALA B O 1
ATOM 2906 N N . ARG B 1 14 ? 8.164 15.555 -14.906 1 98.5 14 ARG B N 1
ATOM 2907 C CA . ARG B 1 14 ? 9.141 14.477 -14.992 1 98.5 14 ARG B CA 1
ATOM 2908 C C . ARG B 1 14 ? 8.805 13.352 -14.016 1 98.5 14 ARG B C 1
ATOM 2910 O O . ARG B 1 14 ? 9.07 12.18 -14.305 1 98.5 14 ARG B O 1
ATOM 2917 N N . VAL B 1 15 ? 8.281 13.688 -12.812 1 98.81 15 VAL B N 1
ATOM 2918 C CA . VAL B 1 15 ? 7.883 12.711 -11.797 1 98.81 15 VAL B CA 1
ATOM 2919 C C . VAL B 1 15 ? 6.707 11.883 -12.312 1 98.81 15 VAL B C 1
ATOM 2921 O O . VAL B 1 15 ? 6.73 10.656 -12.242 1 98.81 15 VAL B O 1
ATOM 2924 N N . LYS B 1 16 ? 5.652 12.516 -12.938 1 97.94 16 LYS B N 1
ATOM 2925 C CA . LYS B 1 16 ? 4.48 11.836 -13.484 1 97.94 16 LYS B CA 1
ATOM 2926 C C . LYS B 1 16 ? 4.871 10.906 -14.625 1 97.94 16 LYS B C 1
ATOM 2928 O O . LYS B 1 16 ? 4.336 9.805 -14.742 1 97.94 16 LYS B O 1
ATOM 2933 N N . ALA B 1 17 ? 5.785 11.375 -15.398 1 97.75 17 ALA B N 1
ATOM 2934 C CA . ALA B 1 17 ? 6.195 10.609 -16.562 1 97.75 17 ALA B CA 1
ATOM 2935 C C . ALA B 1 17 ? 6.809 9.266 -16.172 1 97.75 17 ALA B C 1
ATOM 2937 O O . ALA B 1 17 ? 6.664 8.273 -16.875 1 97.75 17 ALA B O 1
ATOM 2938 N N . ALA B 1 18 ? 7.418 9.234 -15.008 1 97.88 18 ALA B N 1
ATOM 2939 C CA . ALA B 1 18 ? 8.086 8.023 -14.531 1 97.88 18 ALA B CA 1
ATOM 2940 C C . ALA B 1 18 ? 7.07 6.941 -14.172 1 97.88 18 ALA B C 1
ATOM 2942 O O . ALA B 1 18 ? 7.418 5.762 -14.078 1 97.88 18 ALA B O 1
ATOM 2943 N N . MET B 1 19 ? 5.82 7.324 -13.969 1 97.5 19 MET B N 1
ATOM 2944 C CA . MET B 1 19 ? 4.789 6.367 -13.578 1 97.5 19 MET B CA 1
ATOM 2945 C C . MET B 1 19 ? 4.309 5.562 -14.781 1 97.5 19 MET B C 1
ATOM 2947 O O . MET B 1 19 ? 3.736 4.484 -14.617 1 97.5 19 MET B O 1
ATOM 2951 N N . ALA B 1 20 ? 4.461 6.137 -15.984 1 95.88 20 ALA B N 1
ATOM 2952 C CA . ALA B 1 20 ? 3.824 5.57 -17.172 1 95.88 20 ALA B CA 1
ATOM 2953 C C . ALA B 1 20 ? 4.703 4.492 -17.812 1 95.88 20 ALA B C 1
ATOM 2955 O O . ALA B 1 20 ? 4.957 4.523 -19.016 1 95.88 20 ALA B O 1
ATOM 2956 N N . GLN B 1 21 ? 5.18 3.535 -17.016 1 94.62 21 GLN B N 1
ATOM 2957 C CA . GLN B 1 21 ? 6.031 2.436 -17.469 1 94.62 21 GLN B CA 1
ATOM 2958 C C . GLN B 1 21 ? 5.707 1.149 -16.719 1 94.62 21 GLN B C 1
ATOM 2960 O O . GLN B 1 21 ? 5.211 1.194 -15.586 1 94.62 21 GLN B O 1
ATOM 2965 N N . ASP B 1 22 ? 5.945 -0.012 -17.422 1 95.88 22 ASP B N 1
ATOM 2966 C CA . ASP B 1 22 ? 5.902 -1.306 -16.75 1 95.88 22 ASP B CA 1
ATOM 2967 C C . ASP B 1 22 ? 7.258 -1.659 -16.141 1 95.88 22 ASP B C 1
ATOM 2969 O O . ASP B 1 22 ? 8.25 -1.783 -16.875 1 95.88 22 ASP B O 1
ATOM 2973 N N . TYR B 1 23 ? 7.285 -1.762 -14.828 1 96.56 23 TYR B N 1
ATOM 2974 C CA . TYR B 1 23 ? 8.531 -2.084 -14.148 1 96.56 23 TYR B CA 1
ATOM 2975 C C . TYR B 1 23 ? 8.523 -3.523 -13.641 1 96.56 23 TYR B C 1
ATOM 2977 O O . TYR B 1 23 ? 7.496 -4.016 -13.172 1 96.56 23 TYR B O 1
ATOM 2985 N N . ALA B 1 24 ? 9.625 -4.219 -13.789 1 95.69 24 ALA B N 1
ATOM 2986 C CA . ALA B 1 24 ? 9.859 -5.52 -13.156 1 95.69 24 ALA B CA 1
ATOM 2987 C C . ALA B 1 24 ? 10.609 -5.363 -11.836 1 95.69 24 ALA B C 1
ATOM 2989 O O . ALA B 1 24 ? 11.82 -5.152 -11.828 1 95.69 24 ALA B O 1
ATOM 2990 N N . PRO B 1 25 ? 9.883 -5.586 -10.742 1 94.06 25 PRO B N 1
ATOM 2991 C CA . PRO B 1 25 ? 10.484 -5.273 -9.445 1 94.06 25 PRO B CA 1
ATOM 2992 C C . PRO B 1 25 ? 11.695 -6.145 -9.125 1 94.06 25 PRO B C 1
ATOM 2994 O O . PRO B 1 25 ? 12.523 -5.777 -8.289 1 94.06 25 PRO B O 1
ATOM 2997 N N . TRP B 1 26 ? 11.859 -7.254 -9.797 1 91.62 26 TRP B N 1
ATOM 2998 C CA . TRP B 1 26 ? 12.922 -8.203 -9.445 1 91.62 26 TRP B CA 1
ATOM 2999 C C . TRP B 1 26 ? 14.086 -8.094 -10.422 1 91.62 26 TRP B C 1
ATOM 3001 O O . TRP B 1 26 ? 15.078 -8.82 -10.289 1 91.62 26 TRP B O 1
ATOM 3011 N N . ASP B 1 27 ? 13.922 -7.227 -11.359 1 93.56 27 ASP B N 1
ATOM 3012 C CA . ASP B 1 27 ? 15.023 -6.895 -12.258 1 93.56 27 ASP B CA 1
ATOM 3013 C C . ASP B 1 27 ? 16.141 -6.176 -11.5 1 93.56 27 ASP B C 1
ATOM 3015 O O . ASP B 1 27 ? 15.875 -5.359 -10.617 1 93.56 27 ASP B O 1
ATOM 3019 N N . ASN B 1 28 ? 17.391 -6.445 -11.867 1 95.06 28 ASN B N 1
ATOM 3020 C CA . ASN B 1 28 ? 18.531 -5.867 -11.164 1 95.06 28 ASN B CA 1
ATOM 3021 C C . ASN B 1 28 ? 18.531 -4.344 -11.258 1 95.06 28 ASN B C 1
ATOM 3023 O O . ASN B 1 28 ? 18.938 -3.662 -10.312 1 95.06 28 ASN B O 1
ATOM 3027 N N . GLU B 1 29 ? 18.156 -3.865 -12.398 1 94.62 29 GLU B N 1
ATOM 3028 C CA . GLU B 1 29 ? 18.125 -2.414 -12.547 1 94.62 29 GLU B CA 1
ATOM 3029 C C . GLU B 1 29 ? 17.109 -1.788 -11.602 1 94.62 29 GLU B C 1
ATOM 3031 O O . GLU B 1 29 ? 17.359 -0.738 -11.008 1 94.62 29 GLU B O 1
ATOM 3036 N N . PHE B 1 30 ? 15.984 -2.391 -11.461 1 96.5 30 PHE B N 1
ATOM 3037 C CA . PHE B 1 30 ? 14.984 -1.842 -10.547 1 96.5 30 PHE B CA 1
ATOM 3038 C C . PHE B 1 30 ? 15.438 -1.996 -9.102 1 96.5 30 PHE B C 1
ATOM 3040 O O . PHE B 1 30 ? 15.211 -1.11 -8.273 1 96.5 30 PHE B O 1
ATOM 3047 N N . ARG B 1 31 ? 16.016 -3.111 -8.812 1 96.38 31 ARG B N 1
ATOM 3048 C CA . ARG B 1 31 ? 16.531 -3.295 -7.457 1 96.38 31 ARG B CA 1
ATOM 3049 C C . ARG B 1 31 ? 17.531 -2.193 -7.098 1 96.38 31 ARG B C 1
ATOM 3051 O O . ARG B 1 31 ? 17.531 -1.695 -5.973 1 96.38 31 ARG B O 1
ATOM 3058 N N . ALA B 1 32 ? 18.406 -1.879 -8.062 1 96.69 32 ALA B N 1
ATOM 3059 C CA . ALA B 1 32 ? 19.359 -0.798 -7.848 1 96.69 32 ALA B CA 1
ATOM 3060 C C . ALA B 1 32 ? 18.656 0.529 -7.613 1 96.69 32 ALA B C 1
ATOM 3062 O O . ALA B 1 32 ? 19.047 1.309 -6.742 1 96.69 32 ALA B O 1
ATOM 3063 N N . LEU B 1 33 ? 17.609 0.778 -8.375 1 97.56 33 LEU B N 1
ATOM 3064 C CA . LEU B 1 33 ? 16.797 1.98 -8.211 1 97.56 33 LEU B CA 1
ATOM 3065 C C . LEU B 1 33 ? 16.172 2.018 -6.824 1 97.56 33 LEU B C 1
ATOM 3067 O O . LEU B 1 33 ? 16.188 3.053 -6.156 1 97.56 33 LEU B O 1
ATOM 3071 N N . TYR B 1 34 ? 15.641 0.92 -6.43 1 98 34 TYR B N 1
ATOM 3072 C CA . TYR B 1 34 ? 15.016 0.784 -5.117 1 98 34 TYR B CA 1
ATOM 3073 C C . TYR B 1 34 ? 16 1.119 -4.004 1 98 34 TYR B C 1
ATOM 3075 O O . TYR B 1 34 ? 15.672 1.876 -3.086 1 98 34 TYR B O 1
ATOM 3083 N N . ARG B 1 35 ? 17.109 0.587 -4.066 1 97.25 35 ARG B N 1
ATOM 3084 C CA . ARG B 1 35 ? 18.141 0.837 -3.057 1 97.25 35 ARG B CA 1
ATOM 3085 C C . ARG B 1 35 ? 18.547 2.305 -3.045 1 97.25 35 ARG B C 1
ATOM 3087 O O . ARG B 1 35 ? 18.797 2.877 -1.982 1 97.25 35 ARG B O 1
ATOM 3094 N N . GLN B 1 36 ? 18.656 2.844 -4.223 1 97.56 36 GLN B N 1
ATOM 3095 C CA . GLN B 1 36 ? 18.984 4.262 -4.324 1 97.56 36 GLN B CA 1
ATOM 3096 C C . GLN B 1 36 ? 17.906 5.125 -3.666 1 97.56 36 GLN B C 1
ATOM 3098 O O . GLN B 1 36 ? 18.219 6.105 -2.992 1 97.56 36 GLN B O 1
ATOM 3103 N N . VAL B 1 37 ? 16.672 4.754 -3.895 1 98.69 37 VAL B N 1
ATOM 3104 C CA . VAL B 1 37 ? 15.562 5.469 -3.27 1 98.69 37 VAL B CA 1
ATOM 3105 C C . VAL B 1 37 ? 15.695 5.406 -1.75 1 98.69 37 VAL B C 1
ATOM 3107 O O . VAL B 1 37 ? 15.57 6.426 -1.066 1 98.69 37 VAL B O 1
ATOM 3110 N N . CYS B 1 38 ? 15.93 4.227 -1.201 1 98.5 38 CYS B N 1
ATOM 3111 C CA . CYS B 1 38 ? 16.094 4.066 0.24 1 98.5 38 CYS B CA 1
ATOM 3112 C C . CYS B 1 38 ? 17.266 4.895 0.751 1 98.5 38 CYS B C 1
ATOM 3114 O O . CYS B 1 38 ? 17.156 5.543 1.796 1 98.5 38 CYS B O 1
ATOM 3116 N N . ALA B 1 39 ? 18.375 4.914 0.02 1 98.25 39 ALA B N 1
ATOM 3117 C CA . ALA B 1 39 ? 19.531 5.703 0.401 1 98.25 39 ALA B CA 1
ATOM 3118 C C . ALA B 1 39 ? 19.219 7.195 0.401 1 98.25 39 ALA B C 1
ATOM 3120 O O . ALA B 1 39 ? 19.672 7.934 1.279 1 98.25 39 ALA B O 1
ATOM 3121 N N . ASP B 1 40 ? 18.516 7.609 -0.596 1 98.81 40 ASP B N 1
ATOM 3122 C CA . ASP B 1 40 ? 18.156 9.016 -0.698 1 98.81 40 ASP B CA 1
ATOM 3123 C C . ASP B 1 40 ? 17.219 9.422 0.443 1 98.81 40 ASP B C 1
ATOM 3125 O O . ASP B 1 40 ? 17.328 10.531 0.973 1 98.81 40 ASP B O 1
ATOM 3129 N N . VAL B 1 41 ? 16.297 8.555 0.796 1 98.88 41 VAL B N 1
ATOM 3130 C CA . VAL B 1 41 ? 15.414 8.812 1.921 1 98.88 41 VAL B CA 1
ATOM 3131 C C . VAL B 1 41 ? 16.219 8.969 3.201 1 98.88 41 VAL B C 1
ATOM 3133 O O . VAL B 1 41 ? 15.953 9.852 4.016 1 98.88 41 VAL B O 1
ATOM 3136 N N . LEU B 1 42 ? 17.219 8.164 3.422 1 98.69 42 LEU B N 1
ATOM 3137 C CA . LEU B 1 42 ? 18.109 8.273 4.574 1 98.69 42 LEU B CA 1
ATOM 3138 C C . LEU B 1 42 ? 18.812 9.625 4.598 1 98.69 42 LEU B C 1
ATOM 3140 O O . LEU B 1 42 ? 18.953 10.234 5.66 1 98.69 42 LEU B O 1
ATOM 3144 N N . ARG B 1 43 ? 19.203 10.031 3.412 1 98.56 43 ARG B N 1
ATOM 3145 C CA . ARG B 1 43 ? 19.891 11.312 3.291 1 98.56 43 ARG B CA 1
ATOM 3146 C C . ARG B 1 43 ? 18.969 12.469 3.656 1 98.56 43 ARG B C 1
ATOM 3148 O O . ARG B 1 43 ? 19.375 13.406 4.34 1 98.56 43 ARG B O 1
ATOM 3155 N N . VAL B 1 44 ? 17.75 12.391 3.205 1 98.88 44 VAL B N 1
ATOM 3156 C CA . VAL B 1 44 ? 16.766 13.422 3.527 1 98.88 44 VAL B CA 1
ATOM 3157 C C . VAL B 1 44 ? 16.547 13.477 5.035 1 98.88 44 VAL B C 1
ATOM 3159 O O . VAL B 1 44 ? 16.375 14.555 5.609 1 98.88 44 VAL B O 1
ATOM 3162 N N . ALA B 1 45 ? 16.562 12.297 5.711 1 98.75 45 ALA B N 1
ATOM 3163 C CA . ALA B 1 45 ? 16.359 12.195 7.152 1 98.75 45 ALA B CA 1
ATOM 3164 C C . ALA B 1 45 ? 17.594 12.648 7.922 1 98.75 45 ALA B C 1
ATOM 3166 O O . ALA B 1 45 ? 17.578 12.703 9.156 1 98.75 45 ALA B O 1
ATOM 3167 N N . GLU B 1 46 ? 18.672 12.938 7.172 1 98.38 46 GLU B N 1
ATOM 3168 C CA . GLU B 1 46 ? 19.969 13.242 7.777 1 98.38 46 GLU B CA 1
ATOM 3169 C C . GLU B 1 46 ? 20.344 12.18 8.812 1 98.38 46 GLU B C 1
ATOM 3171 O O . GLU B 1 46 ? 20.75 12.516 9.93 1 98.38 46 GLU B O 1
ATOM 3176 N N . ALA B 1 47 ? 20.141 10.953 8.391 1 98.44 47 ALA B N 1
ATOM 3177 C CA . ALA B 1 47 ? 20.453 9.781 9.211 1 98.44 47 ALA B CA 1
ATOM 3178 C C . ALA B 1 47 ? 21.766 9.133 8.766 1 98.44 47 ALA B C 1
ATOM 3180 O O . ALA B 1 47 ? 22.188 9.312 7.625 1 98.44 47 ALA B O 1
ATOM 3181 N N . ASP B 1 48 ? 22.406 8.477 9.695 1 97.44 48 ASP B N 1
ATOM 3182 C CA . ASP B 1 48 ? 23.641 7.754 9.43 1 97.44 48 ASP B CA 1
ATOM 3183 C C . ASP B 1 48 ? 23.359 6.332 8.953 1 97.44 48 ASP B C 1
ATOM 3185 O O . ASP B 1 48 ? 22.703 5.559 9.664 1 97.44 48 ASP B O 1
ATOM 3189 N N . ALA B 1 49 ? 23.906 6.004 7.797 1 96.44 49 ALA B N 1
ATOM 3190 C CA . ALA B 1 49 ? 23.641 4.703 7.191 1 96.44 49 ALA B CA 1
ATOM 3191 C C . ALA B 1 49 ? 24.172 3.57 8.062 1 96.44 49 ALA B C 1
ATOM 3193 O O . ALA B 1 49 ? 23.75 2.422 7.93 1 96.44 49 ALA B O 1
ATOM 3194 N N . ASP B 1 50 ? 25.062 3.822 8.977 1 97.38 50 ASP B N 1
ATOM 3195 C CA . ASP B 1 50 ? 25.609 2.803 9.867 1 97.38 50 ASP B CA 1
ATOM 3196 C C . ASP B 1 50 ? 24.641 2.496 11.008 1 97.38 50 ASP B C 1
ATOM 3198 O O . ASP B 1 50 ? 24.672 1.403 11.578 1 97.38 50 ASP B O 1
ATOM 3202 N N . THR B 1 51 ? 23.812 3.463 11.328 1 98.25 51 THR B N 1
ATOM 3203 C CA . THR B 1 51 ? 22.984 3.283 12.508 1 98.25 51 THR B CA 1
ATOM 3204 C C . THR B 1 51 ? 21.5 3.281 12.125 1 98.25 51 THR B C 1
ATOM 3206 O O . THR B 1 51 ? 20.656 2.889 12.93 1 98.25 51 THR B O 1
ATOM 3209 N N . HIS B 1 52 ? 21.25 3.783 10.906 1 98.75 52 HIS B N 1
ATOM 3210 C CA . HIS B 1 52 ? 19.859 3.896 10.477 1 98.75 52 HIS B CA 1
ATOM 3211 C C . HIS B 1 52 ? 19.641 3.184 9.148 1 98.75 52 HIS B C 1
ATOM 3213 O O . HIS B 1 52 ? 20.594 2.896 8.422 1 98.75 52 HIS B O 1
ATOM 3219 N N . VAL B 1 53 ? 18.391 2.871 8.883 1 98.75 53 VAL B N 1
ATOM 3220 C CA . VAL B 1 53 ? 17.984 2.24 7.629 1 98.75 53 VAL B CA 1
ATOM 3221 C C . VAL B 1 53 ? 16.625 2.785 7.191 1 98.75 53 VAL B C 1
ATOM 3223 O O . VAL B 1 53 ? 15.766 3.084 8.031 1 98.75 53 VAL B O 1
ATOM 3226 N N . ALA B 1 54 ? 16.469 3.029 5.938 1 98.81 54 ALA B N 1
ATOM 3227 C CA . ALA B 1 54 ? 15.164 3.377 5.367 1 98.81 54 ALA B CA 1
ATOM 3228 C C . ALA B 1 54 ? 14.414 2.129 4.902 1 98.81 54 ALA B C 1
ATOM 3230 O O . ALA B 1 54 ? 14.938 1.35 4.102 1 98.81 54 ALA B O 1
ATOM 3231 N N . LEU B 1 55 ? 13.281 1.934 5.426 1 98.81 55 LEU B N 1
ATOM 3232 C CA . LEU B 1 55 ? 12.445 0.773 5.133 1 98.81 55 LEU B CA 1
ATOM 3233 C C . LEU B 1 55 ? 11.219 1.178 4.328 1 98.81 55 LEU B C 1
ATOM 3235 O O . LEU B 1 55 ? 10.391 1.962 4.797 1 98.81 55 LEU B O 1
ATOM 3239 N N . ALA B 1 56 ? 11.102 0.646 3.121 1 98.44 56 ALA B N 1
ATOM 3240 C CA . ALA B 1 56 ? 9.938 0.913 2.281 1 98.44 56 ALA B CA 1
ATOM 3241 C C . ALA B 1 56 ? 8.781 -0.018 2.633 1 98.44 56 ALA B C 1
ATOM 3243 O O . ALA B 1 56 ? 8.984 -1.205 2.896 1 98.44 56 ALA B O 1
ATOM 3244 N N . LEU B 1 57 ? 7.629 0.468 2.666 1 97.75 57 LEU B N 1
ATOM 3245 C CA . LEU B 1 57 ? 6.395 -0.258 2.932 1 97.75 57 LEU B CA 1
ATOM 3246 C C . LEU B 1 57 ? 5.301 0.157 1.952 1 97.75 57 LEU B C 1
ATOM 3248 O O . LEU B 1 57 ? 4.938 1.334 1.881 1 97.75 57 LEU B O 1
ATOM 3252 N N . PRO B 1 58 ? 4.82 -0.826 1.094 1 96.62 58 PRO B N 1
ATOM 3253 C CA . PRO B 1 58 ? 3.674 -0.437 0.271 1 96.62 58 PRO B CA 1
ATOM 3254 C C . PRO B 1 58 ? 2.479 0.019 1.105 1 96.62 58 PRO B C 1
ATOM 3256 O O . PRO B 1 58 ? 2.258 -0.493 2.205 1 96.62 58 PRO B O 1
ATOM 3259 N N . GLY B 1 59 ? 1.733 0.929 0.566 1 96.88 59 GLY B N 1
ATOM 3260 C CA . GLY B 1 59 ? 0.598 1.456 1.306 1 96.88 59 GLY B CA 1
ATOM 3261 C C . GLY B 1 59 ? 0.665 2.957 1.514 1 96.88 59 GLY B C 1
ATOM 3262 O O . GLY B 1 59 ? 1.021 3.701 0.597 1 96.88 59 GLY B O 1
ATOM 3263 N N . CYS B 1 60 ? 0.19 3.383 2.719 1 98.06 60 CYS B N 1
ATOM 3264 C CA . CYS B 1 60 ? 0.088 4.805 3.021 1 98.06 60 CYS B CA 1
ATOM 3265 C C . CYS B 1 60 ? 0.679 5.113 4.391 1 98.06 60 CYS B C 1
ATOM 3267 O O . CYS B 1 60 ? 1.252 4.234 5.039 1 98.06 60 CYS B O 1
ATOM 3269 N N . GLY B 1 61 ? 0.579 6.352 4.762 1 98.44 61 GLY B N 1
ATOM 3270 C CA . GLY B 1 61 ? 1.165 6.797 6.016 1 98.44 61 GLY B CA 1
ATOM 3271 C C . GLY B 1 61 ? 0.615 6.066 7.223 1 98.44 61 GLY B C 1
ATOM 3272 O O . GLY B 1 61 ? 1.361 5.727 8.141 1 98.44 61 GLY B O 1
ATOM 3273 N N . HIS B 1 62 ? -0.691 5.793 7.277 1 98.62 62 HIS B N 1
ATOM 3274 C CA . HIS B 1 62 ? -1.306 5.094 8.398 1 98.62 62 HIS B CA 1
ATOM 3275 C C . HIS B 1 62 ? -0.732 3.688 8.555 1 98.62 62 HIS B C 1
ATOM 3277 O O . HIS B 1 62 ? -0.528 3.217 9.68 1 98.62 62 HIS B O 1
ATOM 3283 N N . PHE B 1 63 ? -0.46 3.027 7.414 1 98.75 63 PHE B N 1
ATOM 3284 C CA . PHE B 1 63 ? 0.161 1.709 7.469 1 98.75 63 PHE B CA 1
ATOM 3285 C C . PHE B 1 63 ? 1.549 1.789 8.094 1 98.75 63 PHE B C 1
ATOM 3287 O O . PHE B 1 63 ? 1.905 0.963 8.938 1 98.75 63 PHE B O 1
ATOM 3294 N N . ALA B 1 64 ? 2.299 2.785 7.688 1 98.88 64 ALA B N 1
ATOM 3295 C CA . ALA B 1 64 ? 3.666 2.932 8.18 1 98.88 64 ALA B CA 1
ATOM 3296 C C . ALA B 1 64 ? 3.678 3.311 9.664 1 98.88 64 ALA B C 1
ATOM 3298 O O . ALA B 1 64 ? 4.547 2.871 10.414 1 98.88 64 ALA B O 1
ATOM 3299 N N . VAL B 1 65 ? 2.744 4.164 10.094 1 98.94 65 VAL B N 1
ATOM 3300 C CA . VAL B 1 65 ? 2.633 4.523 11.508 1 98.94 65 VAL B CA 1
ATOM 3301 C C . VAL B 1 65 ? 2.33 3.279 12.336 1 98.94 65 VAL B C 1
ATOM 3303 O O . VAL B 1 65 ? 2.979 3.031 13.352 1 98.94 65 VAL B O 1
ATOM 3306 N N . GLU B 1 66 ? 1.379 2.539 11.898 1 98.94 66 GLU B N 1
ATOM 3307 C CA . GLU B 1 66 ? 1.059 1.318 12.633 1 98.94 66 GLU B CA 1
ATOM 3308 C C . GLU B 1 66 ? 2.246 0.359 12.656 1 98.94 66 GLU B C 1
ATOM 3310 O O . GLU B 1 66 ? 2.521 -0.272 13.672 1 98.94 66 GLU B O 1
ATOM 3315 N N . ALA B 1 67 ? 2.916 0.199 11.492 1 98.94 67 ALA B N 1
ATOM 3316 C CA . ALA B 1 67 ? 4.082 -0.678 11.422 1 98.94 67 ALA B CA 1
ATOM 3317 C C . ALA B 1 67 ? 5.145 -0.268 12.438 1 98.94 67 ALA B C 1
ATOM 3319 O O . ALA B 1 67 ? 5.734 -1.12 13.102 1 98.94 67 ALA B O 1
ATOM 3320 N N . ALA B 1 68 ? 5.387 1.041 12.531 1 98.94 68 ALA B N 1
ATOM 3321 C CA . ALA B 1 68 ? 6.379 1.539 13.477 1 98.94 68 ALA B CA 1
ATOM 3322 C C . ALA B 1 68 ? 5.977 1.209 14.914 1 98.94 68 ALA B C 1
ATOM 3324 O O . ALA B 1 68 ? 6.797 0.732 15.703 1 98.94 68 ALA B O 1
ATOM 3325 N N . ILE B 1 69 ? 4.723 1.397 15.227 1 98.88 69 ILE B N 1
ATOM 3326 C CA . ILE B 1 69 ? 4.242 1.184 16.578 1 98.88 69 ILE B CA 1
ATOM 3327 C C . ILE B 1 69 ? 4.27 -0.307 16.922 1 98.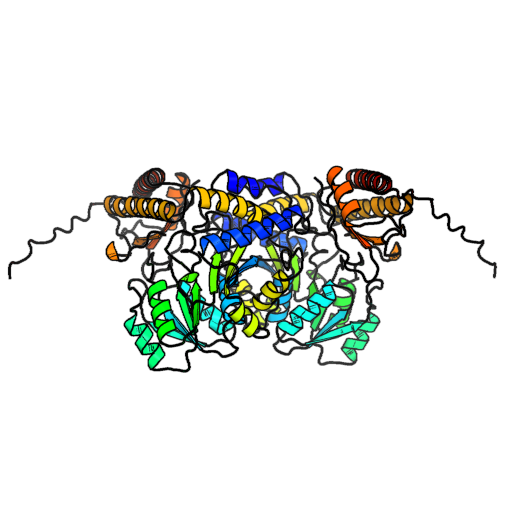88 69 ILE B C 1
ATOM 3329 O O . ILE B 1 69 ? 4.812 -0.709 17.953 1 98.88 69 ILE B O 1
ATOM 3333 N N . ARG B 1 70 ? 3.75 -1.148 16.016 1 98.19 70 ARG B N 1
ATOM 3334 C CA . ARG B 1 70 ? 3.652 -2.582 16.266 1 98.19 70 ARG B CA 1
ATOM 3335 C C . ARG B 1 70 ? 5.035 -3.213 16.391 1 98.19 70 ARG B C 1
ATOM 3337 O O . ARG B 1 70 ? 5.223 -4.188 17.125 1 98.19 70 ARG B O 1
ATOM 3344 N N . THR B 1 71 ? 5.953 -2.707 15.656 1 98.88 71 THR B N 1
ATOM 3345 C CA . THR B 1 71 ? 7.285 -3.299 15.648 1 98.88 71 THR B CA 1
ATOM 3346 C C . THR B 1 71 ? 8.094 -2.826 16.844 1 98.88 71 THR B C 1
ATOM 3348 O O . THR B 1 71 ? 8.719 -3.635 17.547 1 98.88 71 THR B O 1
ATOM 3351 N N . LEU B 1 72 ? 8.039 -1.497 17.156 1 98.94 72 LEU B N 1
ATOM 3352 C CA . LEU B 1 72 ? 9.031 -0.914 18.047 1 98.94 72 LEU B CA 1
ATOM 3353 C C . LEU B 1 72 ? 8.5 -0.835 19.469 1 98.94 72 LEU B C 1
ATOM 3355 O O . LEU B 1 72 ? 9.273 -0.68 20.422 1 98.94 72 LEU B O 1
ATOM 3359 N N . VAL B 1 73 ? 7.191 -0.804 19.656 1 98.81 73 VAL B N 1
ATOM 3360 C CA . VAL B 1 73 ? 6.582 -0.805 20.984 1 98.81 73 VAL B CA 1
ATOM 3361 C C . VAL B 1 73 ? 6.137 -2.221 21.344 1 98.81 73 VAL B C 1
ATOM 3363 O O . VAL B 1 73 ? 5.398 -2.859 20.594 1 98.81 73 VAL B O 1
ATOM 3366 N N . PRO B 1 74 ? 6.555 -2.744 22.469 1 98.12 74 PRO B N 1
ATOM 3367 C CA . PRO B 1 74 ? 6.148 -4.098 22.859 1 98.12 74 PRO B CA 1
ATOM 3368 C C . PRO B 1 74 ? 4.637 -4.246 22.984 1 98.12 74 PRO B C 1
ATOM 3370 O O . PRO B 1 74 ? 3.936 -3.266 23.25 1 98.12 74 PRO B O 1
ATOM 3373 N N . SER B 1 75 ? 4.195 -5.508 22.797 1 96.94 75 SER B N 1
ATOM 3374 C CA . SER B 1 75 ? 2.779 -5.785 23.016 1 96.94 75 SER B CA 1
ATOM 3375 C C . SER B 1 75 ? 2.33 -5.332 24.391 1 96.94 75 SER B C 1
ATOM 3377 O O . SER B 1 75 ? 3.012 -5.586 25.391 1 96.94 75 SER B O 1
ATOM 3379 N N . GLY B 1 76 ? 1.24 -4.574 24.391 1 97.81 76 GLY B N 1
ATOM 3380 C CA . GLY B 1 76 ? 0.744 -4.059 25.656 1 97.81 76 GLY B CA 1
ATOM 3381 C C . GLY B 1 76 ? 1.527 -2.859 26.172 1 97.81 76 GLY B C 1
ATOM 3382 O O . GLY B 1 76 ? 1.177 -2.266 27.188 1 97.81 76 GLY B O 1
ATOM 3383 N N . GLY B 1 77 ? 2.559 -2.477 25.422 1 98.44 77 GLY B N 1
ATOM 3384 C CA . GLY B 1 77 ? 3.369 -1.341 25.828 1 98.44 77 GLY B CA 1
ATOM 3385 C C . GLY B 1 77 ? 2.607 -0.029 25.812 1 98.44 77 GLY B C 1
ATOM 3386 O O . GLY B 1 77 ? 1.597 0.104 25.125 1 98.44 77 GLY B O 1
ATOM 3387 N N . ARG B 1 78 ? 3.096 0.878 26.688 1 98.69 78 ARG B N 1
ATOM 3388 C CA . ARG B 1 78 ? 2.42 2.158 26.875 1 98.69 78 ARG B CA 1
ATOM 3389 C C . ARG B 1 78 ? 3.219 3.295 26.25 1 98.69 78 ARG B C 1
ATOM 3391 O O . ARG B 1 78 ? 4.434 3.381 26.438 1 98.69 78 ARG B O 1
ATOM 3398 N N . LEU B 1 79 ? 2.545 4.086 25.469 1 98.69 79 LEU B N 1
ATOM 3399 C CA . LEU B 1 79 ? 3.215 5.23 24.859 1 98.69 79 LEU B CA 1
ATOM 3400 C C . LEU B 1 79 ? 2.395 6.504 25.047 1 98.69 79 LEU B C 1
ATOM 3402 O O . LEU B 1 79 ? 1.163 6.465 25.016 1 98.69 79 LEU B O 1
ATOM 3406 N N . LEU B 1 80 ? 3.096 7.625 25.328 1 98.94 80 LEU B N 1
ATOM 3407 C CA . LEU B 1 80 ? 2.488 8.953 25.391 1 98.94 80 LEU B CA 1
ATOM 3408 C C . LEU B 1 80 ? 2.246 9.492 23.984 1 98.94 80 LEU B C 1
ATOM 3410 O O . LEU B 1 80 ? 3.158 9.508 23.156 1 98.94 80 LEU B O 1
ATOM 3414 N N . VAL B 1 81 ? 1.036 9.852 23.688 1 98.88 81 VAL B N 1
ATOM 3415 C CA . VAL B 1 81 ? 0.676 10.453 22.406 1 98.88 81 VAL B CA 1
ATOM 3416 C C . VAL B 1 81 ? -0.092 11.75 22.625 1 98.88 81 VAL B C 1
ATOM 3418 O O . VAL B 1 81 ? -1.317 11.734 22.766 1 98.88 81 VAL B O 1
ATOM 3421 N N . PRO B 1 82 ? 0.605 12.898 22.594 1 98.81 82 PRO B N 1
ATOM 3422 C CA . PRO B 1 82 ? -0.095 14.172 22.781 1 98.81 82 PRO B CA 1
ATOM 3423 C C . PRO B 1 82 ? -1.256 14.352 21.797 1 98.81 82 PRO B C 1
ATOM 3425 O O . PRO B 1 82 ? -1.131 14.023 20.625 1 98.81 82 PRO B O 1
ATOM 3428 N N . SER B 1 83 ? -2.451 14.812 22.297 1 98.5 83 SER B N 1
ATOM 3429 C CA . SER B 1 83 ? -3.646 15.039 21.484 1 98.5 83 SER B CA 1
ATOM 3430 C C . SER B 1 83 ? -3.604 16.406 20.812 1 98.5 83 SER B C 1
ATOM 3432 O O . SER B 1 83 ? -4.215 17.359 21.281 1 98.5 83 SER B O 1
ATOM 3434 N N . THR B 1 84 ? -2.998 16.391 19.641 1 97.62 84 THR B N 1
ATOM 3435 C CA . THR B 1 84 ? -2.693 17.656 18.984 1 97.62 84 THR B CA 1
ATOM 3436 C C . THR B 1 84 ? -3.666 17.922 17.844 1 97.62 84 THR B C 1
ATOM 3438 O O . THR B 1 84 ? -3.707 19.031 17.312 1 97.62 84 THR B O 1
ATOM 3441 N N . GLY B 1 85 ? -4.426 16.969 17.484 1 95.81 85 GLY B N 1
ATOM 3442 C CA . GLY B 1 85 ? -5.352 17.094 16.359 1 95.81 85 GLY B CA 1
ATOM 3443 C C . GLY B 1 85 ? -5.82 15.766 15.82 1 95.81 85 GLY B C 1
ATOM 3444 O O . GLY B 1 85 ? -5.754 14.75 16.516 1 95.81 85 GLY B O 1
ATOM 3445 N N . ALA B 1 86 ? -6.367 15.789 14.641 1 94.44 86 ALA B N 1
ATOM 3446 C CA . ALA B 1 86 ? -6.984 14.617 14.016 1 94.44 86 ALA B CA 1
ATOM 3447 C C . ALA B 1 86 ? -5.965 13.5 13.812 1 94.44 86 ALA B C 1
ATOM 3449 O O . ALA B 1 86 ? -6.273 12.328 14.008 1 94.44 86 ALA B O 1
ATOM 3450 N N . TYR B 1 87 ? -4.781 13.812 13.383 1 96.69 87 TYR B N 1
ATOM 3451 C CA . TYR B 1 87 ? -3.797 12.781 13.086 1 96.69 87 TYR B CA 1
ATOM 3452 C C . TYR B 1 87 ? -3.221 12.18 14.359 1 96.69 87 TYR B C 1
ATOM 3454 O O . TYR B 1 87 ? -2.889 11 14.406 1 96.69 87 TYR B O 1
ATOM 3462 N N . ALA B 1 88 ? -3.121 13.008 15.406 1 98.12 88 ALA B N 1
ATOM 3463 C CA . ALA B 1 88 ? -2.781 12.438 16.703 1 98.12 88 ALA B CA 1
ATOM 3464 C C . ALA B 1 88 ? -3.84 11.445 17.172 1 98.12 88 ALA B C 1
ATOM 3466 O O . ALA B 1 88 ? -3.516 10.406 17.75 1 98.12 88 ALA B O 1
ATOM 3467 N N . GLY B 1 89 ? -5.105 11.852 16.969 1 97.69 89 GLY B N 1
ATOM 3468 C CA . GLY B 1 89 ? -6.18 10.922 17.266 1 97.69 89 GLY B CA 1
ATOM 3469 C C . GLY B 1 89 ? -6.082 9.625 16.5 1 97.69 89 GLY B C 1
ATOM 3470 O O . GLY B 1 89 ? -6.297 8.547 17.062 1 97.69 89 GLY B O 1
ATOM 3471 N N . ARG B 1 90 ? -5.793 9.68 15.266 1 97.81 90 ARG B N 1
ATOM 3472 C CA . ARG B 1 90 ? -5.637 8.492 14.438 1 97.81 90 ARG B CA 1
ATOM 3473 C C . ARG B 1 90 ? -4.438 7.664 14.891 1 97.81 90 ARG B C 1
ATOM 3475 O O . ARG B 1 90 ? -4.484 6.43 14.875 1 97.81 90 ARG B O 1
ATOM 3482 N N . LEU B 1 91 ? -3.391 8.359 15.227 1 98.75 91 LEU B N 1
ATOM 3483 C CA . LEU B 1 91 ? -2.215 7.688 15.773 1 98.75 91 LEU B CA 1
ATOM 3484 C C . LEU B 1 91 ? -2.568 6.91 17.031 1 98.75 91 LEU B C 1
ATOM 3486 O O . LEU B 1 91 ? -2.15 5.758 17.203 1 98.75 91 LEU B O 1
ATOM 3490 N N . GLN B 1 92 ? -3.338 7.496 17.922 1 98.81 92 GLN B N 1
ATOM 3491 C CA . GLN B 1 92 ? -3.803 6.824 19.125 1 98.81 92 GLN B CA 1
ATOM 3492 C C . GLN B 1 92 ? -4.652 5.602 18.797 1 98.81 92 GLN B C 1
ATOM 3494 O O . GLN B 1 92 ? -4.5 4.543 19.406 1 98.81 92 GLN B O 1
ATOM 3499 N N . LYS B 1 93 ? -5.469 5.738 17.797 1 98.62 93 LYS B N 1
ATOM 3500 C CA . LYS B 1 93 ? -6.316 4.625 17.375 1 98.62 93 LYS B CA 1
ATOM 3501 C C . LYS B 1 93 ? -5.477 3.486 16.797 1 98.62 93 LYS B C 1
ATOM 3503 O O . LYS B 1 93 ? -5.711 2.318 17.109 1 98.62 93 LYS B O 1
ATOM 3508 N N . LEU B 1 94 ? -4.559 3.826 15.961 1 98.81 94 LEU B N 1
ATOM 3509 C CA . LEU B 1 94 ? -3.672 2.824 15.375 1 98.81 94 LEU B CA 1
ATOM 3510 C C . LEU B 1 94 ? -2.936 2.053 16.469 1 98.81 94 LEU B C 1
ATOM 3512 O O . LEU B 1 94 ? -2.824 0.826 16.406 1 98.81 94 LEU B O 1
ATOM 3516 N N . ALA B 1 95 ? -2.453 2.775 17.453 1 98.81 95 ALA B N 1
ATOM 3517 C CA . ALA B 1 95 ? -1.757 2.133 18.578 1 98.81 95 ALA B CA 1
ATOM 3518 C C . ALA B 1 95 ? -2.686 1.186 19.328 1 98.81 95 ALA B C 1
ATOM 3520 O O . ALA B 1 95 ? -2.33 0.033 19.578 1 98.81 95 ALA B O 1
ATOM 3521 N N . ALA B 1 96 ? -3.865 1.673 19.625 1 98.62 96 ALA B N 1
ATOM 3522 C CA . ALA B 1 96 ? -4.82 0.886 20.406 1 98.62 96 ALA B CA 1
ATOM 3523 C C . ALA B 1 96 ? -5.227 -0.379 19.641 1 98.62 96 ALA B C 1
ATOM 3525 O O . ALA B 1 96 ? -5.254 -1.469 20.219 1 98.62 96 ALA B O 1
ATOM 3526 N N . GLU B 1 97 ? -5.531 -0.258 18.391 1 98 97 GLU B N 1
ATOM 3527 C CA . GLU B 1 97 ? -5.949 -1.396 17.578 1 98 97 GLU B CA 1
ATOM 3528 C C . GLU B 1 97 ? -4.812 -2.395 17.391 1 98 97 GLU B C 1
ATOM 3530 O O . GLU B 1 97 ? -5.051 -3.584 17.172 1 98 97 GLU B O 1
ATOM 3535 N N . ALA B 1 98 ? -3.604 -1.917 17.484 1 97.88 98 ALA B N 1
ATOM 3536 C CA . ALA B 1 98 ? -2.432 -2.781 17.375 1 97.88 98 ALA B CA 1
ATOM 3537 C C . ALA B 1 98 ? -2.102 -3.432 18.719 1 97.88 98 ALA B C 1
ATOM 3539 O O . ALA B 1 98 ? -1.097 -4.133 18.844 1 97.88 98 ALA B O 1
ATOM 3540 N N . GLY B 1 99 ? -2.883 -3.184 19.703 1 97.94 99 GLY B N 1
ATOM 3541 C CA . GLY B 1 99 ? -2.711 -3.838 21 1 97.94 99 GLY B CA 1
ATOM 3542 C C . GLY B 1 99 ? -1.746 -3.109 21.906 1 97.94 99 GLY B C 1
ATOM 3543 O O . GLY B 1 99 ? -1.117 -3.725 22.781 1 97.94 99 GLY B O 1
ATOM 3544 N N . ARG B 1 100 ? -1.484 -1.846 21.641 1 98.69 100 ARG B N 1
ATOM 3545 C CA . ARG B 1 100 ? -0.712 -0.99 22.547 1 98.69 100 ARG B CA 1
ATOM 3546 C C . ARG B 1 100 ? -1.619 -0.014 23.281 1 98.69 100 ARG B C 1
ATOM 3548 O O . ARG B 1 100 ? -2.803 0.111 22.969 1 98.69 100 ARG B O 1
ATOM 3555 N N . VAL B 1 101 ? -1.003 0.598 24.297 1 98.75 101 VAL B N 1
ATOM 3556 C CA . VAL B 1 101 ? -1.792 1.526 25.109 1 98.75 101 VAL B CA 1
ATOM 3557 C C . VAL B 1 101 ? -1.329 2.959 24.844 1 98.75 101 VAL B C 1
ATOM 3559 O O . VAL B 1 101 ? -0.281 3.379 25.344 1 98.75 101 VAL B O 1
ATOM 3562 N N . ALA B 1 102 ? -2.115 3.703 24.125 1 98.69 102 ALA B N 1
ATOM 3563 C CA . ALA B 1 102 ? -1.825 5.113 23.891 1 98.69 102 ALA B CA 1
ATOM 3564 C C . ALA B 1 102 ? -2.396 5.988 25 1 98.69 102 ALA B C 1
ATOM 3566 O O . ALA B 1 102 ? -3.607 6 25.234 1 98.69 102 ALA B O 1
ATOM 3567 N N . VAL B 1 103 ? -1.546 6.688 25.672 1 98.75 103 VAL B N 1
ATOM 3568 C CA . VAL B 1 103 ? -1.952 7.605 26.734 1 98.75 103 VAL B CA 1
ATOM 3569 C C . VAL B 1 103 ? -1.944 9.039 26.203 1 98.75 103 VAL B C 1
ATOM 3571 O O . VAL B 1 103 ? -0.904 9.547 25.781 1 98.75 103 VAL B O 1
ATOM 3574 N N . PRO B 1 104 ? -3.096 9.68 26.234 1 98.44 104 PRO B N 1
ATOM 3575 C CA . PRO B 1 104 ? -3.154 11.031 25.688 1 98.44 104 PRO B CA 1
ATOM 3576 C C . PRO B 1 104 ? -2.596 12.078 26.641 1 98.44 104 PRO B C 1
ATOM 3578 O O . PRO B 1 104 ? -2.547 11.852 27.859 1 98.44 104 PRO B O 1
ATOM 3581 N N . LEU B 1 105 ? -2.047 13.133 26.172 1 98.44 105 LEU B N 1
ATOM 3582 C CA . LEU B 1 105 ? -1.761 14.414 26.797 1 98.44 105 LEU B CA 1
ATOM 3583 C C . LEU B 1 105 ? -2.525 15.547 26.109 1 98.44 105 LEU B C 1
ATOM 3585 O O . LEU B 1 105 ? -2.232 15.891 24.953 1 98.44 105 LEU B O 1
ATOM 3589 N N . TYR B 1 106 ? -3.523 16.109 26.719 1 96.69 106 TYR B N 1
ATOM 3590 C CA . TYR B 1 106 ? -4.387 17.094 26.062 1 96.69 106 TYR B CA 1
ATOM 3591 C C . TYR B 1 106 ? -3.605 18.344 25.688 1 96.69 106 TYR B C 1
ATOM 3593 O O . TYR B 1 106 ? -2.938 18.938 26.547 1 96.69 106 TYR B O 1
ATOM 3601 N N . VAL B 1 107 ? -3.709 18.766 24.5 1 97.38 107 VAL B N 1
ATOM 3602 C CA . VAL B 1 107 ? -3.051 19.953 23.969 1 97.38 107 VAL B CA 1
ATOM 3603 C C . VAL B 1 107 ? -4.07 20.828 23.234 1 97.38 107 VAL B C 1
ATOM 3605 O O . VAL B 1 107 ? -4.262 22 23.578 1 97.38 107 VAL B O 1
ATOM 3608 N N . GLY B 1 108 ? -4.836 20.25 22.375 1 94.69 108 GLY B N 1
ATOM 3609 C CA . GLY B 1 108 ? -5.762 20.938 21.5 1 94.69 108 GLY B CA 1
ATOM 3610 C C . GLY B 1 108 ? -5.211 21.156 20.109 1 94.69 108 GLY B C 1
ATOM 3611 O O . GLY B 1 108 ? -4.02 20.953 19.859 1 94.69 108 GLY B O 1
ATOM 3612 N N . ALA B 1 109 ? -6.09 21.656 19.172 1 94.12 109 ALA B N 1
ATOM 3613 C CA . ALA B 1 109 ? -5.734 21.766 17.75 1 94.12 109 ALA B CA 1
ATOM 3614 C C . ALA B 1 109 ? -5.105 23.125 17.453 1 94.12 109 ALA B C 1
ATOM 3616 O O . ALA B 1 109 ? -4.52 23.312 16.375 1 94.12 109 ALA B O 1
ATOM 3617 N N . ARG B 1 110 ? -5.078 24.062 18.391 1 95.38 110 ARG B N 1
ATOM 3618 C CA . ARG B 1 110 ? -4.59 25.422 18.141 1 95.38 110 ARG B CA 1
ATOM 3619 C C . ARG B 1 110 ? -3.516 25.812 19.156 1 95.38 110 ARG B C 1
ATOM 3621 O O . ARG B 1 110 ? -3.328 26.984 19.453 1 95.38 110 ARG B O 1
ATOM 3628 N N . ASP B 1 111 ? -2.945 24.812 19.734 1 96.81 111 ASP B N 1
ATOM 3629 C CA . ASP B 1 111 ? -1.854 25.031 20.688 1 96.81 111 ASP B CA 1
ATOM 3630 C C . ASP B 1 111 ? -0.669 24.109 20.375 1 96.81 111 ASP B C 1
ATOM 3632 O O . ASP B 1 111 ? -0.85 23 19.906 1 96.81 111 ASP B O 1
ATOM 3636 N N . ARG B 1 112 ? 0.468 24.578 20.703 1 97.94 112 ARG B N 1
ATOM 3637 C CA . ARG B 1 112 ? 1.649 23.734 20.578 1 97.94 112 ARG B CA 1
ATOM 3638 C C . ARG B 1 112 ? 1.842 22.875 21.812 1 97.94 112 ARG B C 1
ATOM 3640 O O . ARG B 1 112 ? 1.488 23.281 22.922 1 97.94 112 ARG B O 1
ATOM 3647 N N . VAL B 1 113 ? 2.402 21.75 21.656 1 98.5 113 VAL B N 1
ATOM 3648 C CA . VAL B 1 113 ? 2.73 20.875 22.781 1 98.5 113 VAL B CA 1
ATOM 3649 C C . VAL B 1 113 ? 3.738 21.562 23.688 1 98.5 113 VAL B C 1
ATOM 3651 O O . VAL B 1 113 ? 4.773 22.047 23.234 1 98.5 113 VAL B O 1
ATOM 3654 N N . ASP B 1 114 ? 3.416 21.656 24.922 1 97.81 114 ASP B N 1
ATOM 3655 C CA . ASP B 1 114 ? 4.34 22.188 25.922 1 97.81 114 ASP B CA 1
ATOM 3656 C C . ASP B 1 114 ? 5.383 21.156 26.328 1 97.81 114 ASP B C 1
ATOM 3658 O O . ASP B 1 114 ? 5.047 20.125 26.922 1 97.81 114 ASP B O 1
ATOM 3662 N N . PRO B 1 115 ? 6.621 21.469 26.016 1 97.69 115 PRO B N 1
ATOM 3663 C CA . PRO B 1 115 ? 7.664 20.5 26.391 1 97.69 115 PRO B CA 1
ATOM 3664 C C . PRO B 1 115 ? 7.645 20.156 27.875 1 97.69 115 PRO B C 1
ATOM 3666 O O . PRO B 1 115 ? 7.898 19 28.25 1 97.69 115 PRO B O 1
ATOM 3669 N N . GLN B 1 116 ? 7.344 21.094 28.703 1 97.44 116 GLN B N 1
ATOM 3670 C CA . GLN B 1 116 ? 7.312 20.844 30.141 1 97.44 116 GLN B CA 1
ATOM 3671 C C . GLN B 1 116 ? 6.172 19.891 30.516 1 97.44 116 GLN B C 1
ATOM 3673 O O . GLN B 1 116 ? 6.305 19.078 31.422 1 97.44 116 GLN B O 1
ATOM 3678 N N . ALA B 1 117 ? 5.051 20.047 29.859 1 98.38 117 ALA B N 1
ATOM 3679 C CA . ALA B 1 117 ? 3.93 19.141 30.094 1 98.38 117 ALA B CA 1
ATOM 3680 C C . ALA B 1 117 ? 4.289 17.703 29.719 1 98.38 117 ALA B C 1
ATOM 3682 O O . ALA B 1 117 ? 3.889 16.766 30.406 1 98.38 117 ALA B O 1
ATOM 3683 N N . VAL B 1 118 ? 5.039 17.531 28.672 1 98.62 118 VAL B N 1
ATOM 3684 C CA . VAL B 1 118 ? 5.5 16.203 28.25 1 98.62 118 VAL B CA 1
ATOM 3685 C C . VAL B 1 118 ? 6.441 15.633 29.312 1 98.62 118 VAL B C 1
ATOM 3687 O O . VAL B 1 118 ? 6.297 14.477 29.703 1 98.62 118 VAL B O 1
ATOM 3690 N N . ALA B 1 119 ? 7.371 16.438 29.75 1 98.56 119 ALA B N 1
ATOM 3691 C CA . ALA B 1 119 ? 8.312 16 30.781 1 98.56 119 ALA B CA 1
ATOM 3692 C C . ALA B 1 119 ? 7.586 15.547 32.031 1 98.56 119 ALA B C 1
ATOM 3694 O O . ALA B 1 119 ? 7.883 14.484 32.594 1 98.56 119 ALA B O 1
ATOM 3695 N N . GLN B 1 120 ? 6.652 16.375 32.469 1 98.56 120 GLN B N 1
ATOM 3696 C CA . GLN B 1 120 ? 5.898 16.078 33.656 1 98.56 120 GLN B CA 1
ATOM 3697 C C . GLN B 1 120 ? 5.117 14.773 33.531 1 98.56 120 GLN B C 1
ATOM 3699 O O . GLN B 1 120 ? 5.098 13.961 34.469 1 98.56 120 GLN B O 1
ATOM 3704 N N . ALA B 1 121 ? 4.496 14.586 32.375 1 98.62 121 ALA B N 1
ATOM 3705 C CA . ALA B 1 121 ? 3.727 13.367 32.156 1 98.62 121 ALA B CA 1
ATOM 3706 C C . ALA B 1 121 ? 4.621 12.133 32.219 1 98.62 121 ALA B C 1
ATOM 3708 O O . ALA B 1 121 ? 4.246 11.117 32.781 1 98.62 121 ALA B O 1
ATOM 3709 N N . LEU B 1 122 ? 5.801 12.211 31.625 1 98.62 122 LEU B N 1
ATOM 3710 C CA . LEU B 1 122 ? 6.73 11.086 31.578 1 98.62 122 LEU B CA 1
ATOM 3711 C C . LEU B 1 122 ? 7.316 10.805 32.969 1 98.62 122 LEU B C 1
ATOM 3713 O O . LEU B 1 122 ? 7.527 9.648 33.312 1 98.62 122 LEU B O 1
ATOM 3717 N N . GLU B 1 123 ? 7.566 11.836 33.75 1 98.38 123 GLU B N 1
ATOM 3718 C CA . GLU B 1 123 ? 8.094 11.68 35.094 1 98.38 123 GLU B CA 1
ATOM 3719 C C . GLU B 1 123 ? 7.062 11.039 36 1 98.38 123 GLU B C 1
ATOM 3721 O O . GLU B 1 123 ? 7.406 10.227 36.875 1 98.38 123 GLU B O 1
ATOM 3726 N N . GLN B 1 124 ? 5.852 11.398 35.812 1 98.25 124 GLN B N 1
ATOM 3727 C CA . GLN B 1 124 ? 4.77 10.953 36.688 1 98.25 124 GLN B CA 1
ATOM 3728 C C . GLN B 1 124 ? 4.402 9.5 36.406 1 98.25 124 GLN B C 1
ATOM 3730 O O . GLN B 1 124 ? 3.883 8.805 37.281 1 98.25 124 GLN B O 1
ATOM 3735 N N . ASP B 1 125 ? 4.703 8.992 35.25 1 98.38 125 ASP B N 1
ATOM 3736 C CA . ASP B 1 125 ? 4.324 7.637 34.875 1 98.38 125 ASP B CA 1
ATOM 3737 C C . ASP B 1 125 ? 5.488 6.906 34.188 1 98.38 125 ASP B C 1
ATOM 3739 O O . ASP B 1 125 ? 5.582 6.867 32.969 1 98.38 125 ASP B O 1
ATOM 3743 N N . PRO B 1 126 ? 6.25 6.242 34.938 1 97.12 126 PRO B N 1
ATOM 3744 C CA . PRO B 1 126 ? 7.438 5.574 34.406 1 97.12 126 PRO B CA 1
ATOM 3745 C C . PRO B 1 126 ? 7.094 4.402 33.5 1 97.12 126 PRO B C 1
ATOM 3747 O O . PRO B 1 126 ? 7.977 3.861 32.812 1 97.12 126 PRO B O 1
ATOM 3750 N N . SER B 1 127 ? 5.832 4.008 33.469 1 98.12 127 SER B N 1
ATOM 3751 C CA . SER B 1 127 ? 5.441 2.91 32.594 1 98.12 127 SER B CA 1
ATOM 3752 C C . SER B 1 127 ? 5.367 3.363 31.141 1 98.12 127 SER B C 1
ATOM 3754 O O . SER B 1 127 ? 5.316 2.533 30.234 1 98.12 127 SER B O 1
ATOM 3756 N N . LEU B 1 128 ? 5.359 4.645 30.922 1 98.69 128 LEU B N 1
ATOM 3757 C CA . LEU B 1 128 ? 5.449 5.188 29.578 1 98.69 128 LEU B CA 1
ATOM 3758 C C . LEU B 1 128 ? 6.871 5.082 29.031 1 98.69 128 LEU B C 1
ATOM 3760 O O . LEU B 1 128 ? 7.723 5.914 29.359 1 98.69 128 LEU B O 1
ATOM 3764 N N . THR B 1 129 ? 7.07 4.102 28.203 1 98.38 129 THR B N 1
ATOM 3765 C CA . THR B 1 129 ? 8.422 3.844 27.719 1 98.38 129 THR B CA 1
ATOM 3766 C C . THR B 1 129 ? 8.656 4.543 26.375 1 98.38 129 THR B C 1
ATOM 3768 O O . THR B 1 129 ? 9.797 4.66 25.922 1 98.38 129 THR B O 1
ATOM 3771 N N . HIS B 1 130 ? 7.59 4.953 25.734 1 98.88 130 HIS B N 1
ATOM 3772 C CA . HIS B 1 130 ? 7.66 5.543 24.406 1 98.88 130 HIS B CA 1
ATOM 3773 C C . HIS B 1 130 ? 6.824 6.82 24.328 1 98.88 130 HIS B C 1
ATOM 3775 O O . HIS B 1 130 ? 5.918 7.023 25.141 1 98.88 130 HIS B O 1
ATOM 3781 N N . VAL B 1 131 ? 7.199 7.703 23.422 1 98.94 131 VAL B N 1
ATOM 3782 C CA . VAL B 1 131 ? 6.441 8.883 23.016 1 98.94 131 VAL B CA 1
ATOM 3783 C C . VAL B 1 131 ? 6.242 8.867 21.5 1 98.94 131 VAL B C 1
ATOM 3785 O O . VAL B 1 131 ? 7.191 8.625 20.75 1 98.94 131 VAL B O 1
ATOM 3788 N N . ALA B 1 132 ? 5.031 8.992 21.047 1 98.94 132 ALA B N 1
ATOM 3789 C CA . ALA B 1 132 ? 4.758 9.156 19.625 1 98.94 132 ALA B CA 1
ATOM 3790 C C . ALA B 1 132 ? 4.285 10.578 19.312 1 98.94 132 ALA B C 1
ATOM 3792 O O . ALA B 1 132 ? 3.383 11.094 19.984 1 98.94 132 ALA B O 1
ATOM 3793 N N . LEU B 1 133 ? 4.891 11.227 18.344 1 98.88 133 LEU B N 1
ATOM 3794 C CA . LEU B 1 133 ? 4.684 12.648 18.078 1 98.88 133 LEU B CA 1
ATOM 3795 C C . LEU B 1 133 ? 4.25 12.875 16.641 1 98.88 133 LEU B C 1
ATOM 3797 O O . LEU B 1 133 ? 4.809 12.281 15.719 1 98.88 133 LEU B O 1
ATOM 3801 N N . VAL B 1 134 ? 3.242 13.672 16.453 1 98.81 134 VAL B N 1
ATOM 3802 C CA . VAL B 1 134 ? 2.889 14.18 15.141 1 98.81 134 VAL B CA 1
ATOM 3803 C C . VAL B 1 134 ? 3.625 15.492 14.883 1 98.81 134 VAL B C 1
ATOM 3805 O O . VAL B 1 134 ? 3.5 16.453 15.656 1 98.81 134 VAL B O 1
ATOM 3808 N N . TYR B 1 135 ? 4.367 15.539 13.812 1 98.88 135 TYR B N 1
ATOM 3809 C CA . TYR B 1 135 ? 5.199 16.703 13.531 1 98.88 135 TYR B CA 1
ATOM 3810 C C . TYR B 1 135 ? 4.363 17.859 12.977 1 98.88 135 TYR B C 1
ATOM 3812 O O . TYR B 1 135 ? 4.535 19 13.375 1 98.88 135 TYR B O 1
ATOM 3820 N N . SER B 1 136 ? 3.49 17.547 12.117 1 98.5 136 SER B N 1
ATOM 3821 C CA . SER B 1 136 ? 2.621 18.5 11.438 1 98.5 136 SER B CA 1
ATOM 3822 C C . SER B 1 136 ? 1.183 18 11.383 1 98.5 136 SER B C 1
ATOM 3824 O O . SER B 1 136 ? 0.917 16.906 10.867 1 98.5 136 SER B O 1
ATOM 3826 N N . GLU B 1 137 ? 0.254 18.719 11.984 1 97.31 137 GLU B N 1
ATOM 3827 C CA . GLU B 1 137 ? -1.18 18.469 11.891 1 97.31 137 GLU B CA 1
ATOM 3828 C C . GLU B 1 137 ? -1.803 19.219 10.719 1 97.31 137 GLU B C 1
ATOM 3830 O O . GLU B 1 137 ? -2.129 20.406 10.836 1 97.31 137 GLU B O 1
ATOM 3835 N N . THR B 1 138 ? -2.082 18.5 9.648 1 96.19 138 THR B N 1
ATOM 3836 C CA . THR B 1 138 ? -2.582 19.188 8.461 1 96.19 138 THR B CA 1
ATOM 3837 C C . THR B 1 138 ? -4.051 19.562 8.625 1 96.19 138 THR B C 1
ATOM 3839 O O . THR B 1 138 ? -4.586 20.359 7.848 1 96.19 138 THR B O 1
ATOM 3842 N N . GLY B 1 139 ? -4.703 19.062 9.664 1 94.12 139 GLY B N 1
ATOM 3843 C CA . GLY B 1 139 ? -6.066 19.469 9.953 1 94.12 139 GLY B CA 1
ATOM 3844 C C . GLY B 1 139 ? -6.172 20.906 10.422 1 94.12 139 GLY B C 1
ATOM 3845 O O . GLY B 1 139 ? -7.133 21.609 10.086 1 94.12 139 GLY B O 1
ATOM 3846 N N . SER B 1 140 ? -5.18 21.344 11.188 1 95.56 140 SER B N 1
ATOM 3847 C CA . SER B 1 140 ? -5.188 22.703 11.695 1 95.56 140 SER B CA 1
ATOM 3848 C C . SER B 1 140 ? -4.148 23.578 10.984 1 95.56 140 SER B C 1
ATOM 3850 O O . SER B 1 140 ? -4.316 24.781 10.867 1 95.56 140 SER B O 1
ATOM 3852 N N . GLY B 1 141 ? -3.123 22.953 10.531 1 96.94 141 GLY B N 1
ATOM 3853 C CA . GLY B 1 141 ? -2.002 23.672 9.945 1 96.94 141 GLY B CA 1
ATOM 3854 C C . GLY B 1 141 ? -0.866 23.906 10.922 1 96.94 141 GLY B C 1
ATOM 3855 O O . GLY B 1 141 ? 0.149 24.516 10.57 1 96.94 141 GLY B O 1
ATOM 3856 N N . ILE B 1 142 ? -0.995 23.438 12.141 1 97.81 142 ILE B N 1
ATOM 3857 C CA . ILE B 1 142 ? -0.001 23.719 13.172 1 97.81 142 ILE B CA 1
ATOM 3858 C C . ILE B 1 142 ? 1.139 22.703 13.07 1 97.81 142 ILE B C 1
ATOM 3860 O O . ILE B 1 142 ? 0.926 21.562 12.656 1 97.81 142 ILE B O 1
ATOM 3864 N N . CYS B 1 143 ? 2.359 23.062 13.359 1 98.31 143 CYS B N 1
ATOM 3865 C CA . CYS B 1 143 ? 3.531 22.203 13.5 1 98.31 143 CYS B CA 1
ATOM 3866 C C . CYS B 1 143 ? 4.086 22.266 14.914 1 98.31 143 CYS B C 1
ATOM 3868 O O . CYS B 1 143 ? 3.922 23.266 15.609 1 98.31 143 CYS B O 1
ATOM 3870 N N . HIS B 1 144 ? 4.66 21.219 15.352 1 98.62 144 HIS B N 1
ATOM 3871 C CA . HIS B 1 144 ? 5.211 21.125 16.703 1 98.62 144 HIS B CA 1
ATOM 3872 C C . HIS B 1 144 ? 6.73 21.016 16.672 1 98.62 144 HIS B C 1
ATOM 3874 O O . HIS B 1 144 ? 7.305 20.609 15.656 1 98.62 144 HIS B O 1
ATOM 3880 N N . ASP B 1 145 ? 7.352 21.438 17.766 1 98.12 145 ASP B N 1
ATOM 3881 C CA . ASP B 1 145 ? 8.805 21.344 17.875 1 98.12 145 ASP B CA 1
ATOM 3882 C C . ASP B 1 145 ? 9.234 19.938 18.25 1 98.12 145 ASP B C 1
ATOM 3884 O O . ASP B 1 145 ? 9.734 19.719 19.359 1 98.12 145 ASP B O 1
ATOM 3888 N N . VAL B 1 146 ? 9.195 19.031 17.344 1 98.44 146 VAL B N 1
ATOM 3889 C CA . VAL B 1 146 ? 9.391 17.594 17.547 1 98.44 146 VAL B CA 1
ATOM 3890 C C . VAL B 1 146 ? 10.828 17.328 18 1 98.44 146 VAL B C 1
ATOM 3892 O O . VAL B 1 146 ? 11.062 16.547 18.906 1 98.44 146 VAL B O 1
ATOM 3895 N N . PRO B 1 147 ? 11.867 18.016 17.422 1 98.44 147 PRO B N 1
ATOM 3896 C CA . PRO B 1 147 ? 13.227 17.797 17.922 1 98.44 147 PRO B CA 1
ATOM 3897 C C . PRO B 1 147 ? 13.375 18.125 19.406 1 98.44 147 PRO B C 1
ATOM 3899 O O . PRO B 1 147 ? 13.992 17.359 20.141 1 98.44 147 PRO B O 1
ATOM 3902 N N . GLU B 1 148 ? 12.75 19.203 19.812 1 98.31 148 GLU B N 1
ATOM 3903 C CA . GLU B 1 148 ? 12.812 19.562 21.219 1 98.31 148 GLU B CA 1
ATOM 3904 C C . GLU B 1 148 ? 12.102 18.531 22.094 1 98.31 148 GLU B C 1
ATOM 3906 O O . GLU B 1 148 ? 12.617 18.125 23.125 1 98.31 148 GLU B O 1
ATOM 3911 N N . LEU B 1 149 ? 10.938 18.125 21.688 1 98.75 149 LEU B N 1
ATOM 3912 C CA . LEU B 1 149 ? 10.18 17.125 22.422 1 98.75 149 LEU B CA 1
ATOM 3913 C C . LEU B 1 149 ? 10.945 15.812 22.5 1 98.75 149 LEU B C 1
ATOM 3915 O O . LEU B 1 149 ? 10.922 15.133 23.531 1 98.75 149 LEU B O 1
ATOM 3919 N N . ALA B 1 150 ? 11.617 15.422 21.406 1 98.75 150 ALA B N 1
ATOM 3920 C CA . ALA B 1 150 ? 12.422 14.203 21.375 1 98.75 150 ALA B CA 1
ATOM 3921 C C . ALA B 1 150 ? 13.594 14.289 22.344 1 98.75 150 ALA B C 1
ATOM 3923 O O . ALA B 1 150 ? 13.953 13.297 22.984 1 98.75 150 ALA B O 1
ATOM 3924 N N . ARG B 1 151 ? 14.211 15.477 22.484 1 98.38 151 ARG B N 1
ATOM 3925 C CA . ARG B 1 151 ? 15.312 15.664 23.422 1 98.38 151 ARG B CA 1
ATOM 3926 C C . ARG B 1 151 ? 14.836 15.516 24.859 1 98.38 151 ARG B C 1
ATOM 3928 O O . ARG B 1 151 ? 15.547 14.945 25.703 1 98.38 151 ARG B O 1
ATOM 3935 N N . ILE B 1 152 ? 13.641 16.016 25.094 1 98.19 152 ILE B N 1
ATOM 3936 C CA . ILE B 1 152 ? 13.055 15.891 26.422 1 98.19 152 ILE B CA 1
ATOM 3937 C C . ILE B 1 152 ? 12.82 14.422 26.75 1 98.19 152 ILE B C 1
ATOM 3939 O O . ILE B 1 152 ? 13.156 13.953 27.844 1 98.19 152 ILE B O 1
ATOM 3943 N N . ALA B 1 153 ? 12.234 13.703 25.812 1 98.5 153 ALA B N 1
ATOM 3944 C CA . ALA B 1 153 ? 12.023 12.266 25.984 1 98.5 153 ALA B CA 1
ATOM 3945 C C . ALA B 1 153 ? 13.336 11.539 26.219 1 98.5 153 ALA B C 1
ATOM 3947 O O . ALA B 1 153 ? 13.422 10.656 27.078 1 98.5 153 ALA B O 1
ATOM 3948 N N . HIS B 1 154 ? 14.359 11.93 25.484 1 98.56 154 HIS B N 1
ATOM 3949 C CA . HIS B 1 154 ? 15.68 11.328 25.609 1 98.56 154 HIS B CA 1
ATOM 3950 C C . HIS B 1 154 ? 16.234 11.508 27.016 1 98.56 154 HIS B C 1
ATOM 3952 O O . HIS B 1 154 ? 16.781 10.562 27.609 1 98.56 154 HIS B O 1
ATOM 3958 N N . ALA B 1 155 ? 16.125 12.719 27.469 1 98.19 155 ALA B N 1
ATOM 3959 C CA . ALA B 1 155 ? 16.656 13.047 28.797 1 98.19 155 ALA B CA 1
ATOM 3960 C C . ALA B 1 155 ? 16 12.188 29.875 1 98.19 155 ALA B C 1
ATOM 3962 O O . ALA B 1 155 ? 16.609 11.922 30.906 1 98.19 155 ALA B O 1
ATOM 3963 N N . LEU B 1 156 ? 14.828 11.719 29.625 1 98.56 156 LEU B N 1
ATOM 3964 C CA . LEU B 1 156 ? 14.078 10.938 30.594 1 98.56 156 LEU B CA 1
ATOM 3965 C C . LEU B 1 156 ? 14.133 9.453 30.266 1 98.56 156 LEU B C 1
ATOM 3967 O O . LEU B 1 156 ? 13.414 8.648 30.859 1 98.56 156 LEU B O 1
ATOM 3971 N N . GLY B 1 157 ? 14.906 9.055 29.266 1 98.44 157 GLY B N 1
ATOM 3972 C CA . GLY B 1 157 ? 15.18 7.66 28.938 1 98.44 157 GLY B CA 1
ATOM 3973 C C . GLY B 1 157 ? 14.055 7.004 28.156 1 98.44 157 GLY B C 1
ATOM 3974 O O . GLY B 1 157 ? 13.852 5.793 28.25 1 98.44 157 GLY B O 1
ATOM 3975 N N . ARG B 1 158 ? 13.242 7.797 27.422 1 98.81 158 ARG B N 1
ATOM 3976 C CA . ARG B 1 158 ? 12.133 7.254 26.641 1 98.81 158 ARG B CA 1
ATOM 3977 C C . ARG B 1 158 ? 12.477 7.211 25.156 1 98.81 158 ARG B C 1
ATOM 3979 O O . ARG B 1 158 ? 13.328 7.969 24.688 1 98.81 158 ARG B O 1
ATOM 3986 N N . ARG B 1 159 ? 11.875 6.324 24.438 1 98.88 159 ARG B N 1
ATOM 3987 C CA . ARG B 1 159 ? 12.055 6.203 23 1 98.88 159 ARG B CA 1
ATOM 3988 C C . ARG B 1 159 ? 10.969 6.973 22.25 1 98.88 159 ARG B C 1
ATOM 3990 O O . ARG B 1 159 ? 9.883 7.195 22.781 1 98.88 159 ARG B O 1
ATOM 3997 N N . VAL B 1 160 ? 11.289 7.406 21.031 1 98.94 160 VAL B N 1
ATOM 3998 C CA . VAL B 1 160 ? 10.391 8.312 20.328 1 98.94 160 VAL B CA 1
ATOM 3999 C C . VAL B 1 160 ? 10.078 7.77 18.938 1 98.94 160 VAL B C 1
ATOM 4001 O O . VAL B 1 160 ? 10.969 7.254 18.266 1 98.94 160 VAL B O 1
ATOM 4004 N N . ILE B 1 161 ? 8.859 7.789 18.547 1 98.94 161 ILE B N 1
ATOM 4005 C CA . ILE B 1 161 ? 8.383 7.566 17.172 1 98.94 161 ILE B CA 1
ATOM 4006 C C . ILE B 1 161 ? 7.793 8.859 16.625 1 98.94 161 ILE B C 1
ATOM 4008 O O . ILE B 1 161 ? 6.957 9.492 17.266 1 98.94 161 ILE B O 1
ATOM 4012 N N . VAL B 1 162 ? 8.188 9.266 15.445 1 98.94 162 VAL B N 1
ATOM 4013 C CA . VAL B 1 162 ? 7.758 10.539 14.867 1 98.94 162 VAL B CA 1
ATOM 4014 C C . VAL B 1 162 ? 6.93 10.289 13.609 1 98.94 162 VAL B C 1
ATOM 4016 O O . VAL B 1 162 ? 7.41 9.672 12.656 1 98.94 162 VAL B O 1
ATOM 4019 N N . ASP B 1 163 ? 5.695 10.711 13.648 1 98.94 163 ASP B N 1
ATOM 4020 C CA . ASP B 1 163 ? 4.914 10.836 12.422 1 98.94 163 ASP B CA 1
ATOM 4021 C C . ASP B 1 163 ? 5.266 12.125 11.68 1 98.94 163 ASP B C 1
ATOM 4023 O O . ASP B 1 163 ? 4.758 13.195 12.008 1 98.94 163 ASP B O 1
ATOM 4027 N N . ALA B 1 164 ? 6.09 12.016 10.672 1 98.94 164 ALA B N 1
ATOM 4028 C CA . ALA B 1 164 ? 6.535 13.148 9.875 1 98.94 164 ALA B CA 1
ATOM 4029 C C . ALA B 1 164 ? 5.957 13.094 8.461 1 98.94 164 ALA B C 1
ATOM 4031 O O . ALA B 1 164 ? 6.555 13.625 7.52 1 98.94 164 ALA B O 1
ATOM 4032 N N . VAL B 1 165 ? 4.836 12.516 8.273 1 98.81 165 VAL B N 1
ATOM 4033 C CA . VAL B 1 165 ? 4.227 12.258 6.977 1 98.81 165 VAL B CA 1
ATOM 4034 C C . VAL B 1 165 ? 4.09 13.562 6.199 1 98.81 165 VAL B C 1
ATOM 4036 O O . VAL B 1 165 ? 4.445 13.633 5.02 1 98.81 165 VAL B O 1
ATOM 4039 N N . SER B 1 166 ? 3.633 14.633 6.844 1 98.5 166 SER B N 1
ATOM 4040 C CA . SER B 1 166 ? 3.428 15.898 6.145 1 98.5 166 SER B CA 1
ATOM 4041 C C . SER B 1 166 ? 4.531 16.891 6.477 1 98.5 166 SER B C 1
ATOM 4043 O O . SER B 1 166 ? 4.387 18.094 6.219 1 98.5 166 SER B O 1
ATOM 4045 N N . ALA B 1 167 ? 5.633 16.453 7.109 1 98.75 167 ALA B N 1
ATOM 4046 C CA . ALA B 1 167 ? 6.723 17.328 7.52 1 98.75 167 ALA B CA 1
ATOM 4047 C C . ALA B 1 167 ? 8.023 16.953 6.824 1 98.75 167 ALA B C 1
ATOM 4049 O O . ALA B 1 167 ? 8.875 17.812 6.566 1 98.75 167 ALA B O 1
ATOM 4050 N N . PHE B 1 168 ? 8.219 15.656 6.559 1 98.88 168 PHE B N 1
ATOM 4051 C CA . PHE B 1 168 ? 9.469 15.094 6.078 1 98.88 168 PHE B CA 1
ATOM 4052 C C . PHE B 1 168 ? 9.852 15.68 4.727 1 98.88 168 PHE B C 1
ATOM 4054 O O . PHE B 1 168 ? 9.055 15.633 3.781 1 98.88 168 PHE B O 1
ATOM 4061 N N . GLY B 1 169 ? 11.008 16.141 4.629 1 98.62 169 GLY B N 1
ATOM 4062 C CA . GLY B 1 169 ? 11.492 16.734 3.393 1 98.62 169 GLY B CA 1
ATOM 4063 C C . GLY B 1 169 ? 11.406 18.25 3.377 1 98.62 169 GLY B C 1
ATOM 4064 O O . GLY B 1 169 ? 11.961 18.906 2.488 1 98.62 169 GLY B O 1
ATOM 4065 N N . ALA B 1 170 ? 10.703 18.844 4.379 1 98.75 170 ALA B N 1
ATOM 4066 C CA . ALA B 1 170 ? 10.602 20.297 4.434 1 98.75 170 ALA B CA 1
ATOM 4067 C C . ALA B 1 170 ? 11.008 20.828 5.809 1 98.75 170 ALA B C 1
ATOM 4069 O O . ALA B 1 170 ? 11.891 21.688 5.914 1 98.75 170 ALA B O 1
ATOM 4070 N N . LEU B 1 171 ? 10.422 20.344 6.91 1 98.62 171 LEU B N 1
ATOM 4071 C CA . LEU B 1 171 ? 10.719 20.812 8.258 1 98.62 171 LEU B CA 1
ATOM 4072 C C . LEU B 1 171 ? 12.023 20.219 8.766 1 98.62 171 LEU B C 1
ATOM 4074 O O . LEU B 1 171 ? 12.406 19.125 8.367 1 98.62 171 LEU B O 1
ATOM 4078 N N . PRO B 1 172 ? 12.688 20.922 9.633 1 97.88 172 PRO B N 1
ATOM 4079 C CA . PRO B 1 172 ? 13.977 20.422 10.133 1 97.88 172 PRO B CA 1
ATOM 4080 C C . PRO B 1 172 ? 13.844 19.125 10.922 1 97.88 172 PRO B C 1
ATOM 4082 O O . PRO B 1 172 ? 13.055 19.047 11.867 1 97.88 172 PRO B O 1
ATOM 4085 N N . LEU B 1 173 ? 14.562 18.141 10.539 1 97.56 173 LEU B N 1
ATOM 4086 C CA . LEU B 1 173 ? 14.641 16.828 11.195 1 97.56 173 LEU B CA 1
ATOM 4087 C C . LEU B 1 173 ? 15.992 16.172 10.93 1 97.56 173 LEU B C 1
ATOM 4089 O O . LEU B 1 173 ? 16.25 15.703 9.82 1 97.56 173 LEU B O 1
ATOM 4093 N N . ASP B 1 174 ? 16.859 16.219 11.836 1 98.31 174 ASP B N 1
ATOM 4094 C CA . ASP B 1 174 ? 18.188 15.586 11.789 1 98.31 174 ASP B CA 1
ATOM 4095 C C . ASP B 1 174 ? 18.25 14.391 12.734 1 98.31 174 ASP B C 1
ATOM 4097 O O . ASP B 1 174 ? 18.5 14.555 13.93 1 98.31 174 ASP B O 1
ATOM 4101 N N . MET B 1 175 ? 18.109 13.211 12.188 1 98.31 175 MET B N 1
ATOM 4102 C CA . MET B 1 175 ? 18 12.023 13.023 1 98.31 175 MET B CA 1
ATOM 4103 C C . MET B 1 175 ? 19.328 11.727 13.734 1 98.31 175 MET B C 1
ATOM 4105 O O . MET B 1 175 ? 19.344 11.078 14.781 1 98.31 175 MET B O 1
ATOM 4109 N N . ARG B 1 176 ? 20.484 12.211 13.195 1 98.12 176 ARG B N 1
ATOM 4110 C CA . ARG B 1 176 ? 21.766 12.023 13.852 1 98.12 176 ARG B CA 1
ATOM 4111 C C . ARG B 1 176 ? 21.797 12.719 15.211 1 98.12 176 ARG B C 1
ATOM 4113 O O . ARG B 1 176 ? 22.469 12.258 16.141 1 98.12 176 ARG B O 1
ATOM 4120 N N . ALA B 1 177 ? 21.031 13.773 15.289 1 98 177 ALA B N 1
ATOM 4121 C CA . ALA B 1 177 ? 21.047 14.602 16.484 1 98 177 ALA B CA 1
ATOM 4122 C C . ALA B 1 177 ? 19.938 14.172 17.453 1 98 177 ALA B C 1
ATOM 4124 O O . ALA B 1 177 ? 19.75 14.797 18.5 1 98 177 ALA B O 1
ATOM 4125 N N . LEU B 1 178 ? 19.203 13.094 17.188 1 98.56 178 LEU B N 1
ATOM 4126 C CA . LEU B 1 178 ? 18.062 12.68 17.984 1 98.56 178 LEU B CA 1
ATOM 4127 C C . LEU B 1 178 ? 18.156 11.195 18.344 1 98.56 178 LEU B C 1
ATOM 4129 O O . LEU B 1 178 ? 17.406 10.375 17.812 1 98.56 178 LEU B O 1
ATOM 4133 N N . PRO B 1 179 ? 18.984 10.859 19.266 1 97.75 179 PRO B N 1
ATOM 4134 C CA . PRO B 1 179 ? 19.281 9.453 19.547 1 97.75 179 PRO B CA 1
ATOM 4135 C C . PRO B 1 179 ? 18.062 8.695 20.109 1 97.75 179 PRO B C 1
ATOM 4137 O O . PRO B 1 179 ? 18.031 7.465 20.031 1 97.75 179 PRO B O 1
ATOM 4140 N N . ALA B 1 180 ? 17.109 9.461 20.609 1 98.31 180 ALA B N 1
ATOM 4141 C CA . ALA B 1 180 ? 15.938 8.789 21.188 1 98.31 180 ALA B CA 1
ATOM 4142 C C . ALA B 1 180 ? 14.953 8.383 20.094 1 98.31 180 ALA B C 1
ATOM 4144 O O . ALA B 1 180 ? 14.055 7.57 20.344 1 98.31 180 ALA B O 1
ATOM 4145 N N . VAL B 1 181 ? 15.055 8.953 18.906 1 98.88 181 VAL B N 1
ATOM 4146 C CA . VAL B 1 181 ? 14.094 8.688 17.844 1 98.88 181 VAL B CA 1
ATOM 4147 C C . VAL B 1 181 ? 14.391 7.328 17.219 1 98.88 181 VAL B C 1
ATOM 4149 O O . VAL B 1 181 ? 15.398 7.164 16.516 1 98.88 181 VAL B O 1
ATOM 4152 N N . ASP B 1 182 ? 13.461 6.402 17.422 1 98.88 182 ASP B N 1
ATOM 4153 C CA . ASP B 1 182 ? 13.594 5.051 16.891 1 98.88 182 ASP B CA 1
ATOM 4154 C C . ASP B 1 182 ? 13.086 4.973 15.445 1 98.88 182 ASP B C 1
ATOM 4156 O O . ASP B 1 182 ? 13.516 4.113 14.68 1 98.88 182 ASP B O 1
ATOM 4160 N N . ALA B 1 183 ? 12.156 5.852 15.125 1 98.88 183 ALA B N 1
ATOM 4161 C CA . ALA B 1 183 ? 11.539 5.766 13.805 1 98.88 183 ALA B CA 1
ATOM 4162 C C . ALA B 1 183 ? 10.961 7.113 13.375 1 98.88 183 ALA B C 1
ATOM 4164 O O . ALA B 1 183 ? 10.398 7.84 14.195 1 98.88 183 ALA B O 1
ATOM 4165 N N . VAL B 1 184 ? 11.141 7.453 12.18 1 98.94 184 VAL B N 1
ATOM 4166 C CA . VAL B 1 184 ? 10.469 8.555 11.492 1 98.94 184 VAL B CA 1
ATOM 4167 C C . VAL B 1 184 ? 9.641 8.008 10.336 1 98.94 184 VAL B C 1
ATOM 4169 O O . VAL B 1 184 ? 10.156 7.297 9.469 1 98.94 184 VAL B O 1
ATOM 4172 N N . VAL B 1 185 ? 8.375 8.344 10.352 1 98.94 185 VAL B N 1
ATOM 4173 C CA . VAL B 1 185 ? 7.449 7.852 9.336 1 98.94 185 VAL B CA 1
ATOM 4174 C C . VAL B 1 185 ? 7.219 8.93 8.281 1 98.94 185 VAL B C 1
ATOM 4176 O O . VAL B 1 185 ? 7.043 10.102 8.609 1 98.94 185 VAL B O 1
ATOM 4179 N N . LEU B 1 186 ? 7.211 8.547 7.039 1 98.88 186 LEU B N 1
ATOM 4180 C CA . LEU B 1 186 ? 6.988 9.484 5.941 1 98.88 186 LEU B CA 1
ATOM 4181 C C . LEU B 1 186 ? 6.32 8.789 4.758 1 98.88 186 LEU B C 1
ATOM 4183 O O . LEU B 1 186 ? 6.242 7.559 4.719 1 98.88 186 LEU B O 1
ATOM 4187 N N . THR B 1 187 ? 5.797 9.578 3.828 1 98.69 187 THR B N 1
ATOM 4188 C CA . THR B 1 187 ? 5.27 9.078 2.562 1 98.69 187 THR B CA 1
ATOM 4189 C C . THR B 1 187 ? 5.863 9.852 1.389 1 98.69 187 THR B C 1
ATOM 4191 O O . THR B 1 187 ? 6.449 10.922 1.575 1 98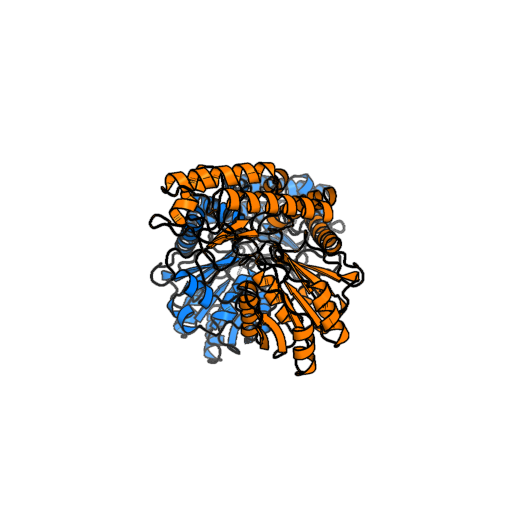.69 187 THR B O 1
ATOM 4194 N N . ALA B 1 188 ? 5.707 9.297 0.228 1 98.62 188 ALA B N 1
ATOM 4195 C CA . ALA B 1 188 ? 6.27 9.891 -0.983 1 98.62 188 ALA B CA 1
ATOM 4196 C C . ALA B 1 188 ? 5.477 11.125 -1.406 1 98.62 188 ALA B C 1
ATOM 4198 O O . ALA B 1 188 ? 6.031 12.047 -2.006 1 98.62 188 ALA B O 1
ATOM 4199 N N . ASN B 1 189 ? 4.211 11.25 -1.056 1 98.62 189 ASN B N 1
ATOM 4200 C CA . ASN B 1 189 ? 3.27 12.07 -1.812 1 98.62 189 ASN B CA 1
ATOM 4201 C C . ASN B 1 189 ? 3.008 13.406 -1.122 1 98.62 189 ASN B C 1
ATOM 4203 O O . ASN B 1 189 ? 1.975 14.039 -1.351 1 98.62 189 ASN B O 1
ATOM 4207 N N . LYS B 1 190 ? 3.814 13.828 -0.2 1 98.56 190 LYS B N 1
ATOM 4208 C CA . LYS B 1 190 ? 3.693 15.117 0.478 1 98.56 190 LYS B CA 1
ATOM 4209 C C . LYS B 1 190 ? 4.879 16.016 0.156 1 98.56 190 LYS B C 1
ATOM 4211 O O . LYS B 1 190 ? 5.094 16.391 -1.002 1 98.56 190 LYS B O 1
ATOM 4216 N N . CYS B 1 191 ? 5.762 16.266 1.126 1 98.81 191 CYS B N 1
ATOM 4217 C CA . CYS B 1 191 ? 6.82 17.25 0.955 1 98.81 191 CYS B CA 1
ATOM 4218 C C . CYS B 1 191 ? 7.91 16.734 0.027 1 98.81 191 CYS B C 1
ATOM 4220 O O . CYS B 1 191 ? 8.727 17.5 -0.471 1 98.81 191 CYS B O 1
ATOM 4222 N N . LEU B 1 192 ? 7.93 15.43 -0.272 1 98.88 192 LEU B N 1
ATOM 4223 C CA . LEU B 1 192 ? 8.898 14.898 -1.222 1 98.88 192 LEU B CA 1
ATOM 4224 C C . LEU B 1 192 ? 8.414 15.086 -2.656 1 98.88 192 LEU B C 1
ATOM 4226 O O . LEU B 1 192 ? 9.188 14.891 -3.604 1 98.88 192 LEU B O 1
ATOM 4230 N N . GLU B 1 193 ? 7.156 15.43 -2.787 1 98.88 193 GLU B N 1
ATOM 4231 C CA . GLU B 1 193 ? 6.539 15.758 -4.066 1 98.88 193 GLU B CA 1
ATOM 4232 C C . GLU B 1 193 ? 6.559 14.555 -5.012 1 98.88 193 GLU B C 1
ATOM 4234 O O . GLU B 1 193 ? 6.805 14.703 -6.207 1 98.88 193 GLU B O 1
ATOM 4239 N N . GLY B 1 194 ? 6.449 13.352 -4.469 1 98.69 194 GLY B N 1
ATOM 4240 C CA . GLY B 1 194 ? 6.156 12.141 -5.219 1 98.69 194 GLY B CA 1
ATOM 4241 C C . GLY B 1 194 ? 4.68 11.805 -5.258 1 98.69 194 GLY B C 1
ATOM 4242 O O . GLY B 1 194 ? 3.836 12.648 -4.949 1 98.69 194 GLY B O 1
ATOM 4243 N N . LEU B 1 195 ? 4.355 10.641 -5.703 1 98.31 195 LEU B N 1
ATOM 4244 C CA . LEU B 1 195 ? 2.965 10.219 -5.836 1 98.31 195 LEU B CA 1
ATOM 4245 C C . LEU B 1 195 ? 2.582 9.25 -4.723 1 98.31 195 LEU B C 1
ATOM 4247 O O . LEU B 1 195 ? 3.453 8.648 -4.094 1 98.31 195 LEU B O 1
ATOM 4251 N N . PRO B 1 196 ? 1.274 9.086 -4.441 1 98.38 196 PRO B N 1
ATOM 4252 C CA . PRO B 1 196 ? 0.843 8.242 -3.324 1 98.38 196 PRO B CA 1
ATOM 4253 C C . PRO B 1 196 ? 0.982 6.754 -3.621 1 98.38 196 PRO B C 1
ATOM 4255 O O . PRO B 1 196 ? 0.89 6.34 -4.781 1 98.38 196 PRO B O 1
ATOM 4258 N N . GLY B 1 197 ? 1.157 5.953 -2.545 1 97.94 197 GLY B N 1
ATOM 4259 C CA . GLY B 1 197 ? 1.232 4.504 -2.658 1 97.94 197 GLY B CA 1
ATOM 4260 C C . GLY B 1 197 ? 2.484 3.92 -2.029 1 97.94 197 GLY B C 1
ATOM 4261 O O . GLY B 1 197 ? 2.6 2.701 -1.882 1 97.94 197 GLY B O 1
ATOM 4262 N N . ALA B 1 198 ? 3.402 4.793 -1.631 1 98.06 198 ALA B N 1
ATOM 4263 C CA . ALA B 1 198 ? 4.652 4.359 -1.013 1 98.06 198 ALA B CA 1
ATOM 4264 C C . ALA B 1 198 ? 4.895 5.094 0.304 1 98.06 198 ALA B C 1
ATOM 4266 O O . ALA B 1 198 ? 4.918 6.324 0.341 1 98.06 198 ALA B O 1
ATOM 4267 N N . ALA B 1 199 ? 5.047 4.352 1.322 1 98.69 199 ALA B N 1
ATOM 4268 C CA . ALA B 1 199 ? 5.406 4.883 2.637 1 98.69 199 ALA B CA 1
ATOM 4269 C C . ALA B 1 199 ? 6.77 4.363 3.084 1 98.69 199 ALA B C 1
ATOM 4271 O O . ALA B 1 199 ? 7.297 3.408 2.51 1 98.69 199 ALA B O 1
ATOM 4272 N N . PHE B 1 200 ? 7.391 5.012 4.016 1 98.81 200 PHE B N 1
ATOM 4273 C CA . PHE B 1 200 ? 8.695 4.629 4.539 1 98.81 200 PHE B CA 1
ATOM 4274 C C . PHE B 1 200 ? 8.75 4.832 6.051 1 98.81 200 PHE B C 1
ATOM 4276 O O . PHE B 1 200 ? 8.023 5.66 6.598 1 98.81 200 PHE B O 1
ATOM 4283 N N . VAL B 1 201 ? 9.586 4.062 6.641 1 98.94 201 VAL B N 1
ATOM 4284 C CA . VAL B 1 201 ? 10.047 4.305 8 1 98.94 201 VAL B CA 1
ATOM 4285 C C . VAL B 1 201 ? 11.57 4.359 8.031 1 98.94 201 VAL B C 1
ATOM 4287 O O . VAL B 1 201 ? 12.242 3.43 7.566 1 98.94 201 VAL B O 1
ATOM 4290 N N . VAL B 1 202 ? 12.102 5.473 8.391 1 98.94 202 VAL B N 1
ATOM 4291 C CA . VAL B 1 202 ? 13.523 5.5 8.727 1 98.94 202 VAL B CA 1
ATOM 4292 C C . VAL B 1 202 ? 13.711 5.062 10.18 1 98.94 202 VAL B C 1
ATOM 4294 O O . VAL B 1 202 ? 13.258 5.734 11.102 1 98.94 202 VAL B O 1
ATOM 4297 N N . GLY B 1 203 ? 14.336 3.938 10.398 1 98.88 203 GLY B N 1
ATOM 4298 C CA . GLY B 1 203 ? 14.438 3.348 11.719 1 98.88 203 GLY B CA 1
ATOM 4299 C C . GLY B 1 203 ? 15.875 3.141 12.172 1 98.88 203 GLY B C 1
ATOM 4300 O O . GLY B 1 203 ? 16.781 3.049 11.344 1 98.88 203 GLY B O 1
ATOM 4301 N N . ARG B 1 204 ? 16.078 3.107 13.445 1 98.75 204 ARG B N 1
ATOM 4302 C CA . ARG B 1 204 ? 17.359 2.717 14 1 98.75 204 ARG B CA 1
ATOM 4303 C C . ARG B 1 204 ? 17.578 1.21 13.891 1 98.75 204 ARG B C 1
ATOM 4305 O O . ARG B 1 204 ? 16.703 0.427 14.273 1 98.75 204 ARG B O 1
ATOM 4312 N N . ARG B 1 205 ? 18.75 0.852 13.461 1 98.5 205 ARG B N 1
ATOM 4313 C CA . ARG B 1 205 ? 19.062 -0.555 13.227 1 98.5 205 ARG B CA 1
ATOM 4314 C C . ARG B 1 205 ? 19 -1.353 14.523 1 98.5 205 ARG B C 1
ATOM 4316 O O . ARG B 1 205 ? 18.406 -2.432 14.57 1 98.5 205 ARG B O 1
ATOM 4323 N N . ASP B 1 206 ? 19.594 -0.86 15.586 1 98.62 206 ASP B N 1
ATOM 4324 C CA . ASP B 1 206 ? 19.641 -1.578 16.859 1 98.62 206 ASP B CA 1
ATOM 4325 C C . ASP B 1 206 ? 18.234 -1.731 17.453 1 98.62 206 ASP B C 1
ATOM 4327 O O . ASP B 1 206 ? 17.906 -2.775 18.016 1 98.62 206 ASP B O 1
ATOM 4331 N N . SER B 1 207 ? 17.375 -0.681 17.344 1 98.81 207 SER B N 1
ATOM 4332 C CA . SER B 1 207 ? 16 -0.757 17.828 1 98.81 207 SER B CA 1
ATOM 4333 C C . SER B 1 207 ? 15.203 -1.812 17.062 1 98.81 207 SER B C 1
ATOM 4335 O O . SER B 1 207 ? 14.414 -2.553 17.656 1 98.81 207 SER B O 1
ATOM 4337 N N . LEU B 1 208 ? 15.391 -1.874 15.758 1 98.81 208 LEU B N 1
ATOM 4338 C CA . LEU B 1 208 ? 14.703 -2.852 14.922 1 98.81 208 LEU B CA 1
ATOM 4339 C C . LEU B 1 208 ? 15.125 -4.27 15.289 1 98.81 208 LEU B C 1
ATOM 4341 O O . LEU B 1 208 ? 14.281 -5.168 15.383 1 98.81 208 LEU B O 1
ATOM 4345 N N . GLU B 1 209 ? 16.391 -4.48 15.477 1 98.56 209 GLU B N 1
ATOM 4346 C CA . GLU B 1 209 ? 16.906 -5.793 15.852 1 98.56 209 GLU B CA 1
ATOM 4347 C C . GLU B 1 209 ? 16.344 -6.238 17.203 1 98.56 209 GLU B C 1
ATOM 4349 O O . GLU B 1 209 ? 15.938 -7.395 17.359 1 98.56 209 GLU B O 1
ATOM 4354 N N . ALA B 1 210 ? 16.281 -5.344 18.109 1 98.38 210 ALA B N 1
ATOM 4355 C CA . ALA B 1 210 ? 15.805 -5.648 19.453 1 98.38 210 ALA B CA 1
ATOM 4356 C C . ALA B 1 210 ? 14.305 -5.926 19.453 1 98.38 210 ALA B C 1
ATOM 4358 O O . ALA B 1 210 ? 13.781 -6.555 20.391 1 98.38 210 ALA B O 1
ATOM 4359 N N . ALA B 1 211 ? 13.648 -5.488 18.406 1 98.38 211 ALA B N 1
ATOM 4360 C CA . ALA B 1 211 ? 12.188 -5.523 18.391 1 98.38 211 ALA B CA 1
ATOM 4361 C C . ALA B 1 211 ? 11.672 -6.762 17.656 1 98.38 211 ALA B C 1
ATOM 4363 O O . ALA B 1 211 ? 10.461 -6.926 17.484 1 98.38 211 ALA B O 1
ATOM 4364 N N . ARG B 1 212 ? 12.555 -7.66 17.25 1 97.75 212 ARG B N 1
ATOM 4365 C CA . ARG B 1 212 ? 12.148 -8.852 16.516 1 97.75 212 ARG B CA 1
ATOM 4366 C C . ARG B 1 212 ? 11.094 -9.641 17.266 1 97.75 212 ARG B C 1
ATOM 4368 O O . ARG B 1 212 ? 11.227 -9.867 18.469 1 97.75 212 ARG B O 1
ATOM 4375 N N . GLY B 1 213 ? 10.008 -9.992 16.547 1 96 213 GLY B N 1
ATOM 4376 C CA . GLY B 1 213 ? 8.969 -10.82 17.156 1 96 213 GLY B CA 1
ATOM 4377 C C . GLY B 1 213 ? 7.84 -10.016 17.75 1 96 213 GLY B C 1
ATOM 4378 O O . GLY B 1 213 ? 6.801 -10.57 18.125 1 96 213 GLY B O 1
ATOM 4379 N N . ASN B 1 214 ? 7.941 -8.672 17.766 1 97.38 214 ASN B N 1
ATOM 4380 C CA . ASN B 1 214 ? 6.984 -7.797 18.438 1 97.38 214 ASN B CA 1
ATOM 4381 C C . ASN B 1 214 ? 5.77 -7.516 17.547 1 97.38 214 ASN B C 1
ATOM 4383 O O . ASN B 1 214 ? 4.672 -7.273 18.062 1 97.38 214 ASN B O 1
ATOM 4387 N N . ALA B 1 215 ? 5.844 -7.527 16.266 1 98.25 215 ALA B N 1
ATOM 4388 C CA . ALA B 1 215 ? 4.953 -6.816 15.352 1 98.25 215 ALA B CA 1
ATOM 4389 C C . ALA B 1 215 ? 3.566 -7.453 15.328 1 98.25 215 ALA B C 1
ATOM 4391 O O . ALA B 1 215 ? 2.555 -6.75 15.258 1 98.25 215 ALA B O 1
ATOM 4392 N N . GLY B 1 216 ? 3.533 -8.867 15.383 1 98.12 216 GLY B N 1
ATOM 4393 C CA . GLY B 1 216 ? 2.262 -9.555 15.242 1 98.12 216 GLY B CA 1
ATOM 4394 C C . GLY B 1 216 ? 1.666 -9.438 13.852 1 98.12 216 GLY B C 1
ATOM 4395 O O . GLY B 1 216 ? 0.448 -9.523 13.688 1 98.12 216 GLY B O 1
ATOM 4396 N N . SER B 1 217 ? 2.334 -9.172 12.945 1 98.69 217 SER B N 1
ATOM 4397 C CA . SER B 1 217 ? 1.992 -9.008 11.539 1 98.69 217 SER B CA 1
ATOM 4398 C C . SER B 1 217 ? 3.227 -9.141 10.648 1 98.69 217 SER B C 1
ATOM 4400 O O . SER B 1 217 ? 4.23 -8.461 10.867 1 98.69 217 SER B O 1
ATOM 4402 N N . TRP B 1 218 ? 3.18 -10.07 9.703 1 98.62 218 TRP B N 1
ATOM 4403 C CA . TRP B 1 218 ? 4.293 -10.133 8.758 1 98.62 218 TRP B CA 1
ATOM 4404 C C . TRP B 1 218 ? 4.27 -8.938 7.812 1 98.62 218 TRP B C 1
ATOM 4406 O O . TRP B 1 218 ? 5.32 -8.375 7.484 1 98.62 218 TRP B O 1
ATOM 4416 N N . SER B 1 219 ? 3.105 -8.484 7.387 1 98.62 219 SER B N 1
ATOM 4417 C CA . SER B 1 219 ? 2.93 -7.383 6.445 1 98.62 219 SER B CA 1
ATOM 4418 C C . SER B 1 219 ? 3.494 -6.082 7.004 1 98.62 219 SER B C 1
ATOM 4420 O O . SER B 1 219 ? 4.133 -5.312 6.281 1 98.62 219 SER B O 1
ATOM 4422 N N . LEU B 1 220 ? 3.291 -5.891 8.297 1 98.75 220 LEU B N 1
ATOM 4423 C CA . LEU B 1 220 ? 3.637 -4.605 8.898 1 98.75 220 LEU B CA 1
ATOM 4424 C C . LEU B 1 220 ? 4.832 -4.75 9.836 1 98.75 220 LEU B C 1
ATOM 4426 O O . LEU B 1 220 ? 5 -3.955 10.758 1 98.75 220 LEU B O 1
ATOM 4430 N N . ASP B 1 221 ? 5.664 -5.746 9.664 1 98.81 221 ASP B N 1
ATOM 4431 C CA . ASP B 1 221 ? 6.816 -6.027 10.516 1 98.81 221 ASP B CA 1
ATOM 4432 C C . ASP B 1 221 ? 8.078 -5.352 9.969 1 98.81 221 ASP B C 1
ATOM 4434 O O . ASP B 1 221 ? 8.758 -5.902 9.102 1 98.81 221 ASP B O 1
ATOM 4438 N N . LEU B 1 222 ? 8.438 -4.266 10.594 1 98.88 222 LEU B N 1
ATOM 4439 C CA . LEU B 1 222 ? 9.602 -3.516 10.125 1 98.88 222 LEU B CA 1
ATOM 4440 C C . LEU B 1 222 ? 10.891 -4.273 10.422 1 98.88 222 LEU B C 1
ATOM 4442 O O . LEU B 1 222 ? 11.867 -4.156 9.68 1 98.88 222 LEU B O 1
ATOM 4446 N N . ALA B 1 223 ? 10.93 -4.988 11.523 1 98.81 223 ALA B N 1
ATOM 4447 C CA . ALA B 1 223 ? 12.117 -5.777 11.844 1 98.81 223 ALA B CA 1
ATOM 4448 C C . ALA B 1 223 ? 12.383 -6.824 10.766 1 98.81 223 ALA B C 1
ATOM 4450 O O . ALA B 1 223 ? 13.539 -7.082 10.414 1 98.81 223 ALA B O 1
ATOM 4451 N N . ASP B 1 224 ? 11.32 -7.414 10.281 1 98.5 224 ASP B N 1
ATOM 4452 C CA . ASP B 1 224 ? 11.469 -8.383 9.203 1 98.5 224 ASP B CA 1
ATOM 4453 C C . ASP B 1 224 ? 11.93 -7.707 7.914 1 98.5 224 ASP B C 1
ATOM 4455 O O . ASP B 1 224 ? 12.75 -8.258 7.172 1 98.5 224 ASP B O 1
ATOM 4459 N N . ILE B 1 225 ? 11.352 -6.543 7.555 1 98.44 225 ILE B N 1
ATOM 4460 C CA . ILE B 1 225 ? 11.82 -5.793 6.398 1 98.44 225 ILE B CA 1
ATOM 4461 C C . ILE B 1 225 ? 13.312 -5.5 6.543 1 98.44 225 ILE B C 1
ATOM 4463 O O . ILE B 1 225 ? 14.086 -5.672 5.594 1 98.44 225 ILE B O 1
ATOM 4467 N N . TYR B 1 226 ? 13.75 -5.078 7.738 1 98.56 226 TYR B N 1
ATOM 4468 C CA . TYR B 1 226 ? 15.148 -4.785 8 1 98.56 226 TYR B CA 1
ATOM 4469 C C . TYR B 1 226 ? 16.016 -6.016 7.758 1 98.56 226 TYR B C 1
ATOM 4471 O O . TYR B 1 226 ? 17.047 -5.934 7.082 1 98.56 226 TYR B O 1
ATOM 4479 N N . GLN B 1 227 ? 15.586 -7.133 8.281 1 98 227 GLN B N 1
ATOM 4480 C CA . GLN B 1 227 ? 16.328 -8.367 8.07 1 98 227 GLN B CA 1
ATOM 4481 C C . GLN B 1 227 ? 16.484 -8.672 6.582 1 98 227 GLN B C 1
ATOM 4483 O O . GLN B 1 227 ? 17.547 -9.125 6.141 1 98 227 GLN B O 1
ATOM 4488 N N . HIS B 1 228 ? 15.406 -8.445 5.859 1 96.69 228 HIS B N 1
ATOM 4489 C CA . HIS B 1 228 ? 15.43 -8.672 4.418 1 96.69 228 HIS B CA 1
ATOM 4490 C C . HIS B 1 228 ? 16.469 -7.789 3.736 1 96.69 228 HIS B C 1
ATOM 4492 O O . HIS B 1 228 ? 17.094 -8.211 2.766 1 96.69 228 HIS B O 1
ATOM 4498 N N . THR B 1 229 ? 16.656 -6.602 4.219 1 96.12 229 THR B N 1
ATOM 4499 C CA . THR B 1 229 ? 17.578 -5.656 3.598 1 96.12 229 THR B CA 1
ATOM 4500 C C . THR B 1 229 ? 19.031 -6.133 3.75 1 96.12 229 THR B C 1
ATOM 4502 O O . THR B 1 229 ? 19.922 -5.656 3.047 1 96.12 229 THR B O 1
ATOM 4505 N N . LEU B 1 230 ? 19.297 -7.02 4.672 1 95.88 230 LEU B N 1
ATOM 4506 C CA . LEU B 1 230 ? 20.656 -7.465 4.961 1 95.88 230 LEU B CA 1
ATOM 4507 C C . LEU B 1 230 ? 21.125 -8.5 3.939 1 95.88 230 LEU B C 1
ATOM 4509 O O . LEU B 1 230 ? 22.312 -8.797 3.85 1 95.88 230 LEU B O 1
ATOM 4513 N N . ALA B 1 231 ? 20.156 -9.094 3.146 1 92.12 231 ALA B N 1
ATOM 4514 C CA . ALA B 1 231 ? 20.516 -10.062 2.117 1 92.12 231 ALA B CA 1
ATOM 4515 C C . ALA B 1 231 ? 21.266 -9.391 0.968 1 92.12 231 ALA B C 1
ATOM 4517 O O . ALA B 1 231 ? 21.016 -8.219 0.662 1 92.12 231 ALA B O 1
ATOM 4518 N N . PRO B 1 232 ? 22.203 -10.195 0.347 1 87.31 232 PRO B N 1
ATOM 4519 C CA . PRO B 1 232 ? 22.859 -9.633 -0.833 1 87.31 232 PRO B CA 1
ATOM 4520 C C . PRO B 1 232 ? 21.875 -9.273 -1.943 1 87.31 232 PRO B C 1
ATOM 4522 O O . PRO B 1 232 ? 20.906 -10.016 -2.186 1 87.31 232 PRO B O 1
ATOM 4525 N N . ASN B 1 233 ? 22.016 -8.164 -2.562 1 84.5 233 ASN B N 1
ATOM 4526 C CA . ASN B 1 233 ? 21.188 -7.684 -3.654 1 84.5 233 ASN B CA 1
ATOM 4527 C C . ASN B 1 233 ? 19.719 -7.605 -3.244 1 84.5 233 ASN B C 1
ATOM 4529 O O . ASN B 1 233 ? 18.828 -7.883 -4.051 1 84.5 233 ASN B O 1
ATOM 4533 N N . ALA B 1 234 ? 19.547 -7.258 -1.956 1 90.44 234 ALA B N 1
ATOM 4534 C CA . ALA B 1 234 ? 18.188 -7.176 -1.425 1 90.44 234 ALA B CA 1
ATOM 4535 C C . ALA B 1 234 ? 17.359 -6.164 -2.205 1 90.44 234 ALA B C 1
ATOM 4537 O O . ALA B 1 234 ? 17.875 -5.141 -2.656 1 90.44 234 ALA B O 1
ATOM 4538 N N . GLY B 1 235 ? 16.156 -6.418 -2.529 1 93.06 235 GLY B N 1
ATOM 4539 C CA . GLY B 1 235 ? 15.094 -5.57 -3.047 1 93.06 235 GLY B CA 1
ATOM 4540 C C . GLY B 1 235 ? 13.883 -5.508 -2.139 1 93.06 235 GLY B C 1
ATOM 4541 O O . GLY B 1 235 ? 13.992 -5.742 -0.934 1 93.06 235 GLY B O 1
ATOM 4542 N N . PRO B 1 236 ? 12.836 -5.086 -2.67 1 94.94 236 PRO B N 1
ATOM 4543 C CA . PRO B 1 236 ? 11.625 -5.086 -1.855 1 94.94 236 PRO B CA 1
ATOM 4544 C C . PRO B 1 236 ? 11.234 -6.484 -1.37 1 94.94 236 PRO B C 1
ATOM 4546 O O . PRO B 1 236 ? 11.453 -7.469 -2.08 1 94.94 236 PRO B O 1
ATOM 4549 N N . ARG B 1 237 ? 10.695 -6.516 -0.191 1 93.88 237 ARG B N 1
ATOM 4550 C CA . ARG B 1 237 ? 10.328 -7.781 0.433 1 93.88 237 ARG B CA 1
ATOM 4551 C C . ARG B 1 237 ? 9.172 -8.438 -0.305 1 93.88 237 ARG B C 1
ATOM 4553 O O . ARG B 1 237 ? 9.141 -9.664 -0.466 1 93.88 237 ARG B O 1
ATOM 4560 N N . PHE B 1 238 ? 8.125 -7.691 -0.643 1 96.44 238 PHE B N 1
ATOM 4561 C CA . PHE B 1 238 ? 6.957 -8.078 -1.424 1 96.44 238 PHE B CA 1
ATOM 4562 C C . PHE B 1 238 ? 6.859 -7.258 -2.703 1 96.44 238 PHE B C 1
ATOM 4564 O O . PHE B 1 238 ? 7.703 -6.391 -2.953 1 96.44 238 PHE B O 1
ATOM 4571 N N . THR B 1 239 ? 5.918 -7.645 -3.582 1 96.62 239 THR B N 1
ATOM 4572 C CA . THR B 1 239 ? 5.727 -6.84 -4.785 1 96.62 239 THR B CA 1
ATOM 4573 C C . THR B 1 239 ? 5.496 -5.375 -4.422 1 96.62 239 THR B C 1
ATOM 4575 O O . THR B 1 239 ? 4.52 -5.043 -3.748 1 96.62 239 THR B O 1
ATOM 4578 N N . PRO B 1 240 ? 6.418 -4.531 -4.77 1 97.75 240 PRO B N 1
ATOM 4579 C CA . PRO B 1 240 ? 6.285 -3.105 -4.453 1 97.75 240 PRO B CA 1
ATOM 4580 C C . PRO B 1 240 ? 5.438 -2.352 -5.477 1 97.75 240 PRO B C 1
ATOM 4582 O O . PRO B 1 240 ? 5.141 -2.883 -6.551 1 97.75 240 PRO B O 1
ATOM 4585 N N . PRO B 1 241 ? 4.957 -1.163 -5.086 1 98.31 241 PRO B N 1
ATOM 4586 C CA . PRO B 1 241 ? 4.43 -0.254 -6.105 1 98.31 241 PRO B CA 1
ATOM 4587 C C . PRO B 1 241 ? 5.523 0.348 -6.984 1 98.31 241 PRO B C 1
ATOM 4589 O O . PRO B 1 241 ? 5.836 1.535 -6.859 1 98.31 241 PRO B O 1
ATOM 4592 N N . ALA B 1 242 ? 6.035 -0.405 -7.875 1 98.19 242 ALA B N 1
ATOM 4593 C CA . ALA B 1 242 ? 7.266 -0.124 -8.609 1 98.19 242 ALA B CA 1
ATOM 4594 C C . ALA B 1 242 ? 7.172 1.207 -9.352 1 98.19 242 ALA B C 1
ATOM 4596 O O . ALA B 1 242 ? 8.094 2.025 -9.289 1 98.19 242 ALA B O 1
ATOM 4597 N N . PRO B 1 243 ? 6.031 1.501 -10.07 1 98.12 243 PRO B N 1
ATOM 4598 C CA . PRO B 1 243 ? 5.969 2.809 -10.727 1 98.12 243 PRO B CA 1
ATOM 4599 C C . PRO B 1 243 ? 6.039 3.971 -9.742 1 98.12 243 PRO B C 1
ATOM 4601 O O . PRO B 1 243 ? 6.68 4.988 -10.023 1 98.12 243 PRO B O 1
ATOM 4604 N N . THR B 1 244 ? 5.391 3.83 -8.602 1 98.44 244 THR B N 1
ATOM 4605 C CA . THR B 1 244 ? 5.402 4.867 -7.578 1 98.44 244 THR B CA 1
ATOM 4606 C C . THR B 1 244 ? 6.82 5.105 -7.07 1 98.44 244 THR B C 1
ATOM 4608 O O . THR B 1 244 ? 7.227 6.25 -6.859 1 98.44 244 THR B O 1
ATOM 4611 N N . LEU B 1 245 ? 7.559 4.035 -6.863 1 98.75 245 LEU B N 1
ATOM 4612 C CA . LEU B 1 245 ? 8.938 4.145 -6.398 1 98.75 245 LEU B CA 1
ATOM 4613 C C . LEU B 1 245 ? 9.82 4.781 -7.465 1 98.75 245 LEU B C 1
ATOM 4615 O O . LEU B 1 245 ? 10.719 5.562 -7.148 1 98.75 245 LEU B O 1
ATOM 4619 N N . ALA B 1 246 ? 9.57 4.398 -8.727 1 98.62 246 ALA B N 1
ATOM 4620 C CA . ALA B 1 246 ? 10.312 5.023 -9.82 1 98.62 246 ALA B CA 1
ATOM 4621 C C . ALA B 1 246 ? 10.055 6.527 -9.867 1 98.62 246 ALA B C 1
ATOM 4623 O O . ALA B 1 246 ? 10.984 7.312 -10.078 1 98.62 246 ALA B O 1
ATOM 4624 N N . ALA B 1 247 ? 8.836 6.898 -9.695 1 98.75 247 ALA B N 1
ATOM 4625 C CA . ALA B 1 247 ? 8.477 8.312 -9.641 1 98.75 247 ALA B CA 1
ATOM 4626 C C . ALA B 1 247 ? 9.156 9.008 -8.461 1 98.75 247 ALA B C 1
ATOM 4628 O O . ALA B 1 247 ? 9.602 10.148 -8.578 1 98.75 247 ALA B O 1
ATOM 4629 N N . LEU B 1 248 ? 9.203 8.359 -7.348 1 98.88 248 LEU B N 1
ATOM 4630 C CA . LEU B 1 248 ? 9.836 8.93 -6.168 1 98.88 248 LEU B CA 1
ATOM 4631 C C . LEU B 1 248 ? 11.328 9.141 -6.406 1 98.88 248 LEU B C 1
ATOM 4633 O O . LEU B 1 248 ? 11.914 10.109 -5.906 1 98.88 248 LEU B O 1
ATOM 4637 N N . ALA B 1 249 ? 11.961 8.203 -7.145 1 98.88 249 ALA B N 1
ATOM 4638 C CA . ALA B 1 249 ? 13.367 8.375 -7.484 1 98.88 249 ALA B CA 1
ATOM 4639 C C . ALA B 1 249 ? 13.602 9.711 -8.188 1 98.88 249 ALA B C 1
ATOM 4641 O O . ALA B 1 249 ? 14.547 10.438 -7.863 1 98.88 249 ALA B O 1
ATOM 4642 N N . VAL B 1 250 ? 12.727 10.008 -9.125 1 98.88 250 VAL B N 1
ATOM 4643 C CA . VAL B 1 250 ? 12.828 11.266 -9.852 1 98.88 250 VAL B CA 1
ATOM 4644 C C . VAL B 1 250 ? 12.562 12.438 -8.898 1 98.88 250 VAL B C 1
ATOM 4646 O O . VAL B 1 250 ? 13.281 13.438 -8.922 1 98.88 250 VAL B O 1
ATOM 4649 N N . ALA B 1 251 ? 11.562 12.312 -8.055 1 98.94 251 ALA B N 1
ATOM 4650 C CA . ALA B 1 251 ? 11.219 13.359 -7.102 1 98.94 251 ALA B CA 1
ATOM 4651 C C . ALA B 1 251 ? 12.375 13.641 -6.152 1 98.94 251 ALA B C 1
ATOM 4653 O O . ALA B 1 251 ? 12.633 14.797 -5.801 1 98.94 251 ALA B O 1
ATOM 4654 N N . LEU B 1 252 ? 13.047 12.602 -5.719 1 98.94 252 LEU B N 1
ATOM 4655 C CA . LEU B 1 252 ? 14.164 12.742 -4.793 1 98.94 252 LEU B CA 1
ATOM 4656 C C . LEU B 1 252 ? 15.352 13.422 -5.477 1 98.94 252 LEU B C 1
ATOM 4658 O O . LEU B 1 252 ? 16.094 14.18 -4.84 1 98.94 252 LEU B O 1
ATOM 4662 N N . GLU B 1 253 ? 15.547 13.109 -6.758 1 98.81 253 GLU B N 1
ATOM 4663 C CA . GLU B 1 253 ? 16.562 13.828 -7.512 1 98.81 253 GLU B CA 1
ATOM 4664 C C . GLU B 1 253 ? 16.281 15.328 -7.539 1 98.81 253 GLU B C 1
ATOM 4666 O O . GLU B 1 253 ? 17.172 16.141 -7.289 1 98.81 253 GLU B O 1
ATOM 4671 N N . LEU B 1 254 ? 15.062 15.656 -7.855 1 98.88 254 LEU B N 1
ATOM 4672 C CA . LEU B 1 254 ? 14.641 17.047 -7.871 1 98.88 254 LEU B CA 1
ATOM 4673 C C . LEU B 1 254 ? 14.781 17.672 -6.484 1 98.88 254 LEU B C 1
ATOM 4675 O O . LEU B 1 254 ? 15.188 18.828 -6.355 1 98.88 254 LEU B O 1
ATOM 4679 N N . TYR B 1 255 ? 14.484 16.953 -5.449 1 98.81 255 TYR B N 1
ATOM 4680 C CA . TYR B 1 255 ? 14.617 17.391 -4.066 1 98.81 255 TYR B CA 1
ATOM 4681 C C . TYR B 1 255 ? 16.062 17.75 -3.746 1 98.81 255 TYR B C 1
ATOM 4683 O O . TYR B 1 255 ? 16.328 18.812 -3.154 1 98.81 255 TYR B O 1
ATOM 4691 N N . HIS B 1 256 ? 16.938 16.906 -4.102 1 98.5 256 HIS B N 1
ATOM 4692 C CA . HIS B 1 256 ? 18.344 17.109 -3.764 1 98.5 256 HIS B CA 1
ATOM 4693 C C . HIS B 1 256 ? 18.922 18.297 -4.523 1 98.5 256 HIS B C 1
ATOM 4695 O O . HIS B 1 256 ? 19.812 18.984 -4.023 1 98.5 256 HIS B O 1
ATOM 4701 N N . HIS B 1 257 ? 18.391 18.547 -5.715 1 98.5 257 HIS B N 1
ATOM 4702 C CA . HIS B 1 257 ? 18.781 19.734 -6.449 1 98.5 257 HIS B CA 1
ATOM 4703 C C . HIS B 1 257 ? 18.312 21 -5.746 1 98.5 257 HIS B C 1
ATOM 4705 O O . HIS B 1 257 ? 19.031 22 -5.699 1 98.5 257 HIS B O 1
ATOM 4711 N N . GLU B 1 258 ? 17.125 20.953 -5.203 1 98.44 258 GLU B N 1
ATOM 4712 C CA . GLU B 1 258 ? 16.531 22.109 -4.527 1 98.44 258 GLU B CA 1
ATOM 4713 C C . GLU B 1 258 ? 17.109 22.281 -3.127 1 98.44 258 GLU B C 1
ATOM 4715 O O . GLU B 1 258 ? 17.578 23.359 -2.773 1 98.44 258 GLU B O 1
ATOM 4720 N N . GLY B 1 259 ? 17.094 21.156 -2.352 1 98.06 259 GLY B N 1
ATOM 4721 C CA . GLY B 1 259 ? 17.531 21.172 -0.96 1 98.06 259 GLY B CA 1
ATOM 4722 C C . GLY B 1 259 ? 16.391 21.453 0.008 1 98.06 259 GLY B C 1
ATOM 4723 O O . GLY B 1 259 ? 15.453 22.172 -0.329 1 98.06 259 GLY B O 1
ATOM 4724 N N . ARG B 1 260 ? 16.547 21 1.218 1 98.25 260 ARG B N 1
ATOM 4725 C CA . ARG B 1 260 ? 15.508 21.094 2.23 1 98.25 260 ARG B CA 1
ATOM 4726 C C . ARG B 1 260 ? 15.219 22.547 2.582 1 98.25 260 ARG B C 1
ATOM 4728 O O . ARG B 1 260 ? 14.055 22.953 2.672 1 98.25 260 ARG B O 1
ATOM 4735 N N . GLU B 1 261 ? 16.234 23.328 2.828 1 98.38 261 GLU B N 1
ATOM 4736 C CA . GLU B 1 261 ? 16.062 24.719 3.248 1 98.38 261 GLU B CA 1
ATOM 4737 C C . GLU B 1 261 ? 15.352 25.547 2.178 1 98.38 261 GLU B C 1
ATOM 4739 O O . GLU B 1 261 ? 14.469 26.344 2.488 1 98.38 261 GLU B O 1
ATOM 4744 N N . ALA B 1 262 ? 15.758 25.359 0.932 1 98.75 262 ALA B N 1
ATOM 4745 C CA . ALA B 1 262 ? 15.109 26.062 -0.17 1 98.75 262 ALA B CA 1
ATOM 4746 C C . ALA B 1 262 ? 13.656 25.625 -0.333 1 98.75 262 ALA B C 1
ATOM 4748 O O . ALA B 1 262 ? 12.789 26.438 -0.649 1 98.75 262 ALA B O 1
ATOM 4749 N N . ARG B 1 263 ? 13.406 24.391 -0.199 1 98.69 263 ARG B N 1
ATOM 4750 C CA . ARG B 1 263 ? 12.031 23.891 -0.27 1 98.69 263 ARG B CA 1
ATOM 4751 C C . ARG B 1 263 ? 11.172 24.5 0.831 1 98.69 263 ARG B C 1
ATOM 4753 O O . ARG B 1 263 ? 10.047 24.922 0.58 1 98.69 263 ARG B O 1
ATOM 4760 N N . LEU B 1 264 ? 11.719 24.469 2.059 1 98.88 264 LEU B N 1
ATOM 4761 C CA . LEU B 1 264 ? 10.992 25.094 3.162 1 98.88 264 LEU B CA 1
ATOM 4762 C C . LEU B 1 264 ? 10.719 26.562 2.875 1 98.88 264 LEU B C 1
ATOM 4764 O O . LEU B 1 264 ? 9.641 27.078 3.174 1 98.88 264 LEU B O 1
ATOM 4768 N N . ALA B 1 265 ? 11.672 27.234 2.334 1 98.81 265 ALA B N 1
ATOM 4769 C CA . ALA B 1 265 ? 11.508 28.656 1.989 1 98.81 265 ALA B CA 1
ATOM 4770 C C . ALA B 1 265 ? 10.391 28.844 0.967 1 98.81 265 ALA B C 1
ATOM 4772 O O . ALA B 1 265 ? 9.586 29.766 1.075 1 98.81 265 ALA B O 1
ATOM 4773 N N . ARG B 1 266 ? 10.375 27.984 -0.082 1 98.81 266 ARG B N 1
ATOM 4774 C CA . ARG B 1 266 ? 9.328 28.031 -1.098 1 98.81 266 ARG B CA 1
ATOM 4775 C C . ARG B 1 266 ? 7.949 27.812 -0.48 1 98.81 266 ARG B C 1
ATOM 4777 O O . ARG B 1 266 ? 7.016 28.562 -0.742 1 98.81 266 ARG B O 1
ATOM 4784 N N . TYR B 1 267 ? 7.836 26.766 0.379 1 98.88 267 TYR B N 1
ATOM 4785 C CA . TYR B 1 267 ? 6.562 26.469 1.025 1 98.88 267 TYR B CA 1
ATOM 4786 C C . TYR B 1 267 ? 6.148 27.609 1.958 1 98.88 267 TYR B C 1
ATOM 4788 O O . TYR B 1 267 ? 4.961 27.922 2.062 1 98.88 267 TYR B O 1
ATOM 4796 N N . THR B 1 268 ? 7.094 28.156 2.664 1 98.88 268 THR B N 1
ATOM 4797 C CA . THR B 1 268 ? 6.82 29.281 3.545 1 98.88 268 THR B CA 1
ATOM 4798 C C . THR B 1 268 ? 6.324 30.484 2.744 1 98.88 268 THR B C 1
ATOM 4800 O O . THR B 1 268 ? 5.391 31.172 3.16 1 98.88 268 THR B O 1
ATOM 4803 N N . ALA B 1 269 ? 6.934 30.766 1.646 1 98.88 269 ALA B N 1
ATOM 4804 C CA . ALA B 1 269 ? 6.492 31.859 0.773 1 98.88 269 ALA B CA 1
ATOM 4805 C C . ALA B 1 269 ? 5.078 31.594 0.255 1 98.88 269 ALA B C 1
ATOM 4807 O O . ALA B 1 269 ? 4.266 32.531 0.168 1 98.88 269 ALA B O 1
ATOM 4808 N N . ASN B 1 270 ? 4.852 30.297 -0.175 1 98.88 270 ASN B N 1
ATOM 4809 C CA . ASN B 1 270 ? 3.498 29.922 -0.57 1 98.88 270 ASN B CA 1
ATOM 4810 C C . ASN B 1 270 ? 2.486 30.234 0.531 1 98.88 270 ASN B C 1
ATOM 4812 O O . ASN B 1 270 ? 1.448 30.844 0.273 1 98.88 270 ASN B O 1
ATOM 4816 N N . MET B 1 271 ? 2.816 29.781 1.729 1 98.88 271 MET B N 1
ATOM 4817 C CA . MET B 1 271 ? 1.949 29.938 2.893 1 98.88 271 MET B CA 1
ATOM 4818 C C . MET B 1 271 ? 1.692 31.422 3.186 1 98.88 271 MET B C 1
ATOM 4820 O O . MET B 1 271 ? 0.547 31.828 3.395 1 98.88 271 MET B O 1
ATOM 4824 N N . ARG B 1 272 ? 2.676 32.25 3.162 1 98.75 272 ARG B N 1
ATOM 4825 C CA . ARG B 1 272 ? 2.535 33.688 3.439 1 98.75 272 ARG B CA 1
ATOM 4826 C C . ARG B 1 272 ? 1.639 34.344 2.406 1 98.75 272 ARG B C 1
ATOM 4828 O O . ARG B 1 272 ? 0.766 35.156 2.758 1 98.75 272 ARG B O 1
ATOM 4835 N N . THR B 1 273 ? 1.893 34.031 1.144 1 98.81 273 THR B N 1
ATOM 4836 C CA . THR B 1 273 ? 1.078 34.562 0.06 1 98.81 273 THR B CA 1
ATOM 4837 C C . THR B 1 273 ? -0.39 34.188 0.253 1 98.81 273 THR B C 1
ATOM 4839 O O . THR B 1 273 ? -1.271 35.031 0.117 1 98.81 273 THR B O 1
ATOM 4842 N N . LEU B 1 274 ? -0.629 32.969 0.571 1 98.75 274 LEU B N 1
ATOM 4843 C CA . LEU B 1 274 ? -1.992 32.5 0.786 1 98.75 274 LEU B CA 1
ATOM 4844 C C . LEU B 1 274 ? -2.609 33.156 2.014 1 98.75 274 LEU B C 1
ATOM 4846 O O . LEU B 1 274 ? -3.754 33.594 1.967 1 98.75 274 LEU B O 1
ATOM 4850 N N . TYR B 1 275 ? -1.881 33.094 3.115 1 98.69 275 TYR B N 1
ATOM 4851 C CA . TYR B 1 275 ? -2.357 33.656 4.383 1 98.69 275 TYR B CA 1
ATOM 4852 C C . TYR B 1 275 ? -2.775 35.094 4.23 1 98.69 275 TYR B C 1
ATOM 4854 O O . TYR B 1 275 ? -3.881 35.469 4.625 1 98.69 275 TYR B O 1
ATOM 4862 N N . ASP B 1 276 ? -1.932 35.906 3.625 1 98.31 276 ASP B N 1
ATOM 4863 C CA . ASP B 1 276 ? -2.221 37.312 3.383 1 98.31 276 ASP B CA 1
ATOM 4864 C C . ASP B 1 276 ? -3.361 37.469 2.381 1 98.31 276 ASP B C 1
ATOM 4866 O O . ASP B 1 276 ? -4.211 38.344 2.539 1 98.31 276 ASP B O 1
ATOM 4870 N N . GLY B 1 277 ? -3.352 36.656 1.366 1 98.25 277 GLY B N 1
ATOM 4871 C CA . GLY B 1 277 ? -4.387 36.719 0.344 1 98.25 277 GLY B CA 1
ATOM 4872 C C . GLY B 1 277 ? -5.773 36.406 0.882 1 98.25 277 GLY B C 1
ATOM 4873 O O . GLY B 1 277 ? -6.734 37.094 0.541 1 98.25 277 GLY B O 1
ATOM 4874 N N . VAL B 1 278 ? -5.871 35.406 1.652 1 97.12 278 VAL B N 1
ATOM 4875 C CA . VAL B 1 278 ? -7.145 35.031 2.26 1 97.12 278 VAL B CA 1
ATOM 4876 C C . VAL B 1 278 ? -7.637 36.125 3.17 1 97.12 278 VAL B C 1
ATOM 4878 O O . VAL B 1 278 ? -8.828 36.438 3.207 1 97.12 278 VAL B O 1
ATOM 4881 N N . ALA B 1 279 ? -6.727 36.719 3.914 1 96.81 279 ALA B N 1
ATOM 4882 C CA . ALA B 1 279 ? -7.078 37.844 4.746 1 96.81 279 ALA B CA 1
ATOM 4883 C C . ALA B 1 279 ? -7.57 39.031 3.895 1 96.81 279 ALA B C 1
ATOM 4885 O O . ALA B 1 279 ? -8.531 39.719 4.258 1 96.81 279 ALA B O 1
ATOM 4886 N N . GLY B 1 280 ? -6.902 39.219 2.822 1 96.75 280 GLY B N 1
ATOM 4887 C CA . GLY B 1 280 ? -7.285 40.281 1.902 1 96.75 280 GLY B CA 1
ATOM 4888 C C . GLY B 1 280 ? -8.664 40.094 1.309 1 96.75 280 GLY B C 1
ATOM 4889 O O . GLY B 1 280 ? -9.328 41.062 0.934 1 96.75 280 GLY B O 1
ATOM 4890 N N . LEU B 1 281 ? -9.102 38.875 1.207 1 97.12 281 LEU B N 1
ATOM 4891 C CA . LEU B 1 281 ? -10.422 38.531 0.68 1 97.12 281 LEU B CA 1
ATOM 4892 C C . LEU B 1 281 ? -11.492 38.656 1.765 1 97.12 281 LEU B C 1
ATOM 4894 O O . LEU B 1 281 ? -12.664 38.375 1.521 1 97.12 281 LEU B O 1
ATOM 4898 N N . GLY B 1 282 ? -11.016 39.031 3.008 1 95.62 282 GLY B N 1
ATOM 4899 C CA . GLY B 1 282 ? -11.945 39.125 4.121 1 95.62 282 GLY B CA 1
ATOM 4900 C C . GLY B 1 282 ? -12.164 37.844 4.855 1 95.62 282 GLY B C 1
ATOM 4901 O O . GLY B 1 282 ? -13.062 37.719 5.691 1 95.62 282 GLY B O 1
ATOM 4902 N N . LEU B 1 283 ? -11.422 36.844 4.539 1 97.19 283 LEU B N 1
ATOM 4903 C CA . LEU B 1 283 ? -11.484 35.562 5.223 1 97.19 283 LEU B CA 1
ATOM 4904 C C . LEU B 1 283 ? -10.516 35.5 6.395 1 97.19 283 LEU B C 1
ATOM 4906 O O . LEU B 1 283 ? -9.617 36.344 6.496 1 97.19 283 LEU B O 1
ATOM 4910 N N . ARG B 1 284 ? -10.75 34.594 7.246 1 97 284 ARG B N 1
ATOM 4911 C CA . ARG B 1 284 ? -9.938 34.531 8.453 1 97 284 ARG B CA 1
ATOM 4912 C C . ARG B 1 284 ? -9.219 33.188 8.555 1 97 284 ARG B C 1
ATOM 4914 O O . ARG B 1 284 ? -9.867 32.156 8.633 1 97 284 ARG B O 1
ATOM 4921 N N . PRO B 1 285 ? -7.949 33.156 8.609 1 97.19 285 PRO B N 1
ATOM 4922 C CA . PRO B 1 285 ? -7.234 31.906 8.883 1 97.19 285 PRO B CA 1
ATOM 4923 C C . PRO B 1 285 ? -7.602 31.297 10.234 1 97.19 285 PRO B C 1
ATOM 4925 O O . PRO B 1 285 ? -7.945 32.031 11.172 1 97.19 285 PRO B O 1
ATOM 4928 N N . TYR B 1 286 ? -7.562 30 10.297 1 97.06 286 TYR B N 1
ATOM 4929 C CA . TYR B 1 286 ? -7.93 29.234 11.484 1 97.06 286 TYR B CA 1
ATOM 4930 C C . TYR B 1 286 ? -6.941 29.484 12.617 1 97.06 286 TYR B C 1
ATOM 4932 O O . TYR B 1 286 ? -7.332 29.609 13.781 1 97.06 286 TYR B O 1
ATOM 4940 N N . LEU B 1 287 ? -5.648 29.578 12.305 1 97.44 287 LEU B N 1
ATOM 4941 C CA . LEU B 1 287 ? -4.586 29.797 13.281 1 97.44 287 LEU B CA 1
ATOM 4942 C C . LEU B 1 287 ? -4.051 31.219 13.188 1 97.44 287 LEU B C 1
ATOM 4944 O O . LEU B 1 287 ? -3.996 31.797 12.102 1 97.44 287 LEU B O 1
ATOM 4948 N N . PRO B 1 288 ? -3.656 31.828 14.344 1 97.38 288 PRO B N 1
ATOM 4949 C CA . PRO B 1 288 ? -2.9 33.062 14.242 1 97.38 288 PRO B CA 1
ATOM 4950 C C . PRO B 1 288 ? -1.54 32.875 13.578 1 97.38 288 PRO B C 1
ATOM 4952 O O . PRO B 1 288 ? -1.003 31.781 13.555 1 97.38 288 PRO B O 1
ATOM 4955 N N . PRO B 1 289 ? -0.995 33.906 13.023 1 97.19 289 PRO B N 1
ATOM 4956 C CA . PRO B 1 289 ? 0.254 33.812 12.266 1 97.19 289 PRO B CA 1
ATOM 4957 C C . PRO B 1 289 ? 1.37 33.125 13.039 1 97.19 289 PRO B C 1
ATOM 4959 O O . PRO B 1 289 ? 2.143 32.344 12.461 1 97.19 289 PRO B O 1
ATOM 4962 N N . ALA B 1 290 ? 1.423 33.312 14.328 1 96.75 290 ALA B N 1
ATOM 4963 C CA . ALA B 1 290 ? 2.518 32.812 15.148 1 96.75 290 ALA B CA 1
ATOM 4964 C C . ALA B 1 290 ? 2.473 31.297 15.242 1 96.75 290 ALA B C 1
ATOM 4966 O O . ALA B 1 290 ? 3.488 30.656 15.516 1 96.75 290 ALA B O 1
ATOM 4967 N N . LEU B 1 291 ? 1.333 30.656 15.008 1 98 291 LEU B N 1
ATOM 4968 C CA . LEU B 1 291 ? 1.161 29.219 15.156 1 98 291 LEU B CA 1
ATOM 4969 C C . LEU B 1 291 ? 1.071 28.547 13.797 1 98 291 LEU B C 1
ATOM 4971 O O . LEU B 1 291 ? 1.136 27.312 13.711 1 98 291 LEU B O 1
ATOM 4975 N N . GLN B 1 292 ? 0.942 29.375 12.773 1 98.31 292 GLN B N 1
ATOM 4976 C CA . GLN B 1 292 ? 0.708 28.844 11.438 1 98.31 292 GLN B CA 1
ATOM 4977 C C . GLN B 1 292 ? 1.96 28.172 10.883 1 98.31 292 GLN B C 1
ATOM 4979 O O . GLN B 1 292 ? 3.025 28.797 10.812 1 98.31 292 GLN B O 1
ATOM 4984 N N . GLY B 1 293 ? 1.888 26.844 10.523 1 98.56 293 GLY B N 1
ATOM 4985 C CA . GLY B 1 293 ? 2.967 26.156 9.844 1 98.56 293 GLY B CA 1
ATOM 4986 C C . GLY B 1 293 ? 2.984 26.391 8.344 1 98.56 293 GLY B C 1
ATOM 4987 O O . GLY B 1 293 ? 2.057 26.984 7.797 1 98.56 293 GLY B O 1
ATOM 4988 N N . PRO B 1 294 ? 3.949 25.891 7.668 1 98.75 294 PRO B N 1
ATOM 4989 C CA . PRO B 1 294 ? 4.156 26.219 6.254 1 98.75 294 PRO B CA 1
ATOM 4990 C C . PRO B 1 294 ? 3.436 25.25 5.32 1 98.75 294 PRO B C 1
ATOM 4992 O O . PRO B 1 294 ? 3.477 25.422 4.098 1 98.75 294 PRO B O 1
ATOM 4995 N N . ILE B 1 295 ? 2.727 24.234 5.836 1 98.69 295 ILE B N 1
ATOM 4996 C CA . ILE B 1 295 ? 2.297 23.094 5.031 1 98.69 295 ILE B CA 1
ATOM 4997 C C . ILE B 1 295 ? 0.9 23.359 4.473 1 98.69 295 ILE B C 1
ATOM 4999 O O . ILE B 1 295 ? 0.626 23.062 3.307 1 98.69 295 ILE B O 1
ATOM 5003 N N . VAL B 1 296 ? 0.035 23.859 5.277 1 98.19 296 VAL B N 1
ATOM 5004 C CA . VAL B 1 296 ? -1.376 24.016 4.938 1 98.19 296 VAL B CA 1
ATOM 5005 C C . VAL B 1 296 ? -1.976 25.172 5.738 1 98.19 296 VAL B C 1
ATOM 5007 O O . VAL B 1 296 ? -1.631 25.359 6.906 1 98.19 296 VAL B O 1
ATOM 5010 N N . VAL B 1 297 ? -2.801 25.953 5.121 1 98.06 297 VAL B N 1
ATOM 5011 C CA . VAL B 1 297 ? -3.557 27 5.812 1 98.06 297 VAL B CA 1
ATOM 5012 C C . VAL B 1 297 ? -5.031 26.594 5.887 1 98.06 297 VAL B C 1
ATOM 5014 O O . VAL B 1 297 ? -5.672 26.375 4.855 1 98.06 297 VAL B O 1
ATOM 5017 N N . ASN B 1 298 ? -5.453 26.438 7.07 1 97.25 298 ASN B N 1
ATOM 5018 C CA . ASN B 1 298 ? -6.883 26.25 7.301 1 97.25 298 ASN B CA 1
ATOM 5019 C C . ASN B 1 298 ? -7.594 27.594 7.469 1 97.25 298 ASN B C 1
ATOM 5021 O O . ASN B 1 298 ? -7.07 28.5 8.117 1 97.25 298 ASN B O 1
ATOM 5025 N N . VAL B 1 299 ? -8.75 27.719 6.852 1 97.81 299 VAL B N 1
ATOM 5026 C CA . VAL B 1 299 ? -9.484 28.984 6.82 1 97.81 299 VAL B CA 1
ATOM 5027 C C . VAL B 1 299 ? -10.898 28.766 7.348 1 97.81 299 VAL B C 1
ATOM 5029 O O . VAL B 1 299 ? -11.578 27.828 6.945 1 97.81 299 VAL B O 1
ATOM 5032 N N . HIS B 1 300 ? -11.367 29.656 8.234 1 97.25 300 HIS B N 1
ATOM 5033 C CA . HIS B 1 300 ? -12.742 29.594 8.695 1 97.25 300 HIS B CA 1
ATOM 5034 C C . HIS B 1 300 ? -13.727 29.766 7.535 1 97.25 300 HIS B C 1
ATOM 5036 O O . HIS B 1 300 ? -13.516 30.609 6.656 1 97.25 300 HIS B O 1
ATOM 5042 N N . ALA B 1 301 ? -14.719 28.922 7.562 1 96.12 301 ALA B N 1
ATOM 5043 C CA . ALA B 1 301 ? -15.789 29.141 6.598 1 96.12 301 ALA B CA 1
ATOM 5044 C C . ALA B 1 301 ? -16.375 30.547 6.746 1 96.12 301 ALA B C 1
ATOM 5046 O O . ALA B 1 301 ? -16.547 31.031 7.859 1 96.12 301 ALA B O 1
ATOM 5047 N N . PRO B 1 302 ? -16.672 31.156 5.586 1 95.06 302 PRO B N 1
ATOM 5048 C CA . PRO B 1 302 ? -17.344 32.469 5.68 1 95.06 302 PRO B CA 1
ATOM 5049 C C . PRO B 1 302 ? -18.672 32.375 6.426 1 95.06 302 PRO B C 1
ATOM 5051 O O . PRO B 1 302 ? -19.422 31.406 6.273 1 95.06 302 PRO B O 1
ATOM 5054 N N . ASP B 1 303 ? -18.859 33.406 7.219 1 91.62 303 ASP B N 1
ATOM 5055 C CA . ASP B 1 303 ? -20.172 33.531 7.855 1 91.62 303 ASP B CA 1
ATOM 5056 C C . ASP B 1 303 ? -21.172 34.188 6.918 1 91.62 303 ASP B C 1
ATOM 5058 O O . ASP B 1 303 ? -21.484 35.375 7.059 1 91.62 303 ASP B O 1
ATOM 5062 N N . ALA B 1 304 ? -21.578 33.531 5.977 1 93.81 304 ALA B N 1
ATOM 5063 C CA . ALA B 1 304 ? -22.531 33.969 4.953 1 93.81 304 ALA B CA 1
ATOM 5064 C C . ALA B 1 304 ? -23.578 32.906 4.672 1 93.81 304 ALA B C 1
ATOM 5066 O O . ALA B 1 304 ? -23.266 31.719 4.59 1 93.81 304 ALA B O 1
ATOM 5067 N N . PRO B 1 305 ? -24.844 33.312 4.543 1 93.19 305 PRO B N 1
ATOM 5068 C CA . PRO B 1 305 ? -25.922 32.344 4.312 1 93.19 305 PRO B CA 1
ATOM 5069 C C . PRO B 1 305 ? -25.734 31.547 3.021 1 93.19 305 PRO B C 1
ATOM 5071 O O . PRO B 1 305 ? -26.25 30.438 2.9 1 93.19 305 PRO B O 1
ATOM 5074 N N . THR B 1 306 ? -24.969 32.031 2.17 1 94.75 306 THR B N 1
ATOM 5075 C CA . THR B 1 306 ? -24.844 31.406 0.868 1 94.75 306 THR B CA 1
ATOM 5076 C C . THR B 1 306 ? -23.609 30.516 0.832 1 94.75 306 THR B C 1
ATOM 5078 O O . THR B 1 306 ? -23.344 29.844 -0.174 1 94.75 306 THR B O 1
ATOM 5081 N N . TRP B 1 307 ? -22.938 30.484 1.922 1 95.69 307 TRP B N 1
ATOM 5082 C CA . TRP B 1 307 ? -21.734 29.656 1.955 1 95.69 307 TRP B CA 1
ATOM 5083 C C . TRP B 1 307 ? -22.078 28.188 1.801 1 95.69 307 TRP B C 1
ATOM 5085 O O . TRP B 1 307 ? -22.984 27.672 2.475 1 95.69 307 TRP B O 1
ATOM 5095 N N . ASN B 1 308 ? -21.391 27.562 0.964 1 96.31 308 ASN B N 1
ATOM 5096 C CA . ASN B 1 308 ? -21.406 26.109 0.745 1 96.31 308 ASN B CA 1
ATOM 5097 C C . ASN B 1 308 ? -20.062 25.609 0.259 1 96.31 308 ASN B C 1
ATOM 5099 O O . ASN B 1 308 ? -19.609 25.938 -0.84 1 96.31 308 ASN B O 1
ATOM 5103 N N . LEU B 1 309 ? -19.438 24.812 1.077 1 96.62 309 LEU B N 1
ATOM 5104 C CA . LEU B 1 309 ? -18.078 24.375 0.795 1 96.62 309 LEU B CA 1
ATOM 5105 C C . LEU B 1 309 ? -18 23.672 -0.56 1 96.62 309 LEU B C 1
ATOM 5107 O O . LEU B 1 309 ? -17.078 23.922 -1.333 1 96.62 309 LEU B O 1
ATOM 5111 N N . GLN B 1 310 ? -18.922 22.766 -0.837 1 96 310 GLN B N 1
ATOM 5112 C CA . GLN B 1 310 ? -18.891 22.031 -2.096 1 96 310 GLN B CA 1
ATOM 5113 C C . GLN B 1 310 ? -18.984 22.969 -3.289 1 96 310 GLN B C 1
ATOM 5115 O O . GLN B 1 310 ? -18.297 22.797 -4.293 1 96 310 GLN B O 1
ATOM 5120 N N . LEU B 1 311 ? -19.891 23.953 -3.211 1 97.31 311 LEU B N 1
ATOM 5121 C CA . LEU B 1 311 ? -20.016 24.922 -4.297 1 97.31 311 LEU B CA 1
ATOM 5122 C C . LEU B 1 311 ? -18.734 25.719 -4.473 1 97.31 311 LEU B C 1
ATOM 5124 O O . LEU B 1 311 ? -18.344 26.031 -5.602 1 97.31 311 LEU B O 1
ATOM 5128 N N . PHE B 1 312 ? -18.141 26.141 -3.355 1 97.81 312 PHE B N 1
ATOM 5129 C CA . PHE B 1 312 ? -16.859 26.859 -3.383 1 97.81 312 PHE B CA 1
ATOM 5130 C C . PHE B 1 312 ? -15.789 26.016 -4.055 1 97.81 312 PHE B C 1
ATOM 5132 O O . PHE B 1 312 ? -15.078 26.5 -4.938 1 97.81 312 PHE B O 1
ATOM 5139 N N . VAL B 1 313 ? -15.672 24.734 -3.686 1 97.69 313 VAL B N 1
ATOM 5140 C CA . VAL B 1 313 ? -14.703 23.781 -4.223 1 97.69 313 VAL B CA 1
ATOM 5141 C C . VAL B 1 313 ? -14.945 23.594 -5.719 1 97.69 313 VAL B C 1
ATOM 5143 O O . VAL B 1 313 ? -14 23.578 -6.512 1 97.69 313 VAL B O 1
ATOM 5146 N N . ASP B 1 314 ? -16.188 23.5 -6.16 1 97.81 314 ASP B N 1
ATOM 5147 C CA . ASP B 1 314 ? -16.547 23.328 -7.57 1 97.81 314 ASP B CA 1
ATOM 5148 C C . ASP B 1 314 ? -16.125 24.562 -8.375 1 97.81 314 ASP B C 1
ATOM 5150 O O . ASP B 1 314 ? -15.617 24.438 -9.492 1 97.81 314 ASP B O 1
ATOM 5154 N N . ALA B 1 315 ? -16.406 25.688 -7.805 1 98.12 315 ALA B N 1
ATOM 5155 C CA . ALA B 1 315 ? -16.047 26.938 -8.477 1 98.12 315 ALA B CA 1
ATOM 5156 C C . ALA B 1 315 ? -14.539 27.047 -8.648 1 98.12 315 ALA B C 1
ATOM 5158 O O . ALA B 1 315 ? -14.062 27.531 -9.68 1 98.12 315 ALA B O 1
ATOM 5159 N N . LEU B 1 316 ? -13.773 26.688 -7.648 1 98.19 316 LEU B N 1
ATOM 5160 C CA . LEU B 1 316 ? -12.312 26.719 -7.719 1 98.19 316 LEU B CA 1
ATOM 5161 C C . LEU B 1 316 ? -11.805 25.719 -8.75 1 98.19 316 LEU B C 1
ATOM 5163 O O . LEU B 1 316 ? -10.852 26 -9.484 1 98.19 316 LEU B O 1
ATOM 5167 N N . LYS B 1 317 ? -12.43 24.578 -8.719 1 97.81 317 LYS B N 1
ATOM 5168 C CA . LYS B 1 317 ? -12.031 23.547 -9.68 1 97.81 317 LYS B CA 1
ATOM 5169 C C . LYS B 1 317 ? -12.211 24.031 -11.117 1 97.81 317 LYS B C 1
ATOM 5171 O O . LYS B 1 317 ? -11.359 23.766 -11.969 1 97.81 317 LYS B O 1
ATOM 5176 N N . GLN B 1 318 ? -13.273 24.719 -11.422 1 97.69 318 GLN B N 1
ATOM 5177 C CA . GLN B 1 318 ? -13.516 25.297 -12.742 1 97.69 318 GLN B CA 1
ATOM 5178 C C . GLN B 1 318 ? -12.422 26.297 -13.117 1 97.69 318 GLN B C 1
ATOM 5180 O O . GLN B 1 318 ? -12.211 26.578 -14.297 1 97.69 318 GLN B O 1
ATOM 5185 N N . ARG B 1 319 ? -11.758 26.812 -12.094 1 98.12 319 ARG B N 1
ATOM 5186 C CA . ARG B 1 319 ? -10.703 27.797 -12.305 1 98.12 319 ARG B CA 1
ATOM 5187 C C . ARG B 1 319 ? -9.328 27.156 -12.258 1 98.12 319 ARG B C 1
ATOM 5189 O O . ARG B 1 319 ? -8.312 27.844 -12.242 1 98.12 319 ARG B O 1
ATOM 5196 N N . GLY B 1 320 ? -9.266 25.812 -12.102 1 97.69 320 GLY B N 1
ATOM 5197 C CA . GLY B 1 320 ? -8.016 25.094 -12.258 1 97.69 320 GLY B CA 1
ATOM 5198 C C . GLY B 1 320 ? -7.379 24.688 -10.938 1 97.69 320 GLY B C 1
ATOM 5199 O O . GLY B 1 320 ? -6.234 24.234 -10.906 1 97.69 320 GLY B O 1
ATOM 5200 N N . PHE B 1 321 ? -8.117 24.844 -9.812 1 98.38 321 PHE B N 1
ATOM 5201 C CA . PHE B 1 321 ? -7.562 24.531 -8.5 1 98.38 321 PHE B CA 1
ATOM 5202 C C . PHE B 1 321 ? -8.445 23.531 -7.766 1 98.38 321 PHE B C 1
ATOM 5204 O O . PHE B 1 321 ? -9.672 23.656 -7.777 1 98.38 321 PHE B O 1
ATOM 5211 N N . VAL B 1 322 ? -7.832 22.531 -7.105 1 97.81 322 VAL B N 1
ATOM 5212 C CA . VAL B 1 322 ? -8.586 21.484 -6.41 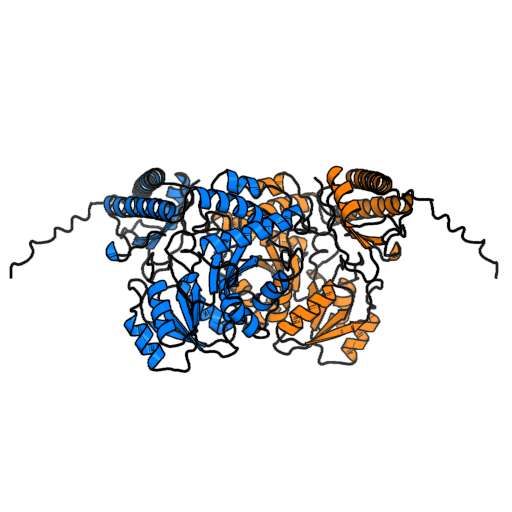1 97.81 322 VAL B CA 1
ATOM 5213 C C . VAL B 1 322 ? -8.32 21.578 -4.91 1 97.81 322 VAL B C 1
ATOM 5215 O O . VAL B 1 322 ? -7.168 21.578 -4.473 1 97.81 322 VAL B O 1
ATOM 5218 N N . LEU B 1 323 ? -9.352 21.672 -4.145 1 96.31 323 LEU B N 1
ATOM 5219 C CA . LEU B 1 323 ? -9.32 21.609 -2.686 1 96.31 323 LEU B CA 1
ATOM 5220 C C . LEU B 1 323 ? -10.102 20.406 -2.168 1 96.31 323 LEU B C 1
ATOM 5222 O O . LEU B 1 323 ? -10.883 19.812 -2.908 1 96.31 323 LEU B O 1
ATOM 5226 N N . SER B 1 324 ? -9.867 20.109 -0.939 1 91.88 324 SER B N 1
ATOM 5227 C CA . SER B 1 324 ? -10.703 19.094 -0.298 1 91.88 324 SER B CA 1
ATOM 5228 C C . SER B 1 324 ? -12.094 19.656 0.003 1 91.88 324 SER B C 1
ATOM 5230 O O . SER B 1 324 ? -12.25 20.844 0.27 1 91.88 324 SER B O 1
ATOM 5232 N N . ASN B 1 325 ? -13.047 18.828 0.044 1 92.88 325 ASN B N 1
ATOM 5233 C CA . ASN B 1 325 ? -14.422 19.25 0.252 1 92.88 325 ASN B CA 1
ATOM 5234 C C . ASN B 1 325 ? -14.953 18.812 1.616 1 92.88 325 ASN B C 1
ATOM 5236 O O . ASN B 1 325 ? -16.125 18.469 1.751 1 92.88 325 ASN B O 1
ATOM 5240 N N . PHE B 1 326 ? -14.023 18.656 2.551 1 89.06 326 PHE B N 1
ATOM 5241 C CA . PHE B 1 326 ? -14.422 18.297 3.906 1 89.06 326 PHE B CA 1
ATOM 5242 C C . PHE B 1 326 ? -13.609 19.078 4.934 1 89.06 326 PHE B C 1
ATOM 5244 O O . PHE B 1 326 ? -12.602 19.688 4.594 1 89.06 326 PHE B O 1
ATOM 5251 N N . THR B 1 327 ? -14.172 19.141 6.129 1 86.25 327 THR B N 1
ATOM 5252 C CA . THR B 1 327 ? -13.523 19.828 7.242 1 86.25 327 THR B CA 1
ATOM 5253 C C . THR B 1 327 ? -13.062 18.828 8.297 1 86.25 327 THR B C 1
ATOM 5255 O O . THR B 1 327 ? -13.703 17.797 8.516 1 86.25 327 THR B O 1
ATOM 5258 N N . ASN B 1 328 ? -11.906 19.125 8.945 1 84.94 328 ASN B N 1
ATOM 5259 C CA . ASN B 1 328 ? -11.375 18.281 10.016 1 84.94 328 ASN B CA 1
ATOM 5260 C C . ASN B 1 328 ? -11.367 19.031 11.352 1 84.94 328 ASN B C 1
ATOM 5262 O O . ASN B 1 328 ? -10.695 18.594 12.297 1 84.94 328 ASN B O 1
ATOM 5266 N N . THR B 1 329 ? -12.016 20.172 11.367 1 87.44 329 THR B N 1
ATOM 5267 C CA . THR B 1 329 ? -12.039 20.984 12.57 1 87.44 329 THR B CA 1
ATOM 5268 C C . THR B 1 329 ? -13.445 21.031 13.164 1 87.44 329 THR B C 1
ATOM 5270 O O . THR B 1 329 ? -14.414 20.656 12.508 1 87.44 329 THR B O 1
ATOM 5273 N N . GLU B 1 330 ? -13.453 21.453 14.438 1 85 330 GLU B N 1
ATOM 5274 C CA . GLU B 1 330 ? -14.742 21.562 15.109 1 85 330 GLU B CA 1
ATOM 5275 C C . GLU B 1 330 ? -15.648 22.562 14.406 1 85 330 GLU B C 1
ATOM 5277 O O . GLU B 1 330 ? -16.844 22.297 14.195 1 85 330 GLU B O 1
ATOM 5282 N N . LEU B 1 331 ? -15.094 23.688 14.125 1 86.75 331 LEU B N 1
ATOM 5283 C CA . LEU B 1 331 ? -15.812 24.672 13.32 1 86.75 331 LEU B CA 1
ATOM 5284 C C . LEU B 1 331 ? -15.516 24.484 11.836 1 86.75 331 LEU B C 1
ATOM 5286 O O . LEU B 1 331 ? -14.414 24.062 11.469 1 86.75 331 LEU B O 1
ATOM 5290 N N . PRO B 1 332 ? -16.516 24.812 11.07 1 93.06 332 PRO B N 1
ATOM 5291 C CA . PRO B 1 332 ? -16.328 24.609 9.633 1 93.06 332 PRO B CA 1
ATOM 5292 C C . PRO B 1 332 ? -15.148 25.406 9.07 1 93.06 332 PRO B C 1
ATOM 5294 O O . PRO B 1 332 ? -15.016 26.594 9.359 1 93.06 332 PRO B O 1
ATOM 5297 N N . THR B 1 333 ? -14.273 24.812 8.469 1 96.31 333 THR B N 1
ATOM 5298 C CA . THR B 1 333 ? -13.117 25.375 7.785 1 96.31 333 THR B CA 1
ATOM 5299 C C . THR B 1 333 ? -12.914 24.719 6.426 1 96.31 333 THR B C 1
ATOM 5301 O O . THR B 1 333 ? -13.602 23.766 6.082 1 96.31 333 THR B O 1
ATOM 5304 N N . PHE B 1 334 ? -12.133 25.281 5.621 1 96.69 334 PHE B N 1
ATOM 5305 C CA . PHE B 1 334 ? -11.562 24.594 4.469 1 96.69 334 PHE B CA 1
ATOM 5306 C C . PHE B 1 334 ? -10.047 24.719 4.453 1 96.69 334 PHE B C 1
ATOM 5308 O O . PHE B 1 334 ? -9.5 25.719 4.93 1 96.69 334 PHE B O 1
ATOM 5315 N N . ARG B 1 335 ? -9.406 23.75 3.961 1 96.75 335 ARG B N 1
ATOM 5316 C CA . ARG B 1 335 ? -7.945 23.672 3.984 1 96.75 335 ARG B CA 1
ATOM 5317 C C . ARG B 1 335 ? -7.359 23.969 2.611 1 96.75 335 ARG B C 1
ATOM 5319 O O . ARG B 1 335 ? -7.891 23.531 1.591 1 96.75 335 ARG B O 1
ATOM 5326 N N . VAL B 1 336 ? -6.316 24.688 2.625 1 98.25 336 VAL B N 1
ATOM 5327 C CA . VAL B 1 336 ? -5.598 24.984 1.392 1 98.25 336 VAL B CA 1
ATOM 5328 C C . VAL B 1 336 ? -4.137 24.562 1.531 1 98.25 336 VAL B C 1
ATOM 5330 O O . VAL B 1 336 ? -3.404 25.125 2.355 1 98.25 336 VAL B O 1
ATOM 5333 N N . GLY B 1 337 ? -3.73 23.609 0.709 1 98.25 337 GLY B N 1
ATOM 5334 C CA . GLY B 1 337 ? -2.359 23.125 0.749 1 98.25 337 GLY B CA 1
ATOM 5335 C C . GLY B 1 337 ? -1.36 24.109 0.176 1 98.25 337 GLY B C 1
ATOM 5336 O O . GLY B 1 337 ? -1.644 24.781 -0.817 1 98.25 337 GLY B O 1
ATOM 5337 N N . CYS B 1 338 ? -0.191 24.188 0.775 1 98.69 338 CYS B N 1
ATOM 5338 C CA . CYS B 1 338 ? 0.839 25.141 0.375 1 98.69 338 CYS B CA 1
ATOM 5339 C C . CYS B 1 338 ? 2.062 24.422 -0.176 1 98.69 338 CYS B C 1
ATOM 5341 O O . CYS B 1 338 ? 3.104 25.047 -0.404 1 98.69 338 CYS B O 1
ATOM 5343 N N . ILE B 1 339 ? 1.943 23.125 -0.353 1 98.75 339 ILE B N 1
ATOM 5344 C CA . ILE B 1 339 ? 3.104 22.328 -0.74 1 98.75 339 ILE B CA 1
ATOM 5345 C C . ILE B 1 339 ? 2.859 21.688 -2.105 1 98.75 339 ILE B C 1
ATOM 5347 O O . ILE B 1 339 ? 1.71 21.469 -2.498 1 98.75 339 ILE B O 1
ATOM 5351 N N . GLY B 1 340 ? 3.953 21.281 -2.801 1 98.62 340 GLY B N 1
ATOM 5352 C CA . GLY B 1 340 ? 3.912 20.734 -4.152 1 98.62 340 GLY B CA 1
ATOM 5353 C C . GLY B 1 340 ? 4.797 21.5 -5.121 1 98.62 340 GLY B C 1
ATOM 5354 O O . GLY B 1 340 ? 5.512 22.422 -4.727 1 98.62 340 GLY B O 1
ATOM 5355 N N . ALA B 1 341 ? 4.738 21.125 -6.352 1 98.56 341 ALA B N 1
ATOM 5356 C CA . ALA B 1 341 ? 5.613 21.672 -7.383 1 98.56 341 ALA B CA 1
ATOM 5357 C C . ALA B 1 341 ? 5.043 22.984 -7.941 1 98.56 341 ALA B C 1
ATOM 5359 O O . ALA B 1 341 ? 4.738 23.062 -9.133 1 98.56 341 ALA B O 1
ATOM 5360 N N . PHE B 1 342 ? 4.934 24 -7.133 1 98.38 342 PHE B N 1
ATOM 5361 C CA . PHE B 1 342 ? 4.531 25.344 -7.508 1 98.38 342 PHE B CA 1
ATOM 5362 C C . PHE B 1 342 ? 5.07 26.359 -6.512 1 98.38 342 PHE B C 1
ATOM 5364 O O . PHE B 1 342 ? 5.625 26 -5.477 1 98.38 342 PHE B O 1
ATOM 5371 N N . GLY B 1 343 ? 4.996 27.672 -6.852 1 98.44 343 GLY B N 1
ATOM 5372 C CA . GLY B 1 343 ? 5.523 28.719 -6.004 1 98.44 343 GLY B CA 1
ATOM 5373 C C . GLY B 1 343 ? 4.504 29.797 -5.68 1 98.44 343 GLY B C 1
ATOM 5374 O O . GLY B 1 343 ? 3.301 29.594 -5.859 1 98.44 343 GLY B O 1
ATOM 5375 N N . PRO B 1 344 ? 4.98 30.859 -5.137 1 98.5 344 PRO B N 1
ATOM 5376 C CA . PRO B 1 344 ? 4.082 31.922 -4.676 1 98.5 344 PRO B CA 1
ATOM 5377 C C . PRO B 1 344 ? 3.266 32.531 -5.809 1 98.5 344 PRO B C 1
ATOM 5379 O O . PRO B 1 344 ? 2.15 33.031 -5.582 1 98.5 344 PRO B O 1
ATOM 5382 N N . ASP B 1 345 ? 3.75 32.5 -7.02 1 98.56 345 ASP B N 1
ATOM 5383 C CA . ASP B 1 345 ? 2.988 33.031 -8.148 1 98.56 345 ASP B CA 1
ATOM 5384 C C . ASP B 1 345 ? 1.704 32.219 -8.367 1 98.56 345 ASP B C 1
ATOM 5386 O O . ASP B 1 345 ? 0.63 32.812 -8.547 1 98.56 345 ASP B O 1
ATOM 5390 N N . GLN B 1 346 ? 1.903 30.922 -8.367 1 98.44 346 GLN B N 1
ATOM 5391 C CA . GLN B 1 346 ? 0.726 30.078 -8.484 1 98.44 346 GLN B CA 1
ATOM 5392 C C . GLN B 1 346 ? -0.213 30.25 -7.297 1 98.44 346 GLN B C 1
ATOM 5394 O O . GLN B 1 346 ? -1.434 30.172 -7.445 1 98.44 346 GLN B O 1
ATOM 5399 N N . MET B 1 347 ? 0.332 30.531 -6.148 1 98.44 347 MET B N 1
ATOM 5400 C CA . MET B 1 347 ? -0.483 30.75 -4.957 1 98.44 347 MET B CA 1
ATOM 5401 C C . MET B 1 347 ? -1.302 32.031 -5.09 1 98.44 347 MET B C 1
ATOM 5403 O O . MET B 1 347 ? -2.449 32.094 -4.645 1 98.44 347 MET B O 1
ATOM 5407 N N . ARG B 1 348 ? -0.727 33.062 -5.676 1 98.62 348 ARG B N 1
ATOM 5408 C CA . ARG B 1 348 ? -1.459 34.312 -5.922 1 98.62 348 ARG B CA 1
ATOM 5409 C C . ARG B 1 348 ? -2.639 34.062 -6.859 1 98.62 348 ARG B C 1
ATOM 5411 O O . ARG B 1 348 ? -3.727 34.594 -6.648 1 98.62 348 ARG B O 1
ATOM 5418 N N . LEU B 1 349 ? -2.35 33.25 -7.902 1 98.62 349 LEU B N 1
ATOM 5419 C CA . LEU B 1 349 ? -3.422 32.906 -8.828 1 98.62 349 LEU B CA 1
ATOM 5420 C C . LEU B 1 349 ? -4.531 32.156 -8.102 1 98.62 349 LEU B C 1
ATOM 5422 O O . LEU B 1 349 ? -5.715 32.312 -8.414 1 98.62 349 LEU B O 1
ATOM 5426 N N . ALA B 1 350 ? -4.145 31.328 -7.156 1 98.69 350 ALA B N 1
ATOM 5427 C CA . ALA B 1 350 ? -5.125 30.594 -6.367 1 98.69 350 ALA B CA 1
ATOM 5428 C C . ALA B 1 350 ? -5.973 31.531 -5.523 1 98.69 350 ALA B C 1
ATOM 5430 O O . ALA B 1 350 ? -7.188 31.344 -5.41 1 98.69 350 ALA B O 1
ATOM 5431 N N . VAL B 1 351 ? -5.34 32.5 -4.93 1 98.56 351 VAL B N 1
ATOM 5432 C CA . VAL B 1 351 ? -6.047 33.5 -4.117 1 98.56 351 VAL B CA 1
ATOM 5433 C C . VAL B 1 351 ? -7.043 34.25 -4.984 1 98.56 351 VAL B C 1
ATOM 5435 O O . VAL B 1 351 ? -8.188 34.469 -4.578 1 98.56 351 VAL B O 1
ATOM 5438 N N . ASP B 1 352 ? -6.59 34.625 -6.145 1 98.44 352 ASP B N 1
ATOM 5439 C CA . ASP B 1 352 ? -7.48 35.281 -7.09 1 98.44 352 ASP B CA 1
ATOM 5440 C C . ASP B 1 352 ? -8.68 34.406 -7.434 1 98.44 352 ASP B C 1
ATOM 5442 O O . ASP B 1 352 ? -9.812 34.875 -7.488 1 98.44 352 ASP B O 1
ATOM 5446 N N . ALA B 1 353 ? -8.375 33.156 -7.711 1 98.62 353 ALA B N 1
ATOM 5447 C CA . ALA B 1 353 ? -9.438 32.188 -8.016 1 98.62 353 ALA B CA 1
ATOM 5448 C C . ALA B 1 353 ? -10.414 32.062 -6.852 1 98.62 353 ALA B C 1
ATOM 5450 O O . ALA B 1 353 ? -11.625 31.938 -7.059 1 98.62 353 ALA B O 1
ATOM 5451 N N . MET B 1 354 ? -9.953 32.125 -5.641 1 98.38 354 MET B N 1
ATOM 5452 C CA . MET B 1 354 ? -10.812 32.062 -4.457 1 98.38 354 MET B CA 1
ATOM 5453 C C . MET B 1 354 ? -11.727 33.281 -4.398 1 98.38 354 MET B C 1
ATOM 5455 O O . MET B 1 354 ? -12.914 33.156 -4.078 1 98.38 354 MET B O 1
ATOM 5459 N N . GLY B 1 355 ? -11.133 34.438 -4.648 1 98.06 355 GLY B N 1
ATOM 5460 C CA . GLY B 1 355 ? -11.961 35.625 -4.727 1 98.06 355 GLY B CA 1
ATOM 5461 C C . GLY B 1 355 ? -13.086 35.5 -5.73 1 98.06 355 GLY B C 1
ATOM 5462 O O . GLY B 1 355 ? -14.227 35.875 -5.434 1 98.06 355 GLY B O 1
ATOM 5463 N N . GLY B 1 356 ? -12.758 35 -6.934 1 97.94 356 GLY B N 1
ATOM 5464 C CA . GLY B 1 356 ? -13.773 34.781 -7.949 1 97.94 356 GLY B CA 1
ATOM 5465 C C . GLY B 1 356 ? -14.836 33.781 -7.508 1 97.94 356 GLY B C 1
ATOM 5466 O O . GLY B 1 356 ? -16.016 33.969 -7.77 1 97.94 356 GLY B O 1
ATOM 5467 N N . ALA B 1 357 ? -14.414 32.719 -6.891 1 98.12 357 ALA B N 1
ATOM 5468 C CA . ALA B 1 357 ? -15.344 31.688 -6.406 1 98.12 357 ALA B CA 1
ATOM 5469 C C . ALA B 1 357 ? -16.281 32.281 -5.359 1 98.12 357 ALA B C 1
ATOM 5471 O O . ALA B 1 357 ? -17.484 31.953 -5.348 1 98.12 357 ALA B O 1
ATOM 5472 N N . LEU B 1 358 ? -15.734 33.094 -4.473 1 97.62 358 LEU B N 1
ATOM 5473 C CA . LEU B 1 358 ? -16.562 33.75 -3.467 1 97.62 358 LEU B CA 1
ATOM 5474 C C . LEU B 1 358 ? -17.594 34.656 -4.117 1 97.62 358 LEU B C 1
ATOM 5476 O O . LEU B 1 358 ? -18.766 34.688 -3.703 1 97.62 358 LEU B O 1
ATOM 5480 N N . GLN B 1 359 ? -17.188 35.344 -5.098 1 96.5 359 GLN B N 1
ATOM 5481 C CA . GLN B 1 359 ? -18.109 36.188 -5.836 1 96.5 359 GLN B CA 1
ATOM 5482 C C . GLN B 1 359 ? -19.219 35.375 -6.488 1 96.5 359 GLN B C 1
ATOM 5484 O O . GLN B 1 359 ? -20.391 35.781 -6.477 1 96.5 359 GLN B O 1
ATOM 5489 N N . ASP B 1 360 ? -18.859 34.281 -7.07 1 96.75 360 ASP B N 1
ATOM 5490 C CA . ASP B 1 360 ? -19.844 33.375 -7.672 1 96.75 360 ASP B CA 1
ATOM 5491 C C . ASP B 1 360 ? -20.906 32.969 -6.656 1 96.75 360 ASP B C 1
ATOM 5493 O O . ASP B 1 360 ? -22.062 32.719 -7.02 1 96.75 360 ASP B O 1
ATOM 5497 N N . LEU B 1 361 ? -20.516 32.844 -5.418 1 96.31 361 LEU B N 1
ATOM 5498 C CA . LEU B 1 361 ? -21.406 32.406 -4.359 1 96.31 361 LEU B CA 1
ATOM 5499 C C . LEU B 1 361 ? -22.141 33.594 -3.725 1 96.31 361 LEU B C 1
ATOM 5501 O O . LEU B 1 361 ? -22.922 33.406 -2.789 1 96.31 361 LEU B O 1
ATOM 5505 N N . GLY B 1 362 ? -21.828 34.75 -4.195 1 94.5 362 GLY B N 1
ATOM 5506 C CA . GLY B 1 362 ? -22.469 35.969 -3.682 1 94.5 362 GLY B CA 1
ATOM 5507 C C . GLY B 1 362 ? -21.844 36.469 -2.389 1 94.5 362 GLY B C 1
ATOM 5508 O O . GLY B 1 362 ? -22.516 37.125 -1.585 1 94.5 362 GLY B O 1
ATOM 5509 N N . ILE B 1 363 ? -20.719 36.031 -2.152 1 92.19 363 ILE B N 1
ATOM 5510 C CA . ILE B 1 363 ? -20.047 36.438 -0.936 1 92.19 363 ILE B CA 1
ATOM 5511 C C . ILE B 1 363 ? -19.031 37.531 -1.266 1 92.19 363 ILE B C 1
ATOM 5513 O O . ILE B 1 363 ? -18.109 37.312 -2.061 1 92.19 363 ILE B O 1
ATOM 5517 N N . THR B 1 364 ? -19.328 38.781 -0.922 1 77.94 364 THR B N 1
ATOM 5518 C CA . THR B 1 364 ? -18.453 39.906 -1.226 1 77.94 364 THR B CA 1
ATOM 5519 C C . THR B 1 364 ? -17.703 40.375 0.024 1 77.94 364 THR B C 1
ATOM 5521 O O . THR B 1 364 ? -18.234 40.312 1.133 1 77.94 364 THR B O 1
ATOM 5524 N N . GLY B 1 365 ? -16.547 40.062 0.242 1 62.81 365 GLY B N 1
ATOM 5525 C CA . GLY B 1 365 ? -15.68 40.375 1.371 1 62.81 365 GLY B CA 1
ATOM 5526 C C . GLY B 1 365 ? -15.812 41.781 1.855 1 62.81 365 GLY B C 1
ATOM 5527 O O . GLY B 1 365 ? -15.562 42.75 1.101 1 62.81 365 GLY B O 1
ATOM 5528 N N . GLU B 1 366 ? -16.844 42.25 2.604 1 52.94 366 GLU B N 1
ATOM 5529 C CA . GLU B 1 366 ? -16.547 43.531 3.248 1 52.94 366 GLU B CA 1
ATOM 5530 C C . GLU B 1 366 ? -15.336 43.406 4.172 1 52.94 366 GLU B C 1
ATOM 5532 O O . GLU B 1 366 ? -15.211 42.438 4.926 1 52.94 366 GLU B O 1
ATOM 5537 N N . PRO B 1 367 ? -14.266 44.062 3.834 1 47.91 367 PRO B N 1
ATOM 5538 C CA . PRO B 1 367 ? -13.094 44 4.715 1 47.91 367 PRO B CA 1
ATOM 5539 C C . PRO B 1 367 ? -13.461 44.125 6.191 1 47.91 367 PRO B C 1
ATOM 5541 O O . PRO B 1 367 ? -14.32 44.938 6.551 1 47.91 367 PRO B O 1
ATOM 5544 N N . HIS B 1 368 ? -13.578 43.156 6.918 1 42.12 368 HIS B N 1
ATOM 5545 C CA . HIS B 1 368 ? -13.781 43.312 8.352 1 42.12 368 HIS B CA 1
ATOM 5546 C C . HIS B 1 368 ? -12.711 44.25 8.945 1 42.12 368 HIS B C 1
ATOM 5548 O O . HIS B 1 368 ? -11.562 43.812 9.125 1 42.12 368 HIS B O 1
ATOM 5554 N N . VAL B 1 369 ? -12.672 45.531 8.797 1 39.12 369 VAL B N 1
ATOM 5555 C CA . VAL B 1 369 ? -11.867 46.5 9.523 1 39.12 369 VAL B CA 1
ATOM 5556 C C . VAL B 1 369 ? -12.172 46.406 11.016 1 39.12 369 VAL B C 1
ATOM 5558 O O . VAL B 1 369 ? -13.273 46.75 11.453 1 39.12 369 VAL B O 1
ATOM 5561 N N . GLN B 1 370 ? -11.828 45.375 11.766 1 36.06 370 GLN B N 1
ATOM 5562 C CA . GLN B 1 370 ? -11.812 45.625 13.203 1 36.06 370 GLN B CA 1
ATOM 5563 C C . GLN B 1 370 ? -10.938 46.844 13.555 1 36.06 370 GLN B C 1
ATOM 5565 O O . GLN B 1 370 ? -9.727 46.812 13.344 1 36.06 370 GLN B O 1
ATOM 5570 N N . GLY B 1 371 ? -11.422 47.938 13.555 1 33.94 371 GLY B N 1
ATOM 5571 C CA . GLY B 1 371 ? -10.875 49.094 14.219 1 33.94 371 GLY B CA 1
ATOM 5572 C C . GLY B 1 371 ? -10.445 48.844 15.648 1 33.94 371 GLY B C 1
ATOM 5573 O O . GLY B 1 371 ? -11.266 48.438 16.484 1 33.94 371 GLY B O 1
ATOM 5574 N N . PHE B 1 372 ? -9.172 48.312 15.859 1 35.25 372 PHE B N 1
ATOM 5575 C CA . PHE B 1 372 ? -8.609 48.312 17.203 1 35.25 372 PHE B CA 1
ATOM 5576 C C . PHE B 1 372 ? -8.805 49.656 17.859 1 35.25 372 PHE B C 1
ATOM 5578 O O . PHE B 1 372 ? -8.461 50.688 17.281 1 35.25 372 PHE B O 1
ATOM 5585 N N . PRO B 1 373 ? -9.68 49.719 18.781 1 38.62 373 PRO B N 1
ATOM 5586 C CA . PRO B 1 373 ? -9.727 51 19.484 1 38.62 373 PRO B CA 1
ATOM 5587 C C . PRO B 1 373 ? -8.359 51.469 19.969 1 38.62 373 PRO B C 1
ATOM 5589 O O . PRO B 1 373 ? -7.453 50.656 20.141 1 38.62 373 PRO B O 1
ATOM 5592 N N . PRO B 1 374 ? -8 52.719 20.047 1 35.97 374 PRO B N 1
ATOM 5593 C CA . PRO B 1 374 ? -6.711 53.219 20.531 1 35.97 374 PRO B CA 1
ATOM 5594 C C . PRO B 1 374 ? -6.332 52.625 21.891 1 35.97 374 PRO B C 1
ATOM 5596 O O . PRO B 1 374 ? -7.211 52.312 22.688 1 35.97 374 PRO B O 1
ATOM 5599 N N . PRO B 1 375 ? -5.145 51.906 21.953 1 33.75 375 PRO B N 1
ATOM 5600 C CA . PRO B 1 375 ? -4.73 51.406 23.266 1 33.75 375 PRO B CA 1
ATOM 5601 C C . PRO B 1 375 ? -4.945 52.438 24.375 1 33.75 375 PRO B C 1
ATOM 5603 O O . PRO B 1 375 ? -4.684 53.625 24.172 1 33.75 375 PRO B O 1
ATOM 5606 N N . LEU B 1 376 ? -5.875 52.188 25.234 1 33.31 376 LEU B N 1
ATOM 5607 C CA . LEU B 1 376 ? -5.949 52.969 26.453 1 33.31 376 LEU B CA 1
ATOM 5608 C C . LEU B 1 376 ? -4.621 52.969 27.203 1 33.31 376 LEU B C 1
ATOM 5610 O O . LEU B 1 376 ? -4.004 51.906 27.344 1 33.31 376 LEU B O 1
ATOM 5614 N N . ILE B 1 377 ? -3.857 54.062 27.422 1 27.03 377 ILE B N 1
ATOM 5615 C CA . ILE B 1 377 ? -2.717 54.406 28.25 1 27.03 377 ILE B CA 1
ATOM 5616 C C . ILE B 1 377 ? -3.021 54.031 29.703 1 27.03 377 ILE B C 1
ATOM 5618 O O . ILE B 1 377 ? -3.984 54.531 30.297 1 27.03 377 ILE B O 1
ATOM 5622 N N . ALA B 1 378 ? -2.615 52.875 30.234 1 19.47 378 ALA B N 1
ATOM 5623 C CA . ALA B 1 378 ? -2.111 52.875 31.609 1 19.47 378 ALA B CA 1
ATOM 5624 C C . ALA B 1 378 ? -0.632 53.25 31.656 1 19.47 378 ALA B C 1
ATOM 5626 O O . ALA B 1 378 ? 0.136 52.875 30.766 1 19.47 378 ALA B O 1
#

Radius of gyration: 27.41 Å; Cα contacts (8 Å, |Δi|>4): 1718; chains: 2; bounding box: 54×112×68 Å

InterPro domains:
  IPR000192 Aminotransferase class V domain [PF00266] (29-286)
  IPR012703 2-aminoethylphosphonate--pyruvate transaminase [MF_01376] (1-367)
  IPR012703 2-aminoethylphosphonate--pyruvate transaminase [NF010006] (2-363)
  IPR015421 Pyridoxal phosphate-dependent transferase, major domain [G3DSA:3.40.640.10] (12-258)
  IPR015422 Pyridoxal phosphate-dependent transferase, small domain [G3DSA:3.90.1150.10] (4-347)
  IPR015424 Pyridoxal phosphate-dependent transferase [SSF53383] (2-362)
  IPR024169 Serine-pyruvate aminotransferase/2-aminoethylphosphonate-pyruvate transaminase [PIRSF000524] (2-366)